Protein AF-A0AAV1IKF3-F1 (afdb_monomer)

Secondary structure (DSSP, 8-state):
------------------------HHHHHHHHHHHHHHHHHHHHTS---------------S-SHHHHHSHHHHHHHHHHHHHHHHHTT------SS-TT----HHHHHHHHHHHHHHHHHHHHHHHHHHHHHHHHHHHHHHHHHHHHHHHHHHHHHHHHHHHHHHHHHHHHHHHHHHHHHHHHHHHHHHHHHHHHHHHHHHHHHHHHHHHHHHHHHHHHHHHHHHHHHHHHHHHHHHHHHHTTS------------HHHHHHHHHHHHHHHHHHHHHHHHHHHHHHHHHHHHHHHHHHHHHHHHHHHHHHHHHHHHHHTT-TT--HHHHHHHHHHHHHHHHHHHHHHHHS---TTT--SHHHHHHHHHHHHHHHHHHHHHHHHHHHHHHHHHHHHHHHHHHHHHHHHHHHHHHHHHHHHHHHHHHHHHHHHHHHHHHHHHHHHHHHHHHHHHHHHHHHHHHHHHHHHHHHHHHHHHHHHHHHHHHHHHHHHHHHHHHHHHHHHHHHTTS-HHHHHHHHHHHHHHHHHHHHHHHHHHHHHHHHHHHHHHHHHHHHHHHHHHHHHHHHHHHHHHHHHHHHHHHHHT--STTHHHHHHHHHHHHHHHHHHHHHHHHHHHHHHHHHHHHHTT-----SSSSSSS-------------------------------------------------------------------------

Structure (mmCIF, N/CA/C/O backbone):
data_AF-A0AAV1IKF3-F1
#
_entry.id   AF-A0AAV1IKF3-F1
#
loop_
_atom_site.group_PDB
_atom_site.id
_atom_site.type_symbol
_atom_site.label_atom_id
_atom_site.label_alt_id
_atom_site.label_comp_id
_atom_site.label_asym_id
_atom_site.label_entity_id
_atom_site.label_seq_id
_atom_site.pdbx_PDB_ins_code
_atom_site.Cartn_x
_atom_site.Cartn_y
_atom_site.Cartn_z
_atom_site.occupancy
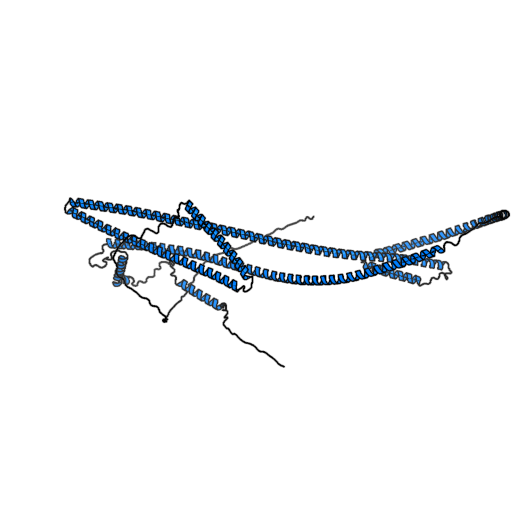_atom_site.B_iso_or_equiv
_atom_site.auth_seq_id
_atom_site.auth_comp_id
_atom_site.auth_asym_id
_atom_site.auth_atom_id
_atom_site.pdbx_PDB_model_num
ATOM 1 N N . MET A 1 1 ? 61.784 -26.063 8.926 1.00 34.84 1 MET A N 1
ATOM 2 C CA . MET A 1 1 ? 62.156 -24.768 9.544 1.00 34.84 1 MET A CA 1
ATOM 3 C C . MET A 1 1 ? 60.904 -23.887 9.468 1.00 34.84 1 MET A C 1
ATOM 5 O O . MET A 1 1 ? 60.295 -23.922 8.410 1.00 34.84 1 MET A O 1
ATOM 9 N N . VAL A 1 2 ? 60.325 -23.302 10.534 1.00 35.56 2 VAL A N 1
ATOM 10 C CA . VAL A 1 2 ? 60.906 -22.590 11.712 1.00 35.56 2 VAL A CA 1
ATOM 11 C C . VAL A 1 2 ? 61.544 -21.279 11.224 1.00 35.56 2 VAL A C 1
ATOM 13 O O . VAL A 1 2 ? 62.372 -21.371 10.326 1.00 35.56 2 VAL A O 1
ATOM 16 N N . VAL A 1 3 ? 61.203 -20.054 11.657 1.00 37.62 3 VAL A N 1
ATOM 17 C CA . VAL A 1 3 ? 60.623 -19.447 12.900 1.00 37.62 3 VAL A CA 1
ATOM 18 C C . VAL A 1 3 ? 59.309 -18.678 12.497 1.00 37.62 3 VAL A C 1
ATOM 20 O O . VAL A 1 3 ? 59.128 -18.470 11.301 1.00 37.62 3 VAL A O 1
ATOM 23 N N . ARG A 1 4 ? 58.238 -18.412 13.285 1.00 35.25 4 ARG A N 1
ATOM 24 C CA . ARG A 1 4 ? 58.048 -17.566 14.508 1.00 35.25 4 ARG A CA 1
ATOM 25 C C . ARG A 1 4 ? 58.535 -16.101 14.312 1.00 35.25 4 ARG A C 1
ATOM 27 O O . ARG A 1 4 ? 59.376 -15.886 13.449 1.00 35.25 4 ARG A O 1
ATOM 34 N N . ASP A 1 5 ? 58.030 -15.047 14.966 1.00 42.31 5 ASP A N 1
ATOM 35 C CA . ASP A 1 5 ? 57.161 -14.874 16.159 1.00 42.31 5 ASP A CA 1
ATOM 36 C C . ASP A 1 5 ? 55.880 -14.043 15.840 1.00 42.31 5 ASP A C 1
ATOM 38 O O . ASP A 1 5 ? 55.771 -13.550 14.721 1.00 42.31 5 ASP A O 1
ATOM 42 N N . THR A 1 6 ? 54.796 -13.865 16.624 1.00 37.72 6 THR A N 1
ATOM 43 C CA . THR A 1 6 ? 54.393 -13.948 18.062 1.00 37.72 6 THR A CA 1
ATOM 44 C C . THR A 1 6 ? 54.643 -12.745 19.002 1.00 37.72 6 THR A C 1
ATOM 46 O O . THR A 1 6 ? 55.696 -12.125 18.953 1.00 37.72 6 THR A O 1
ATOM 49 N N . ILE A 1 7 ? 53.666 -12.530 19.919 1.00 34.88 7 ILE A N 1
ATOM 50 C CA . ILE A 1 7 ? 53.529 -11.529 21.024 1.00 34.88 7 ILE A CA 1
ATOM 51 C C . ILE A 1 7 ? 52.812 -10.219 20.612 1.00 34.88 7 ILE A C 1
ATOM 53 O O . ILE A 1 7 ? 53.247 -9.563 19.675 1.00 34.88 7 ILE A O 1
ATOM 57 N N . GLY A 1 8 ? 51.724 -9.759 21.257 1.00 29.66 8 GLY A N 1
ATOM 58 C CA . GLY A 1 8 ? 50.847 -10.297 22.332 1.00 29.66 8 GLY A CA 1
ATOM 59 C C . GLY A 1 8 ? 49.423 -9.689 22.191 1.00 29.66 8 GLY A C 1
ATOM 60 O O . GLY A 1 8 ? 49.248 -8.809 21.355 1.00 29.66 8 GLY A O 1
ATOM 61 N N . ASN A 1 9 ? 48.325 -10.119 22.837 1.00 31.36 9 ASN A N 1
ATOM 62 C CA . ASN A 1 9 ? 48.072 -10.572 24.223 1.00 31.36 9 ASN A CA 1
ATOM 63 C C . ASN A 1 9 ? 48.617 -9.604 25.292 1.00 31.36 9 ASN A C 1
ATOM 65 O O . ASN A 1 9 ? 49.790 -9.258 25.228 1.00 31.36 9 ASN A O 1
ATOM 69 N N . SER A 1 10 ? 47.869 -9.168 26.315 1.00 32.16 10 SER A N 1
ATOM 70 C CA . SER A 1 10 ? 46.494 -9.471 26.805 1.00 32.16 10 SER A CA 1
ATOM 71 C C . SER A 1 10 ? 45.676 -8.151 26.960 1.00 32.16 10 SER A C 1
ATOM 73 O O . SER A 1 10 ? 46.178 -7.111 26.553 1.00 32.16 10 SER A O 1
ATOM 75 N N . LEU A 1 11 ? 44.435 -8.038 27.462 1.00 33.12 11 LEU A N 1
ATOM 76 C CA . LEU A 1 11 ? 43.773 -8.642 28.631 1.00 33.12 11 LEU A CA 1
ATOM 77 C C . LEU A 1 11 ? 42.277 -8.241 28.656 1.00 33.12 11 LEU A C 1
ATOM 79 O O . LEU A 1 11 ? 41.975 -7.120 28.261 1.00 33.12 11 LEU A O 1
ATOM 83 N N . ILE A 1 12 ? 41.406 -9.126 29.161 1.00 32.28 12 ILE A N 1
ATOM 84 C CA . ILE A 1 12 ? 40.137 -8.919 29.912 1.00 32.28 12 ILE A CA 1
ATOM 85 C C . ILE A 1 12 ? 39.294 -10.193 29.748 1.00 32.28 12 ILE A C 1
ATOM 87 O O . ILE A 1 12 ? 39.131 -10.701 28.640 1.00 32.28 12 ILE A O 1
ATOM 91 N N . THR A 1 13 ? 38.802 -10.708 30.870 1.00 41.25 13 THR A N 1
ATOM 92 C CA . THR A 1 13 ? 37.912 -11.866 30.983 1.00 41.25 13 THR A CA 1
ATOM 93 C C . THR A 1 13 ? 36.701 -11.458 31.806 1.00 41.25 13 THR A C 1
ATOM 95 O O . THR A 1 13 ? 36.884 -11.090 32.959 1.00 41.25 13 THR A O 1
ATOM 98 N N . ASP A 1 14 ? 35.520 -11.591 31.217 1.00 35.25 14 ASP A N 1
ATOM 99 C CA . ASP A 1 14 ? 34.205 -11.727 31.853 1.00 35.25 14 ASP A CA 1
ATOM 100 C C . ASP A 1 14 ? 33.481 -12.697 30.885 1.00 35.25 14 ASP A C 1
ATOM 102 O O . ASP A 1 14 ? 33.480 -12.451 29.675 1.00 35.25 14 ASP A O 1
ATOM 106 N N . GLU A 1 15 ? 33.130 -13.942 31.211 1.00 45.06 15 GLU A N 1
ATOM 107 C CA . GLU A 1 15 ? 32.264 -14.460 32.287 1.00 45.06 15 GLU A CA 1
ATOM 108 C C . GLU A 1 15 ? 30.795 -13.998 32.178 1.00 45.06 15 GLU A C 1
ATOM 110 O O . GLU A 1 15 ? 30.489 -12.851 31.866 1.00 45.06 15 GLU A O 1
ATOM 115 N N . ASP A 1 16 ? 29.901 -14.973 32.362 1.00 46.34 16 ASP A N 1
ATOM 116 C CA . ASP A 1 16 ? 28.447 -14.888 32.534 1.00 46.34 16 ASP A CA 1
ATOM 117 C C . ASP A 1 16 ? 27.614 -14.116 31.492 1.00 46.34 16 ASP A C 1
ATOM 119 O O . ASP A 1 16 ? 26.986 -13.089 31.751 1.00 46.34 16 ASP A O 1
ATOM 123 N N . ALA A 1 17 ? 27.472 -14.746 30.322 1.00 44.00 17 ALA A N 1
ATOM 124 C CA . ALA A 1 17 ? 26.334 -14.552 29.423 1.00 44.00 17 ALA A CA 1
ATOM 125 C C . ALA A 1 17 ? 25.527 -15.859 29.290 1.00 44.00 17 ALA A C 1
ATOM 127 O O . ALA A 1 17 ? 25.443 -16.439 28.206 1.00 44.00 17 ALA A O 1
ATOM 128 N N . ASP A 1 18 ? 24.958 -16.335 30.404 1.00 39.97 18 ASP A N 1
ATOM 129 C CA . ASP A 1 18 ? 24.047 -17.486 30.418 1.00 39.97 18 ASP A CA 1
ATOM 130 C C . ASP A 1 18 ? 22.750 -17.141 29.667 1.00 39.97 18 ASP A C 1
ATOM 132 O O . ASP A 1 18 ? 21.819 -16.521 30.191 1.00 39.97 18 ASP A O 1
ATOM 136 N N . THR A 1 19 ? 22.717 -17.472 28.375 1.00 43.31 19 THR A N 1
ATOM 137 C CA . THR A 1 19 ? 21.544 -17.281 27.523 1.00 43.31 19 THR A CA 1
ATOM 138 C C . THR A 1 19 ? 20.503 -18.334 27.872 1.00 43.31 19 THR A C 1
ATOM 140 O O . THR A 1 19 ? 20.435 -19.370 27.206 1.00 43.31 19 THR A O 1
ATOM 143 N N . GLY A 1 20 ? 19.715 -18.043 28.912 1.00 42.91 20 GLY A N 1
ATOM 144 C CA . GLY A 1 20 ? 18.693 -18.926 29.470 1.00 42.91 20 GLY A CA 1
ATOM 145 C C . GLY A 1 20 ? 17.934 -19.684 28.387 1.00 42.91 20 GLY A C 1
ATOM 146 O O . GLY A 1 20 ? 17.225 -19.088 27.568 1.00 42.91 20 GLY A O 1
ATOM 147 N N . ALA A 1 21 ? 18.139 -21.000 28.362 1.00 50.94 21 ALA A N 1
ATOM 148 C CA . ALA A 1 21 ? 17.538 -21.866 27.366 1.00 50.94 21 ALA A CA 1
ATOM 149 C C . ALA A 1 21 ? 16.004 -21.777 27.458 1.00 50.94 21 ALA A C 1
ATOM 151 O O . ALA A 1 21 ? 15.462 -21.693 28.564 1.00 50.94 21 ALA A O 1
ATOM 152 N N . PRO A 1 22 ? 15.272 -21.811 26.329 1.00 57.19 22 PRO A N 1
ATOM 153 C CA . PRO A 1 22 ? 13.842 -22.065 26.403 1.00 57.19 22 PRO A CA 1
ATOM 154 C C . PRO A 1 22 ? 13.645 -23.428 27.075 1.00 57.19 22 PRO A C 1
ATOM 156 O O . PRO A 1 22 ? 14.289 -24.391 26.655 1.00 57.19 22 PRO A O 1
ATOM 159 N N . PHE A 1 23 ? 12.779 -23.487 28.096 1.00 56.38 23 PHE A N 1
ATOM 160 C CA . PHE A 1 23 ? 12.440 -24.721 28.816 1.00 56.38 23 PHE A CA 1
ATOM 161 C C . PHE A 1 23 ? 12.300 -25.892 27.843 1.00 56.38 23 PHE A C 1
ATOM 163 O O . PHE A 1 23 ? 11.607 -25.770 26.824 1.00 56.38 23 PHE A O 1
ATOM 170 N N . SER A 1 24 ? 12.960 -27.004 28.158 1.00 74.19 24 SER A N 1
ATOM 171 C CA . SER A 1 24 ? 12.858 -28.226 27.371 1.00 74.19 24 SER A CA 1
ATOM 172 C C . SER A 1 24 ? 11.399 -28.683 27.285 1.00 74.19 24 SER A C 1
ATOM 174 O O . SER A 1 24 ? 10.569 -28.352 28.133 1.00 74.19 24 SER A O 1
ATOM 176 N N . ALA A 1 25 ? 11.068 -29.452 26.246 1.00 70.44 25 ALA A N 1
ATOM 177 C CA . ALA A 1 25 ? 9.705 -29.954 26.074 1.00 70.44 25 ALA A CA 1
ATOM 178 C C . ALA A 1 25 ? 9.242 -30.799 27.279 1.00 70.44 25 ALA A C 1
ATOM 180 O O . ALA A 1 25 ? 8.060 -30.789 27.602 1.00 70.44 25 ALA A O 1
ATOM 181 N N . GLU A 1 26 ? 10.178 -31.465 27.962 1.00 73.75 26 GLU A N 1
ATOM 182 C CA . GLU A 1 26 ? 9.936 -32.245 29.178 1.00 73.75 26 GLU A CA 1
ATOM 183 C C . GLU A 1 26 ? 9.619 -31.322 30.372 1.00 73.75 26 GLU A C 1
ATOM 185 O O . GLU A 1 26 ? 8.581 -31.490 31.002 1.00 73.75 26 GLU A O 1
ATOM 190 N N . GLU A 1 27 ? 10.407 -30.265 30.614 1.00 77.25 27 GLU A N 1
ATOM 191 C CA . GLU A 1 27 ? 10.116 -29.274 31.671 1.00 77.25 27 GLU A CA 1
ATOM 192 C C . GLU A 1 27 ? 8.795 -28.520 31.436 1.00 77.25 27 GLU A C 1
ATOM 194 O O . GLU A 1 27 ? 8.067 -28.231 32.385 1.00 77.25 27 GLU A O 1
ATOM 199 N N . GLN A 1 28 ? 8.455 -28.204 30.180 1.00 73.44 28 GLN A N 1
ATOM 200 C CA . GLN A 1 28 ? 7.155 -27.604 29.855 1.00 73.44 28 GLN A CA 1
ATOM 201 C C . GLN A 1 28 ? 6.000 -28.564 30.166 1.00 73.44 28 GLN A C 1
ATOM 203 O O . GLN A 1 28 ? 4.970 -28.128 30.678 1.00 73.44 28 GLN A O 1
ATOM 208 N N . GLN A 1 29 ? 6.185 -29.858 29.901 1.00 80.19 29 GLN A N 1
ATOM 209 C CA . GLN A 1 29 ? 5.186 -30.892 30.147 1.00 80.19 29 GLN A CA 1
ATOM 210 C C . GLN A 1 29 ? 5.017 -31.192 31.650 1.00 80.19 29 GLN A C 1
ATOM 212 O O . GLN A 1 29 ? 3.884 -31.337 32.106 1.00 80.19 29 GLN A O 1
ATOM 217 N N . ASP A 1 30 ? 6.099 -31.175 32.437 1.00 84.44 30 ASP A N 1
ATOM 218 C CA . ASP A 1 30 ? 6.053 -31.270 33.906 1.00 84.44 30 ASP A CA 1
ATOM 219 C C . ASP A 1 30 ? 5.321 -30.070 34.541 1.00 84.44 30 ASP A C 1
ATOM 221 O O . ASP A 1 30 ? 4.498 -30.241 35.446 1.00 84.44 30 ASP A O 1
ATOM 225 N N . ILE A 1 31 ? 5.567 -28.850 34.043 1.00 77.69 31 ILE A N 1
ATOM 226 C CA . ILE A 1 31 ? 4.848 -27.638 34.476 1.00 77.69 31 ILE A CA 1
ATOM 227 C C . ILE A 1 31 ? 3.354 -27.737 34.128 1.00 77.69 31 ILE A C 1
ATOM 229 O O . ILE A 1 31 ? 2.508 -27.326 34.928 1.00 77.69 31 ILE A O 1
ATOM 233 N N . GLU A 1 32 ? 3.010 -28.294 32.965 1.00 80.31 32 GLU A N 1
ATOM 234 C CA . GLU A 1 32 ? 1.619 -28.475 32.540 1.00 80.31 32 GLU A CA 1
ATOM 235 C C . GLU A 1 32 ? 0.908 -29.572 33.367 1.00 80.31 32 GLU A C 1
ATOM 237 O O . GLU A 1 32 ? -0.224 -29.354 33.806 1.00 80.31 32 GLU A O 1
ATOM 242 N N . GLU A 1 33 ? 1.578 -30.683 33.714 1.00 87.62 33 GLU A N 1
ATOM 243 C CA . GLU A 1 33 ? 1.055 -31.683 34.666 1.00 87.62 33 GLU A CA 1
ATOM 244 C C . GLU A 1 33 ? 0.867 -31.121 36.087 1.00 87.62 33 GLU A C 1
ATOM 246 O O . GLU A 1 33 ? -0.134 -31.427 36.747 1.00 87.62 33 GLU A O 1
ATOM 251 N N . GLU A 1 34 ? 1.793 -30.301 36.596 1.00 82.81 34 GLU A N 1
ATOM 252 C CA . GLU A 1 34 ? 1.646 -29.721 37.935 1.00 82.81 34 GLU A CA 1
ATOM 253 C C . GLU A 1 34 ? 0.543 -28.650 37.985 1.00 82.81 34 GLU A C 1
ATOM 255 O O . GLU A 1 34 ? -0.252 -28.642 38.931 1.00 82.81 34 GLU A O 1
ATOM 260 N N . LEU A 1 35 ? 0.401 -27.824 36.941 1.00 79.25 35 LEU A N 1
ATOM 261 C CA . LEU A 1 35 ? -0.750 -26.926 36.786 1.00 79.25 35 LEU A CA 1
ATOM 262 C C . LEU A 1 35 ? -2.071 -27.704 36.730 1.00 79.25 35 LEU A C 1
ATOM 264 O O . LEU A 1 35 ? -3.034 -27.313 37.395 1.00 79.25 35 LEU A O 1
ATOM 268 N N . GLN A 1 36 ? -2.114 -28.825 36.004 1.00 79.50 36 GLN A N 1
ATOM 269 C CA . GLN A 1 36 ? -3.296 -29.682 35.931 1.00 79.50 36 GLN A CA 1
ATOM 270 C C . GLN A 1 36 ? -3.653 -30.266 37.310 1.00 79.50 36 GLN A C 1
ATOM 272 O O . GLN A 1 36 ? -4.813 -30.202 37.721 1.00 79.50 36 GLN A O 1
ATOM 277 N N . ARG A 1 37 ? -2.661 -30.735 38.086 1.00 84.12 37 ARG A N 1
ATOM 278 C CA . ARG A 1 37 ? -2.868 -31.189 39.477 1.00 84.12 37 ARG A CA 1
ATOM 279 C C . ARG A 1 37 ? -3.436 -30.092 40.377 1.00 84.12 37 ARG A C 1
ATOM 281 O O . ARG A 1 37 ? -4.361 -30.367 41.136 1.00 84.12 37 ARG A O 1
ATOM 288 N N . VAL A 1 38 ? -2.913 -28.866 40.296 1.00 75.88 38 VAL A N 1
ATOM 289 C CA . VAL A 1 38 ? -3.404 -27.729 41.099 1.00 75.88 38 VAL A CA 1
ATOM 290 C C . VAL A 1 38 ? -4.832 -27.336 40.694 1.00 75.88 38 VAL A C 1
ATOM 292 O O . VAL A 1 38 ? -5.644 -26.998 41.556 1.00 75.88 38 VAL A O 1
ATOM 295 N N . MET A 1 39 ? -5.175 -27.428 39.406 1.00 73.06 39 MET A N 1
ATOM 296 C CA . MET A 1 39 ? -6.534 -27.191 38.901 1.00 73.06 39 MET A CA 1
ATOM 297 C C . MET A 1 39 ? -7.541 -28.253 39.372 1.00 73.06 39 MET A C 1
ATOM 299 O O . MET A 1 39 ? -8.665 -27.901 39.744 1.00 73.06 39 MET A O 1
ATOM 303 N N . ASP A 1 40 ? -7.151 -29.530 39.407 1.00 71.56 40 ASP A N 1
ATOM 304 C CA . ASP A 1 40 ? -7.982 -30.617 39.944 1.00 71.56 40 ASP A CA 1
ATOM 305 C C . ASP A 1 40 ? -8.161 -30.494 41.470 1.00 71.56 40 ASP A C 1
ATOM 307 O O . ASP A 1 40 ? -9.270 -30.660 41.985 1.00 71.56 40 ASP A O 1
ATOM 311 N N . GLU A 1 41 ? -7.102 -30.120 42.195 1.00 74.00 41 GLU A N 1
ATOM 312 C CA . GLU A 1 41 ? -7.121 -29.848 43.639 1.00 74.00 41 GLU A CA 1
ATOM 313 C C . GLU A 1 41 ? -8.115 -28.718 43.972 1.00 74.00 41 GLU A C 1
ATOM 315 O O . GLU A 1 41 ? -9.076 -28.945 44.714 1.00 74.00 41 GLU A O 1
ATOM 320 N N . TYR A 1 42 ? -8.006 -27.559 43.308 1.00 62.84 42 TYR A N 1
ATOM 321 C CA . TYR A 1 42 ? -8.963 -26.446 43.436 1.00 62.84 42 TYR A CA 1
ATOM 322 C C . TYR A 1 42 ? -10.395 -26.785 42.986 1.00 62.84 42 TYR A C 1
ATOM 324 O O . TYR A 1 42 ? -11.358 -26.157 43.440 1.00 62.84 42 TYR A O 1
ATOM 332 N N . SER A 1 43 ? -10.558 -27.761 42.090 1.00 63.34 43 SER A N 1
ATOM 333 C CA . SER A 1 43 ? -11.876 -28.239 41.660 1.00 63.34 43 SER A CA 1
ATOM 334 C C . SER A 1 43 ? -12.525 -29.160 42.699 1.00 63.34 43 SER A C 1
ATOM 336 O O . SER A 1 43 ? -13.753 -29.173 42.810 1.00 63.34 43 SER A O 1
ATOM 338 N N . SER A 1 44 ? -11.719 -29.882 43.486 1.00 52.47 44 SER A N 1
ATOM 339 C CA . SER A 1 44 ? -12.181 -30.807 44.530 1.00 52.47 44 SER A CA 1
ATOM 340 C C . SER A 1 44 ? -12.695 -30.106 45.796 1.00 52.47 44 SER A C 1
ATOM 342 O O . SER A 1 44 ? -13.667 -30.565 46.394 1.00 52.47 44 SER A O 1
ATOM 344 N N . GLU A 1 45 ? -12.131 -28.950 46.167 1.00 43.06 45 GLU A N 1
ATOM 345 C CA . GLU A 1 45 ? -12.498 -28.236 47.404 1.00 43.06 45 GLU A CA 1
ATOM 346 C C . GLU A 1 45 ? -13.791 -27.403 47.314 1.00 43.06 45 GLU A C 1
ATOM 348 O O . GLU A 1 45 ? -14.239 -26.823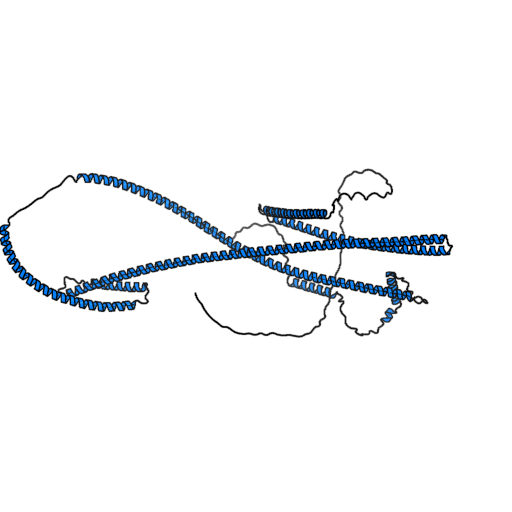 48.307 1.00 43.06 45 GLU A O 1
ATOM 353 N N . ARG A 1 46 ? -14.451 -27.331 46.148 1.00 45.09 46 ARG A N 1
ATOM 354 C CA . ARG A 1 46 ? -15.750 -26.647 46.037 1.00 45.09 46 ARG A CA 1
ATOM 355 C C . ARG A 1 46 ? -16.895 -27.544 46.524 1.00 45.09 46 ARG A C 1
ATOM 357 O O . ARG A 1 46 ? -17.227 -28.505 45.829 1.00 45.09 46 ARG A O 1
ATOM 364 N N . PRO A 1 47 ? -17.621 -27.194 47.609 1.00 41.19 47 PRO A N 1
ATOM 365 C CA . PRO A 1 47 ? -18.825 -27.922 47.997 1.00 41.19 47 PRO A CA 1
ATOM 366 C C . PRO A 1 47 ? -19.912 -27.740 46.927 1.00 41.19 47 PRO A C 1
ATOM 368 O O . PRO A 1 47 ? -20.550 -26.687 46.815 1.00 41.19 47 PRO A O 1
ATOM 371 N N . THR A 1 48 ? -20.121 -28.773 46.110 1.00 40.59 48 THR A N 1
ATOM 372 C CA . THR A 1 48 ? -21.046 -28.760 44.970 1.00 40.59 48 THR A CA 1
ATOM 373 C C . THR A 1 48 ? -22.503 -28.829 45.431 1.00 40.59 48 THR A C 1
ATOM 375 O O . THR A 1 48 ? -23.167 -29.862 45.395 1.00 40.59 48 THR A O 1
ATOM 378 N N . SER A 1 49 ? -23.036 -27.674 45.841 1.00 44.94 49 SER A N 1
ATOM 379 C CA . SER A 1 49 ? -24.436 -27.477 46.239 1.00 44.94 49 SER A CA 1
ATOM 380 C C . SER A 1 49 ? -25.409 -27.594 45.048 1.00 44.94 49 SER A C 1
ATOM 382 O O . SER A 1 49 ? -25.986 -26.607 44.585 1.00 44.94 49 SER A O 1
ATOM 384 N N . LYS A 1 50 ? -25.543 -28.817 44.509 1.00 49.66 50 LYS A N 1
ATOM 385 C CA . LYS A 1 50 ? -26.588 -29.304 43.587 1.00 49.66 50 LYS A CA 1
ATOM 386 C C . LYS A 1 50 ? -26.443 -30.819 43.365 1.00 49.66 50 LYS A C 1
ATOM 388 O O . LYS A 1 50 ? -25.879 -31.269 42.375 1.00 49.66 50 LYS A O 1
ATOM 393 N N . GLY A 1 51 ? -26.993 -31.601 44.294 1.00 36.44 51 GLY A N 1
ATOM 394 C CA . GLY A 1 51 ? -26.906 -33.068 44.299 1.00 36.44 51 GLY A CA 1
ATOM 395 C C . GLY A 1 51 ? -28.157 -33.748 44.860 1.00 36.44 51 GLY A C 1
ATOM 396 O O . GLY A 1 51 ? -28.057 -34.605 45.730 1.00 36.44 51 GLY A O 1
ATOM 397 N N . GLY A 1 52 ? -29.349 -33.348 44.407 1.00 48.44 52 GLY A N 1
ATOM 398 C CA . GLY A 1 52 ? -30.601 -33.967 44.850 1.00 48.44 52 GLY A CA 1
ATOM 399 C C . GLY A 1 52 ? -30.726 -35.419 44.374 1.00 48.44 52 GLY A C 1
ATOM 400 O O . GLY A 1 52 ? -30.933 -35.662 43.186 1.00 48.44 52 GLY A O 1
ATOM 401 N N . ARG A 1 53 ? -30.645 -36.379 45.300 1.00 37.16 53 ARG A N 1
ATOM 402 C CA . ARG A 1 53 ? -31.034 -37.786 45.104 1.00 37.16 53 ARG A CA 1
ATOM 403 C C . ARG A 1 53 ? -32.025 -38.214 46.202 1.00 37.16 53 ARG A C 1
ATOM 405 O O . ARG A 1 53 ? -32.102 -37.542 47.229 1.00 37.16 53 ARG A O 1
ATOM 412 N N . PRO A 1 54 ? -32.869 -39.231 45.943 1.00 40.22 54 PRO A N 1
ATOM 413 C CA . PRO A 1 54 ? -34.128 -39.397 46.663 1.00 40.22 54 PRO A CA 1
ATOM 414 C C . PRO A 1 54 ? -33.980 -39.993 48.066 1.00 40.22 54 PRO A C 1
ATOM 416 O O . PRO A 1 54 ? -32.956 -40.565 48.430 1.00 40.22 54 PRO A O 1
ATOM 419 N N . PHE A 1 55 ? -35.077 -39.881 48.814 1.00 35.56 55 PHE A N 1
ATOM 420 C CA . PHE A 1 55 ? -35.291 -40.388 50.167 1.00 35.56 55 PHE A CA 1
ATOM 421 C C . PHE A 1 55 ? -35.078 -41.916 50.246 1.00 35.56 55 PHE A C 1
ATOM 423 O O . PHE A 1 55 ? -35.990 -42.703 49.998 1.00 35.56 55 PHE A O 1
ATOM 430 N N . GLY A 1 56 ? -33.857 -42.348 50.565 1.00 34.66 56 GLY A N 1
ATOM 431 C CA . GLY A 1 56 ? -33.534 -43.753 50.809 1.00 34.66 56 GLY A CA 1
ATOM 432 C C . GLY A 1 56 ? -33.801 -44.126 52.265 1.00 34.66 56 GLY A C 1
ATOM 433 O O . GLY A 1 56 ? -33.082 -43.666 53.149 1.00 34.66 56 GLY A O 1
ATOM 434 N N . LEU A 1 57 ? -34.804 -44.970 52.527 1.00 42.22 57 LEU A N 1
ATOM 435 C CA . LEU A 1 57 ? -35.030 -45.519 53.866 1.00 42.22 57 LEU A CA 1
ATOM 436 C C . LEU A 1 57 ? -33.951 -46.560 54.204 1.00 42.22 57 LEU A C 1
ATOM 438 O O . LEU A 1 57 ? -34.124 -47.752 53.960 1.00 42.22 57 LEU A O 1
ATOM 442 N N . ALA A 1 58 ? -32.857 -46.103 54.808 1.00 37.72 58 ALA A N 1
ATOM 443 C CA . ALA A 1 58 ? -31.916 -46.939 55.541 1.00 37.72 58 ALA A CA 1
ATOM 444 C C . ALA A 1 58 ? -32.004 -46.565 57.026 1.00 37.72 58 ALA A C 1
ATOM 446 O O . ALA A 1 58 ? -31.686 -45.440 57.406 1.00 37.72 58 ALA A O 1
ATOM 447 N N . SER A 1 59 ? -32.477 -47.490 57.863 1.00 43.62 59 SER A N 1
ATOM 448 C CA . SER A 1 59 ? -32.611 -47.270 59.305 1.00 43.62 59 SER A CA 1
ATOM 449 C C . SER A 1 59 ? -31.366 -47.749 60.052 1.00 43.62 59 SER A C 1
ATOM 451 O O . SER A 1 59 ? -31.079 -48.945 60.039 1.00 43.62 59 SER A O 1
ATOM 453 N N . PRO A 1 60 ? -30.677 -46.857 60.779 1.00 42.69 60 PRO A N 1
ATOM 454 C CA . PRO A 1 60 ? -29.965 -47.203 61.994 1.00 42.69 60 PRO A CA 1
ATOM 455 C C . PRO A 1 60 ? -30.865 -46.869 63.194 1.00 42.69 60 PRO A C 1
ATOM 457 O O . PRO A 1 60 ? -30.826 -45.766 63.740 1.00 42.69 60 PRO A O 1
ATOM 460 N N . ALA A 1 61 ? -31.701 -47.822 63.612 1.00 45.66 61 ALA A N 1
ATOM 461 C CA . ALA A 1 61 ? -32.419 -47.736 64.884 1.00 45.66 61 ALA A CA 1
ATOM 462 C C . ALA A 1 61 ? -31.407 -47.864 66.042 1.00 45.66 61 ALA A C 1
ATOM 464 O O . ALA A 1 61 ? -31.136 -48.958 66.528 1.00 45.66 61 ALA A O 1
ATOM 465 N N . GLY A 1 62 ? -30.789 -46.738 66.416 1.00 43.84 62 GLY A N 1
ATOM 466 C CA . GLY A 1 62 ? -29.583 -46.704 67.249 1.00 43.84 62 GLY A CA 1
ATOM 467 C C . GLY A 1 62 ? -29.354 -45.365 67.954 1.00 43.84 62 GLY A C 1
ATOM 468 O O . GLY A 1 62 ? -28.308 -44.752 67.793 1.00 43.84 62 GLY A O 1
ATOM 469 N N . SER A 1 63 ? -30.335 -44.930 68.749 1.00 49.47 63 SER A N 1
ATOM 470 C CA . SER A 1 63 ? -30.168 -43.934 69.823 1.00 49.47 63 SER A CA 1
ATOM 471 C C . SER A 1 63 ? -29.665 -42.523 69.456 1.00 49.47 63 SER A C 1
ATOM 473 O O . SER A 1 63 ? -28.816 -41.966 70.147 1.00 49.47 63 SER A O 1
ATOM 475 N N . SER A 1 64 ? -30.253 -41.872 68.443 1.00 49.06 64 SER A N 1
ATOM 476 C CA . SER A 1 64 ? -30.156 -40.401 68.344 1.00 49.06 64 SER A CA 1
ATOM 477 C C . SER A 1 64 ? -31.086 -39.677 69.331 1.00 49.06 64 SER A C 1
ATOM 479 O O . SER A 1 64 ? -30.753 -38.583 69.773 1.00 49.06 64 SER A O 1
ATOM 481 N N . ALA A 1 65 ? -32.219 -40.279 69.718 1.00 47.22 65 ALA A N 1
ATOM 482 C CA . ALA A 1 65 ? -33.184 -39.686 70.655 1.00 47.22 65 ALA A CA 1
ATOM 483 C C . ALA A 1 65 ? -32.548 -39.359 72.020 1.00 47.22 65 ALA A C 1
ATOM 485 O O . ALA A 1 65 ? -32.590 -38.210 72.456 1.00 47.22 65 ALA A O 1
ATOM 486 N N . SER A 1 66 ? -31.821 -40.320 72.604 1.00 53.28 66 SER A N 1
ATOM 487 C CA . SER A 1 66 ? -31.142 -40.158 73.897 1.00 53.28 66 SER A CA 1
ATOM 488 C C . SER A 1 66 ? -30.092 -39.040 73.923 1.00 53.28 66 SER A C 1
ATOM 490 O O . SER A 1 66 ? -29.703 -38.593 74.997 1.00 53.28 66 SER A O 1
ATOM 492 N N . GLN A 1 67 ? -29.610 -38.582 72.760 1.00 55.59 67 GLN A N 1
ATOM 493 C CA . GLN A 1 67 ? -28.705 -37.434 72.683 1.00 55.59 67 GLN A CA 1
ATOM 494 C C . GLN A 1 67 ? -29.447 -36.110 72.914 1.00 55.59 67 GLN A C 1
ATOM 496 O O . GLN A 1 67 ? -28.904 -35.222 73.558 1.00 55.59 67 GLN A O 1
ATOM 501 N N . TRP A 1 68 ? -30.685 -35.974 72.432 1.00 54.47 68 TRP A N 1
ATOM 502 C CA . TRP A 1 68 ? -31.512 -34.781 72.665 1.00 54.47 68 TRP A CA 1
ATOM 503 C C . TRP A 1 68 ? -32.216 -34.810 74.028 1.00 54.47 68 TRP A C 1
ATOM 505 O O . TRP A 1 68 ? -32.560 -33.756 74.552 1.00 54.47 68 TRP A O 1
ATOM 515 N N . GLU A 1 69 ? -32.397 -36.001 74.603 1.00 56.59 69 GLU A N 1
ATOM 516 C CA . GLU A 1 69 ? -32.990 -36.231 75.930 1.00 56.59 69 GLU A CA 1
ATOM 517 C C . GLU A 1 69 ? -31.970 -36.127 77.082 1.00 56.59 69 GLU A C 1
ATOM 519 O O . GLU A 1 69 ? -32.366 -36.048 78.245 1.00 56.59 69 GLU A O 1
ATOM 524 N N . SER A 1 70 ? -30.661 -36.109 76.793 1.00 71.25 70 SER A N 1
ATOM 525 C CA . SER A 1 70 ? -29.625 -35.900 77.815 1.00 71.25 70 SER A CA 1
ATOM 526 C C . SER A 1 70 ? -29.783 -34.526 78.471 1.00 71.25 70 SER A C 1
ATOM 528 O O . SER A 1 70 ? -29.809 -33.505 77.782 1.00 71.25 70 SER A O 1
ATOM 530 N N . ALA A 1 71 ? -29.828 -34.484 79.806 1.00 70.88 71 ALA A N 1
ATOM 531 C CA . ALA A 1 71 ? -29.996 -33.246 80.571 1.00 70.88 71 ALA A CA 1
ATOM 532 C C . ALA A 1 71 ? -28.934 -32.179 80.231 1.00 70.88 71 ALA A C 1
ATOM 534 O O . ALA A 1 71 ? -29.249 -30.992 80.182 1.00 70.88 71 ALA A O 1
ATOM 535 N N . GLU A 1 72 ? -27.701 -32.591 79.920 1.00 73.69 72 GLU A N 1
ATOM 536 C CA . GLU A 1 72 ? -26.623 -31.691 79.487 1.00 73.69 72 GLU A CA 1
ATOM 537 C C . GLU A 1 72 ? -26.906 -31.068 78.110 1.00 73.69 72 GLU A C 1
ATOM 539 O O . GLU A 1 72 ? -26.701 -29.867 77.916 1.00 73.69 72 GLU A O 1
ATOM 544 N N . HIS A 1 73 ? -27.440 -31.847 77.163 1.00 77.19 73 HIS A N 1
ATOM 545 C CA . HIS A 1 73 ? -27.856 -31.352 75.846 1.00 77.19 73 HIS A CA 1
ATOM 546 C C . HIS A 1 73 ? -29.091 -30.458 75.947 1.00 77.19 73 HIS A C 1
ATOM 548 O O . HIS A 1 73 ? -29.133 -29.419 75.290 1.00 77.19 73 HIS A O 1
ATOM 554 N N . VAL A 1 74 ? -30.067 -30.799 76.793 1.00 78.94 74 VAL A N 1
ATOM 555 C CA . VAL A 1 74 ? -31.237 -29.948 77.073 1.00 78.94 74 VAL A CA 1
ATOM 556 C C . VAL A 1 74 ? -30.794 -28.610 77.669 1.00 78.94 74 VAL A C 1
ATOM 558 O O . VAL A 1 74 ? -31.173 -27.561 77.149 1.00 78.94 74 VAL A O 1
ATOM 561 N N . GLN A 1 75 ? -29.919 -28.619 78.679 1.00 78.38 75 GLN A N 1
ATOM 562 C CA . GLN A 1 75 ? -29.396 -27.399 79.301 1.00 78.38 75 GLN A CA 1
ATOM 563 C C . GLN A 1 75 ? -28.560 -26.559 78.321 1.00 78.38 75 GLN A C 1
ATOM 565 O O . GLN A 1 75 ? -28.682 -25.330 78.287 1.00 78.38 75 GLN A O 1
ATOM 570 N N . THR A 1 76 ? -27.752 -27.207 77.475 1.00 82.12 76 THR A N 1
ATOM 571 C CA . THR A 1 76 ? -26.970 -26.539 76.421 1.00 82.12 76 THR A CA 1
ATOM 572 C C . THR A 1 76 ? -27.888 -25.901 75.378 1.00 82.12 76 THR A C 1
ATOM 574 O O . THR A 1 76 ? -27.681 -24.748 75.005 1.00 82.12 76 THR A O 1
ATOM 577 N N . ASN A 1 77 ? -28.947 -26.601 74.960 1.00 80.31 77 ASN A N 1
ATOM 578 C CA . ASN A 1 77 ? -29.955 -26.076 74.040 1.00 80.31 77 ASN A CA 1
ATOM 579 C C . ASN A 1 77 ? -30.725 -24.895 74.651 1.00 80.31 77 ASN A C 1
ATOM 581 O O . ASN A 1 77 ? -30.909 -23.894 73.965 1.00 80.31 77 ASN A O 1
ATOM 585 N N . ILE A 1 78 ? -31.113 -24.959 75.931 1.00 79.00 78 ILE A N 1
ATOM 586 C CA . ILE A 1 78 ? -31.753 -23.842 76.651 1.00 79.00 78 ILE A CA 1
ATOM 587 C C . ILE A 1 78 ? -30.816 -22.629 76.708 1.00 79.00 78 ILE A C 1
ATOM 589 O O . ILE A 1 78 ? -31.238 -21.520 76.390 1.00 79.00 78 ILE A O 1
ATOM 593 N N . SER A 1 79 ? -29.537 -22.841 77.028 1.00 80.88 79 SER A N 1
ATOM 594 C CA . SER A 1 79 ? -28.518 -21.781 77.104 1.00 80.88 79 SER A CA 1
ATOM 595 C C . SER A 1 79 ? -28.222 -21.156 75.735 1.00 80.88 79 SER A C 1
ATOM 597 O O . SER A 1 79 ? -28.069 -19.940 75.613 1.00 80.88 79 SER A O 1
ATOM 599 N N . HIS A 1 80 ? -28.196 -21.966 74.673 1.00 82.81 80 HIS A N 1
ATOM 600 C CA . HIS A 1 80 ? -28.081 -21.473 73.304 1.00 82.81 80 HIS A CA 1
ATOM 601 C C . HIS A 1 80 ? -29.339 -20.696 72.888 1.00 82.81 80 HIS A C 1
ATOM 603 O O . HIS A 1 80 ? -29.230 -19.652 72.243 1.00 82.81 80 HIS A O 1
ATOM 609 N N . LEU A 1 81 ? -30.536 -21.168 73.253 1.00 77.94 81 LEU A N 1
ATOM 610 C CA . LEU A 1 81 ? -31.793 -20.499 72.923 1.00 77.94 81 LEU A CA 1
ATOM 611 C C . LEU A 1 81 ? -31.908 -19.149 73.640 1.00 77.94 81 LEU A C 1
ATOM 613 O O . LEU A 1 81 ? -32.196 -18.153 72.983 1.00 77.94 81 LEU A O 1
ATOM 617 N N . SER A 1 82 ? -31.626 -19.084 74.944 1.00 79.25 82 SER A N 1
ATOM 618 C CA . SER A 1 82 ? -31.677 -17.840 75.722 1.00 79.25 82 SER A CA 1
ATOM 619 C C . SER A 1 82 ? -30.625 -16.829 75.252 1.00 79.25 82 SER A C 1
ATOM 621 O O . SER A 1 82 ? -30.955 -15.661 75.055 1.00 79.25 82 SER A O 1
ATOM 623 N N . SER A 1 83 ? -29.402 -17.278 74.940 1.00 82.75 83 SER A N 1
ATOM 624 C CA . SER A 1 83 ? -28.366 -16.446 74.307 1.00 82.75 83 SER A CA 1
ATOM 625 C C . SER A 1 83 ? -28.806 -15.911 72.935 1.00 82.75 83 SER A C 1
ATOM 627 O O . SER A 1 83 ? -28.668 -14.718 72.657 1.00 82.75 83 SER A O 1
ATOM 629 N N . THR A 1 84 ? -29.413 -16.761 72.100 1.00 78.38 84 THR A N 1
ATOM 630 C CA . THR A 1 84 ? -29.940 -16.371 70.780 1.00 78.38 84 THR A CA 1
ATOM 631 C C . THR A 1 84 ? -31.094 -15.367 70.902 1.00 78.38 84 THR A C 1
ATOM 633 O O . THR A 1 84 ? -31.182 -14.426 70.118 1.00 78.38 84 THR A O 1
ATOM 636 N N . LEU A 1 85 ? -31.972 -15.532 71.895 1.00 75.81 85 LEU A N 1
ATOM 637 C CA . LEU A 1 85 ? -33.104 -14.636 72.143 1.00 75.81 85 LEU A CA 1
ATOM 638 C C . LEU A 1 85 ? -32.655 -13.277 72.684 1.00 75.81 85 LEU A C 1
ATOM 640 O O . LEU A 1 85 ? -33.107 -12.253 72.169 1.00 75.81 85 LEU A O 1
ATOM 644 N N . ALA A 1 86 ? -31.699 -13.259 73.616 1.00 79.12 86 ALA A N 1
ATOM 645 C CA . ALA A 1 86 ? -31.058 -12.034 74.085 1.00 79.12 86 ALA A CA 1
ATOM 646 C C . ALA A 1 86 ? -30.376 -11.275 72.930 1.00 79.12 86 ALA A C 1
ATOM 648 O O . ALA A 1 86 ? -30.543 -10.062 72.803 1.00 79.12 86 ALA A O 1
ATOM 649 N N . ALA A 1 87 ? -29.693 -11.983 72.020 1.00 78.88 87 ALA A N 1
ATOM 650 C CA . ALA A 1 87 ? -29.099 -11.395 70.815 1.00 78.88 87 ALA A CA 1
ATOM 651 C C . ALA A 1 87 ? -30.134 -10.825 69.817 1.00 78.88 87 ALA A C 1
ATOM 653 O O . ALA A 1 87 ? -29.787 -9.983 68.988 1.00 78.88 87 ALA A O 1
ATOM 654 N N . TYR A 1 88 ? -31.403 -11.238 69.907 1.00 70.81 88 TYR A N 1
ATOM 655 C CA . TYR A 1 88 ? -32.527 -10.657 69.163 1.00 70.81 88 TYR A CA 1
ATOM 656 C C . TYR A 1 88 ? -33.328 -9.607 69.958 1.00 70.81 88 TYR A C 1
ATOM 658 O O . TYR A 1 88 ? -34.352 -9.136 69.463 1.00 70.81 88 TYR A O 1
ATOM 666 N N . GLY A 1 89 ? -32.885 -9.219 71.161 1.00 73.12 89 GLY A N 1
ATOM 667 C CA . GLY A 1 89 ? -33.582 -8.245 72.011 1.00 73.12 89 GLY A CA 1
ATOM 668 C C . GLY A 1 89 ? -34.891 -8.762 72.622 1.00 73.12 89 GLY A C 1
ATOM 669 O O . GLY A 1 89 ? -35.720 -7.970 73.063 1.00 73.12 89 GLY A O 1
ATOM 670 N N . MET A 1 90 ? -35.093 -10.080 72.631 1.00 75.00 90 MET A N 1
ATOM 671 C CA . MET A 1 90 ? -36.214 -10.736 73.303 1.00 75.00 90 MET A CA 1
ATOM 672 C C . MET A 1 90 ? -35.817 -11.037 74.759 1.00 75.00 90 MET A C 1
ATOM 674 O O . MET A 1 90 ? -34.651 -11.366 74.994 1.00 75.00 90 MET A O 1
ATOM 678 N N . PRO A 1 91 ? -36.742 -10.970 75.738 1.00 65.44 91 PRO A N 1
ATOM 679 C CA . PRO A 1 91 ? -36.438 -11.381 77.106 1.00 65.44 91 PRO A CA 1
ATOM 680 C C . PRO A 1 91 ? -35.981 -12.845 77.120 1.00 65.44 91 PRO A C 1
ATOM 682 O O . PRO A 1 91 ? -36.617 -13.712 76.514 1.00 65.44 91 PRO A O 1
ATOM 685 N N . ALA A 1 92 ? -34.856 -13.101 77.786 1.00 61.44 92 ALA A N 1
ATOM 686 C CA . ALA A 1 92 ? -34.232 -14.422 77.861 1.00 61.44 92 ALA A CA 1
ATOM 687 C C . ALA A 1 92 ? -34.973 -15.378 78.815 1.00 61.44 92 ALA A C 1
ATOM 689 O O . ALA A 1 92 ? -34.738 -16.587 78.776 1.00 61.44 92 ALA A O 1
ATOM 690 N N . ASP A 1 93 ? -35.877 -14.828 79.630 1.00 60.12 93 ASP A N 1
ATOM 691 C CA . ASP A 1 93 ? -36.560 -15.454 80.766 1.00 60.12 93 ASP A CA 1
ATOM 692 C C . ASP A 1 93 ? -37.719 -16.367 80.325 1.00 60.12 93 ASP A C 1
ATOM 694 O O . ASP A 1 93 ? -38.868 -16.245 80.751 1.00 60.12 93 ASP A O 1
ATOM 698 N N . LEU A 1 94 ? -37.419 -17.306 79.428 1.00 62.78 94 LEU A N 1
ATOM 699 C CA . LEU A 1 94 ? -38.260 -18.476 79.219 1.00 62.78 94 LEU A CA 1
ATOM 700 C C . LEU A 1 94 ? -37.958 -19.480 80.329 1.00 62.78 94 LEU A C 1
ATOM 702 O O . LEU A 1 94 ? -36.985 -20.232 80.264 1.00 62.78 94 LEU A O 1
ATOM 706 N N . GLU A 1 95 ? -38.819 -19.484 81.342 1.00 61.47 95 GLU A N 1
ATOM 707 C CA . GLU A 1 95 ? -38.808 -20.430 82.457 1.00 61.47 95 GLU A CA 1
ATOM 708 C C . GLU A 1 95 ? -39.134 -21.864 81.988 1.00 61.47 95 GLU A C 1
ATOM 710 O O . GLU A 1 95 ? -40.225 -22.393 82.178 1.00 61.47 95 GLU A O 1
ATOM 715 N N . PHE A 1 96 ? -38.164 -22.507 81.333 1.00 61.09 96 PHE A N 1
ATOM 716 C CA . PHE A 1 96 ? -38.266 -23.879 80.825 1.00 61.09 96 PHE A CA 1
ATOM 717 C C . PHE A 1 96 ? -38.177 -24.963 81.914 1.00 61.09 96 PHE A C 1
ATOM 719 O O . PHE A 1 96 ? -38.458 -26.124 81.626 1.00 61.09 96 PHE A O 1
ATOM 726 N N . LEU A 1 97 ? -37.738 -24.609 83.128 1.00 56.50 97 LEU A N 1
ATOM 727 C CA . LEU A 1 97 ? -37.329 -25.552 84.182 1.00 56.50 97 LEU A CA 1
ATOM 728 C C . LEU A 1 97 ? -37.956 -25.262 85.562 1.00 56.50 97 LEU A C 1
ATOM 730 O O . LEU A 1 97 ? -37.569 -25.888 86.546 1.00 56.50 97 LEU A O 1
ATOM 734 N N . THR A 1 98 ? -38.900 -24.322 85.667 1.00 53.75 98 THR A N 1
ATOM 735 C CA . THR A 1 98 ? -39.477 -23.928 86.963 1.00 53.75 98 THR A CA 1
ATOM 736 C C . THR A 1 98 ? -40.491 -24.960 87.459 1.00 53.75 98 THR A C 1
ATOM 738 O O . THR A 1 98 ? -41.606 -25.066 86.944 1.00 53.75 98 THR A O 1
ATOM 741 N N . GLU A 1 99 ? -40.130 -25.710 88.502 1.00 49.91 99 GLU A N 1
ATOM 742 C CA . GLU A 1 99 ? -41.014 -26.691 89.137 1.00 49.91 99 GLU A CA 1
ATOM 743 C C . GLU A 1 99 ? -42.264 -26.016 89.739 1.00 49.91 99 GLU A C 1
ATOM 745 O O . GLU A 1 99 ? -42.222 -25.408 90.806 1.00 49.91 99 GLU A O 1
ATOM 750 N N . GLY A 1 100 ? -43.397 -26.137 89.039 1.00 52.88 100 GLY A N 1
ATOM 751 C CA . GLY A 1 100 ? -44.712 -25.642 89.471 1.00 52.88 100 GLY A CA 1
ATOM 752 C C . GLY A 1 100 ? -45.278 -24.475 88.653 1.00 52.88 100 GLY A C 1
ATOM 753 O O . GLY A 1 100 ? -46.474 -24.204 88.756 1.00 52.88 100 GLY A O 1
ATOM 754 N N . GLY A 1 101 ? -44.470 -23.827 87.806 1.00 54.75 101 GLY A N 1
ATOM 755 C CA . GLY A 1 101 ? -44.904 -22.762 86.895 1.00 54.75 101 GLY A CA 1
ATOM 756 C C . GLY A 1 101 ? -44.855 -23.220 85.438 1.00 54.75 101 GLY A C 1
ATOM 757 O O . GLY A 1 101 ? -43.780 -23.337 84.862 1.00 54.75 101 GLY A O 1
ATOM 758 N N . GLY A 1 102 ? -46.008 -23.483 84.818 1.00 57.81 102 GLY A N 1
ATOM 759 C CA . GLY A 1 102 ? -46.058 -23.769 83.378 1.00 57.81 102 GLY A CA 1
ATOM 760 C C . GLY A 1 102 ? -45.759 -22.516 82.548 1.00 57.81 102 GLY A C 1
ATOM 761 O O . GLY A 1 102 ? -46.239 -21.438 82.897 1.00 57.81 102 GLY A O 1
ATOM 762 N N . LEU A 1 103 ? -45.010 -22.654 81.443 1.00 64.69 103 LEU A N 1
ATOM 763 C CA . LEU A 1 103 ? -44.689 -21.530 80.553 1.00 64.69 103 LEU A CA 1
ATOM 764 C C . LEU A 1 103 ? -45.955 -20.772 80.130 1.00 64.69 103 LEU A C 1
ATOM 766 O O . LEU A 1 103 ? -46.917 -21.388 79.668 1.00 64.69 103 LEU A O 1
ATOM 770 N N . ASP A 1 104 ? -45.915 -19.436 80.188 1.00 72.75 104 ASP A N 1
ATOM 771 C CA . ASP A 1 104 ? -46.958 -18.601 79.589 1.00 72.75 104 ASP A CA 1
ATOM 772 C C . ASP A 1 104 ? -47.025 -18.855 78.068 1.00 72.75 104 ASP A C 1
ATOM 774 O O . ASP A 1 104 ? -46.103 -18.461 77.334 1.00 72.75 104 ASP A O 1
ATOM 778 N N . PRO A 1 105 ? -48.123 -19.445 77.553 1.00 74.75 105 PRO A N 1
ATOM 779 C CA . PRO A 1 105 ? -48.234 -19.767 76.140 1.00 74.75 105 PRO A CA 1
ATOM 780 C C . PRO A 1 105 ? -48.217 -18.513 75.259 1.00 74.75 105 PRO A C 1
ATOM 782 O O . PRO A 1 105 ? -47.785 -18.598 74.107 1.00 74.75 105 PRO A O 1
ATOM 785 N N . ALA A 1 106 ? -48.622 -17.340 75.765 1.00 76.94 106 ALA A N 1
ATOM 786 C CA . ALA A 1 106 ? -48.562 -16.096 75.003 1.00 76.94 106 ALA A CA 1
ATOM 787 C C . ALA A 1 106 ? -47.112 -15.620 74.798 1.00 76.94 106 ALA A C 1
ATOM 789 O O . ALA A 1 106 ? -46.768 -15.117 73.726 1.00 76.94 106 ALA A O 1
ATOM 790 N N . THR A 1 107 ? -46.230 -15.795 75.782 1.00 75.81 107 THR A N 1
ATOM 791 C CA . THR A 1 107 ? -44.794 -15.493 75.664 1.00 75.81 107 THR A CA 1
ATOM 792 C C . THR A 1 107 ? -44.081 -16.515 74.783 1.00 75.81 107 THR A C 1
ATOM 794 O O . THR A 1 107 ? -43.386 -16.111 73.848 1.00 75.81 107 THR A O 1
ATOM 797 N N . THR A 1 108 ? -44.337 -17.817 74.954 1.00 78.62 108 THR A N 1
ATOM 798 C CA . THR A 1 108 ? -43.776 -18.854 74.067 1.00 78.62 108 THR A CA 1
ATOM 799 C C . THR A 1 108 ? -44.213 -18.657 72.609 1.00 78.62 108 THR A C 1
ATOM 801 O O . THR A 1 108 ? -43.379 -18.712 71.704 1.00 78.62 108 THR A O 1
ATOM 804 N N . CYS A 1 109 ? -45.489 -18.340 72.351 1.00 80.50 109 CYS A N 1
ATOM 805 C CA . CYS A 1 109 ? -45.972 -18.060 70.994 1.00 80.50 109 CYS A CA 1
ATOM 806 C C . CYS A 1 109 ? -45.370 -16.777 70.400 1.00 80.50 109 CYS A C 1
ATOM 808 O O . CYS A 1 109 ? -45.027 -16.764 69.216 1.00 80.50 109 CYS A O 1
ATOM 810 N N . ARG A 1 110 ? -45.188 -15.711 71.199 1.00 80.19 110 ARG A N 1
ATOM 811 C CA . ARG A 1 110 ? -44.487 -14.488 70.758 1.00 80.19 110 ARG A CA 1
ATOM 812 C C . ARG A 1 110 ? -43.040 -14.784 70.362 1.00 80.19 110 ARG A C 1
ATOM 814 O O . ARG A 1 110 ? -42.605 -14.321 69.309 1.00 80.19 110 ARG A O 1
ATOM 821 N N . VAL A 1 111 ? -42.332 -15.602 71.143 1.00 79.69 111 VAL A N 1
ATOM 822 C CA . VAL A 1 111 ? -40.964 -16.042 70.833 1.00 79.69 111 VAL A CA 1
ATOM 823 C C . VAL A 1 111 ? -40.903 -16.872 69.552 1.00 79.69 111 VAL A C 1
ATOM 825 O O . VAL A 1 111 ? -40.133 -16.542 68.650 1.00 79.69 111 VAL A O 1
ATOM 828 N N . LEU A 1 112 ? -41.742 -17.903 69.422 1.00 82.25 112 LEU A N 1
ATOM 829 C CA . LEU A 1 112 ? -41.787 -18.743 68.221 1.00 82.25 112 LEU A CA 1
ATOM 830 C C . LEU A 1 112 ? -42.098 -17.915 66.965 1.00 82.25 112 LEU A C 1
ATOM 832 O O . LEU A 1 112 ? -41.415 -18.050 65.952 1.00 82.25 112 LEU A O 1
ATOM 836 N N . HIS A 1 113 ? -43.068 -17.001 67.036 1.00 84.44 113 HIS A N 1
ATOM 837 C CA . HIS A 1 113 ? -43.414 -16.098 65.936 1.00 84.44 113 HIS A CA 1
ATOM 838 C C . HIS A 1 113 ? -42.262 -15.147 65.562 1.00 84.44 113 HIS A C 1
ATOM 840 O O . HIS A 1 113 ? -42.017 -14.936 64.371 1.00 84.44 113 HIS A O 1
ATOM 846 N N . ALA A 1 114 ? -41.523 -14.614 66.543 1.00 82.50 114 ALA A N 1
ATOM 847 C CA . ALA A 1 114 ? -40.346 -13.779 66.301 1.00 82.50 114 ALA A CA 1
ATOM 848 C C . ALA A 1 114 ? -39.212 -14.566 65.618 1.00 82.50 114 ALA A C 1
ATOM 850 O O . ALA A 1 114 ? -38.680 -14.112 64.604 1.00 82.50 114 ALA A O 1
ATOM 851 N N . LEU A 1 115 ? -38.899 -15.774 66.106 1.00 83.06 115 LEU A N 1
ATOM 852 C CA . LEU A 1 115 ? -37.892 -16.661 65.510 1.00 83.06 115 LEU A CA 1
ATOM 853 C C . LEU A 1 115 ? -38.276 -17.101 64.086 1.00 83.06 115 LEU A C 1
ATOM 855 O O . LEU A 1 115 ? -37.430 -17.094 63.193 1.00 83.06 115 LEU A O 1
ATOM 859 N N . ILE A 1 116 ? -39.551 -17.419 63.837 1.00 87.81 116 ILE A N 1
ATOM 860 C CA . ILE A 1 116 ? -40.059 -17.774 62.501 1.00 87.81 116 ILE A CA 1
ATOM 861 C C . ILE A 1 116 ? -39.930 -16.585 61.539 1.00 87.81 116 ILE A C 1
ATOM 863 O O . ILE A 1 116 ? -39.389 -16.750 60.444 1.00 87.81 116 ILE A O 1
ATOM 867 N N . LYS A 1 117 ? -40.345 -15.376 61.945 1.00 88.88 117 LYS A N 1
ATOM 868 C CA . LYS A 1 117 ? -40.170 -14.157 61.133 1.00 88.88 117 LYS A CA 1
ATOM 869 C C . LYS A 1 117 ? -38.702 -13.815 60.895 1.00 88.88 117 LYS A C 1
ATOM 871 O O . LYS A 1 117 ? -38.346 -13.377 59.803 1.00 88.88 117 LYS A O 1
ATOM 876 N N . GLN A 1 118 ? -37.832 -14.040 61.876 1.00 84.69 118 GLN A N 1
ATOM 877 C CA . GLN A 1 118 ? -36.396 -13.858 61.695 1.00 84.69 118 GLN A CA 1
ATOM 878 C C . GLN A 1 118 ? -35.831 -14.858 60.678 1.00 84.69 118 GLN A C 1
ATOM 880 O O . GLN A 1 118 ? -35.149 -14.452 59.738 1.00 84.69 118 GLN A O 1
ATOM 885 N N . ARG A 1 119 ? -36.198 -16.140 60.788 1.00 87.88 119 ARG A N 1
ATOM 886 C CA . ARG A 1 119 ? -35.783 -17.182 59.843 1.00 87.88 119 ARG A CA 1
ATOM 887 C C . ARG A 1 119 ? -36.293 -16.928 58.422 1.00 87.88 119 ARG A C 1
ATOM 889 O O . ARG A 1 119 ? -35.559 -17.201 57.477 1.00 87.88 119 ARG A O 1
ATOM 896 N N . GLN A 1 120 ? -37.502 -16.386 58.262 1.00 93.19 120 GLN A N 1
ATOM 897 C CA . GLN A 1 120 ? -38.031 -15.945 56.964 1.00 93.19 120 GLN A CA 1
ATOM 898 C C . GLN A 1 120 ? -37.159 -14.835 56.357 1.00 93.19 120 GLN A C 1
ATOM 900 O O . GLN A 1 120 ? -36.637 -15.024 55.257 1.00 93.19 120 GLN A O 1
ATOM 905 N N . ARG A 1 121 ? -36.885 -13.759 57.112 1.00 93.31 121 ARG A N 1
ATOM 906 C CA . ARG A 1 121 ? -36.004 -12.660 56.670 1.00 93.31 121 ARG A CA 1
ATOM 907 C C . ARG A 1 121 ? -34.598 -13.136 56.302 1.00 93.31 121 ARG A C 1
ATOM 909 O O . ARG A 1 121 ? -34.028 -12.659 55.327 1.00 93.31 121 ARG A O 1
ATOM 916 N N . ASP A 1 122 ? -34.028 -14.085 57.041 1.00 91.12 122 ASP A N 1
ATOM 917 C CA . ASP A 1 122 ? -32.690 -14.616 56.738 1.00 91.12 122 ASP A CA 1
ATOM 918 C C . ASP A 1 122 ? -32.674 -15.545 55.515 1.00 91.12 122 ASP A C 1
ATOM 920 O O . ASP A 1 122 ? -31.699 -15.553 54.762 1.00 91.12 122 ASP A O 1
ATOM 924 N N . ILE A 1 123 ? -33.767 -16.266 55.246 1.00 93.06 123 ILE A N 1
ATOM 925 C CA . ILE A 1 123 ? -33.953 -17.006 53.988 1.00 93.06 123 ILE A CA 1
ATOM 926 C C . ILE A 1 123 ? -34.095 -16.037 52.802 1.00 93.06 123 ILE A C 1
ATOM 928 O O . ILE A 1 123 ? -33.550 -16.303 51.732 1.00 93.06 123 ILE A O 1
ATOM 932 N N . GLU A 1 124 ? -34.787 -14.910 52.971 1.00 95.12 124 GLU A N 1
ATOM 933 C CA . GLU A 1 124 ? -34.927 -13.860 51.949 1.00 95.12 124 GLU A CA 1
ATOM 934 C C . GLU A 1 124 ? -33.582 -13.184 51.651 1.00 95.12 124 GLU A C 1
ATOM 936 O O . GLU A 1 124 ? -33.134 -13.199 50.505 1.00 95.12 124 GLU A O 1
ATOM 941 N N . ARG A 1 125 ? -32.859 -12.740 52.688 1.00 94.56 125 ARG A N 1
ATOM 942 C CA . ARG A 1 125 ? -31.475 -12.237 52.586 1.00 94.56 125 ARG A CA 1
ATOM 943 C C . ARG A 1 125 ? -30.543 -13.244 51.902 1.00 94.56 125 ARG A C 1
ATOM 945 O O . ARG A 1 125 ? -29.718 -12.858 51.076 1.00 94.56 125 ARG A O 1
ATOM 952 N N . GLY A 1 126 ? -30.685 -14.534 52.217 1.00 95.69 126 GLY A N 1
ATOM 953 C CA . GLY A 1 126 ? -29.930 -15.621 51.590 1.00 95.69 126 GLY A CA 1
ATOM 954 C C . GLY A 1 126 ? -30.228 -15.782 50.096 1.00 95.69 126 GLY A C 1
ATOM 955 O O . GLY A 1 126 ? -29.297 -15.928 49.303 1.00 95.69 126 GLY A O 1
ATOM 956 N N . LYS A 1 127 ? -31.504 -15.693 49.691 1.00 96.50 127 LYS A N 1
ATOM 957 C CA . LYS A 1 127 ? -31.912 -15.680 48.273 1.00 96.50 127 LYS A CA 1
ATOM 958 C C . LYS A 1 127 ? -31.342 -14.464 47.547 1.00 96.50 127 LYS A C 1
ATOM 960 O O . LYS A 1 127 ? -30.712 -14.630 46.508 1.00 96.50 127 LYS A O 1
ATOM 965 N N . GLU A 1 128 ? -31.484 -13.266 48.115 1.00 95.06 128 GLU A N 1
ATOM 966 C CA . GLU A 1 128 ? -30.924 -12.039 47.538 1.00 95.06 128 GLU A CA 1
ATOM 967 C C . GLU A 1 128 ? -29.403 -12.122 47.363 1.00 95.06 128 GLU A C 1
ATOM 969 O O . GLU A 1 128 ? -28.880 -11.755 46.311 1.00 95.06 128 GLU A O 1
ATOM 974 N N . ALA A 1 129 ? -28.677 -12.622 48.366 1.00 94.94 129 ALA A N 1
ATOM 975 C CA . ALA A 1 129 ? -27.232 -12.808 48.281 1.00 94.94 129 ALA A CA 1
ATOM 976 C C . ALA A 1 129 ? -26.855 -13.818 47.182 1.00 94.94 129 ALA A C 1
ATOM 978 O O . ALA A 1 129 ? -25.970 -13.537 46.370 1.00 94.94 129 ALA A O 1
ATOM 979 N N . ALA A 1 130 ? -27.560 -14.952 47.103 1.00 96.69 130 ALA A N 1
ATOM 980 C CA . ALA A 1 130 ? -27.359 -15.954 46.059 1.00 96.69 130 ALA A CA 1
ATOM 981 C C . ALA A 1 130 ? -27.666 -15.408 44.652 1.00 96.69 130 ALA A C 1
ATOM 983 O O . ALA A 1 130 ? -26.915 -15.676 43.715 1.00 96.69 130 ALA A O 1
ATOM 984 N N . GLU A 1 131 ? -28.712 -14.593 44.493 1.00 97.69 131 GLU A N 1
ATOM 985 C CA . GLU A 1 131 ? -29.022 -13.919 43.229 1.00 97.69 131 GLU A CA 1
ATOM 986 C C . GLU A 1 131 ? -27.962 -12.887 42.840 1.00 97.69 131 GLU A C 1
ATOM 988 O O . GLU A 1 131 ? -27.551 -12.846 41.681 1.00 97.69 131 GLU A O 1
ATOM 993 N N . ARG A 1 132 ? -27.486 -12.063 43.782 1.00 96.12 132 ARG A N 1
ATOM 994 C CA . ARG A 1 132 ? -26.407 -11.092 43.529 1.00 96.12 132 ARG A CA 1
ATOM 995 C C . ARG A 1 132 ? -25.122 -11.809 43.101 1.00 96.12 132 ARG A C 1
ATOM 997 O O . ARG A 1 132 ? -24.497 -11.401 42.125 1.00 96.12 132 ARG A O 1
ATOM 1004 N N . LEU A 1 133 ? -24.769 -12.915 43.764 1.00 97.56 133 LEU A N 1
ATOM 1005 C CA . LEU A 1 133 ? -23.646 -13.780 43.381 1.00 97.56 133 LEU A CA 1
ATOM 1006 C C . LEU A 1 133 ? -23.851 -14.424 41.999 1.00 97.56 133 LEU A C 1
ATOM 1008 O O . LEU A 1 133 ? -22.914 -14.465 41.206 1.00 97.56 133 LEU A O 1
ATOM 1012 N N . ALA A 1 134 ? -25.064 -14.879 41.670 1.00 96.38 134 ALA A N 1
ATOM 1013 C CA . ALA A 1 134 ? -25.378 -15.449 40.359 1.00 96.38 134 ALA A CA 1
ATOM 1014 C C . ALA A 1 134 ? -25.293 -14.411 39.224 1.00 96.38 134 ALA A C 1
ATOM 1016 O O . ALA A 1 134 ? -24.791 -14.737 38.147 1.00 96.38 134 ALA A O 1
ATOM 1017 N N . ARG A 1 135 ? -25.729 -13.167 39.476 1.00 97.81 135 ARG A N 1
ATOM 1018 C CA . ARG A 1 135 ? -25.616 -12.028 38.546 1.00 97.81 135 ARG A CA 1
ATOM 1019 C C . ARG A 1 135 ? -24.145 -11.666 38.313 1.00 97.81 135 ARG A C 1
ATOM 1021 O O . ARG A 1 135 ? -23.682 -11.780 37.184 1.00 97.81 135 ARG A O 1
ATOM 1028 N N . MET A 1 136 ? -23.369 -11.415 39.373 1.00 97.00 136 MET A N 1
ATOM 1029 C CA . MET A 1 136 ? -21.921 -11.155 39.254 1.00 97.00 136 MET A CA 1
ATOM 1030 C C . MET A 1 136 ? -21.167 -12.321 38.590 1.00 97.00 136 MET A C 1
ATOM 1032 O O . MET A 1 136 ? -20.275 -12.110 37.773 1.00 97.00 136 MET A O 1
ATOM 1036 N N . GLY A 1 137 ? -21.554 -13.566 38.882 1.00 97.31 137 GLY A N 1
ATOM 1037 C CA . GLY A 1 137 ? -21.014 -14.763 38.237 1.00 97.31 137 GLY A CA 1
ATOM 1038 C C . GLY A 1 137 ? -21.450 -14.948 36.778 1.00 97.31 137 GLY A C 1
ATOM 1039 O O . GLY A 1 137 ? -20.855 -15.755 36.068 1.00 97.31 137 GLY A O 1
ATOM 1040 N N . HIS A 1 138 ? -22.479 -14.247 36.296 1.00 97.69 138 HIS A N 1
ATOM 1041 C CA . HIS A 1 138 ? -22.774 -14.105 34.867 1.00 97.69 138 HIS A CA 1
ATOM 1042 C C . HIS A 1 138 ? -21.933 -12.978 34.257 1.00 97.69 138 HIS A C 1
ATOM 1044 O O . HIS A 1 138 ? -21.259 -13.217 33.256 1.00 97.69 138 HIS A O 1
ATOM 1050 N N . ASP A 1 139 ? -21.888 -11.809 34.901 1.00 96.50 139 ASP A N 1
ATOM 1051 C CA . ASP A 1 139 ? -21.117 -10.650 34.439 1.00 96.50 139 ASP A CA 1
ATOM 1052 C C . ASP A 1 139 ? -19.635 -10.985 34.239 1.00 96.50 139 ASP A C 1
ATOM 1054 O O . ASP A 1 139 ? -19.073 -10.643 33.200 1.00 96.50 139 ASP A O 1
ATOM 1058 N N . LEU A 1 140 ? -19.019 -11.715 35.179 1.00 97.56 140 LEU A N 1
ATOM 1059 C CA . LEU A 1 140 ? -17.645 -12.215 35.057 1.00 97.56 140 LEU A CA 1
ATOM 1060 C C . LEU A 1 140 ? -17.461 -13.060 33.790 1.00 97.56 140 LEU A C 1
ATOM 1062 O O . LEU A 1 140 ? -16.626 -12.718 32.962 1.00 97.56 140 LEU A O 1
ATOM 1066 N N . ARG A 1 141 ? -18.312 -14.070 33.556 1.00 97.94 141 ARG A N 1
ATOM 1067 C CA . ARG A 1 141 ? -18.248 -14.904 32.337 1.00 97.94 141 ARG A CA 1
ATOM 1068 C C . ARG A 1 141 ? -18.424 -14.090 31.052 1.00 97.94 141 ARG A C 1
ATOM 1070 O O . ARG A 1 141 ? -17.779 -14.395 30.053 1.00 97.94 141 ARG A O 1
ATOM 1077 N N . VAL A 1 142 ? -19.253 -13.043 31.059 1.00 97.50 142 VAL A N 1
ATOM 1078 C CA . VAL A 1 142 ? -19.389 -12.130 29.909 1.00 97.50 142 VAL A CA 1
ATOM 1079 C C . VAL A 1 142 ? -18.122 -11.283 29.718 1.00 97.50 142 VAL A C 1
ATOM 1081 O O . VAL A 1 142 ? -17.696 -11.088 28.579 1.00 97.50 142 VAL A O 1
ATOM 1084 N N . ARG A 1 143 ? -17.479 -10.815 30.799 1.00 95.19 143 ARG A N 1
ATOM 1085 C CA . ARG A 1 143 ? -16.179 -10.120 30.735 1.00 95.19 143 ARG A CA 1
ATOM 1086 C C . ARG A 1 143 ? -15.057 -11.047 30.255 1.00 95.19 143 ARG A C 1
ATOM 1088 O O . ARG A 1 143 ? -14.279 -10.628 29.404 1.00 95.19 143 ARG A O 1
ATOM 1095 N N . ASP A 1 144 ? -14.995 -12.291 30.728 1.00 97.12 144 ASP A N 1
ATOM 1096 C CA . ASP A 1 144 ? -13.996 -13.284 30.308 1.00 97.12 144 ASP A CA 1
ATOM 1097 C C . ASP A 1 144 ? -14.140 -13.628 28.816 1.00 97.12 144 ASP A C 1
ATOM 1099 O O . ASP A 1 144 ? -13.170 -13.523 28.069 1.00 97.12 144 ASP A O 1
ATOM 1103 N N . GLN A 1 145 ? -15.362 -13.878 28.330 1.00 97.81 145 GLN A N 1
ATOM 1104 C CA . GLN A 1 145 ? -15.618 -14.069 26.894 1.00 97.81 145 GLN A CA 1
ATOM 1105 C C . GLN A 1 145 ? -15.271 -12.830 26.050 1.00 97.81 145 GLN A C 1
ATOM 1107 O O . GLN A 1 145 ? -14.911 -12.954 24.877 1.00 97.81 145 GLN A O 1
ATOM 1112 N N . GLN A 1 146 ? -15.397 -11.619 26.604 1.00 97.44 146 GLN A N 1
ATOM 1113 C CA . GLN A 1 146 ? -14.937 -10.394 25.942 1.00 97.44 146 GLN A CA 1
ATOM 1114 C C . GLN A 1 146 ? -13.401 -10.299 25.942 1.00 97.44 146 GLN A C 1
ATOM 1116 O O . GLN A 1 146 ? -12.831 -9.952 24.907 1.00 97.44 146 GLN A O 1
ATOM 1121 N N . ARG A 1 147 ? -12.727 -10.677 27.038 1.00 97.88 147 ARG A N 1
ATOM 1122 C CA . ARG A 1 147 ? -11.259 -10.772 27.134 1.00 97.88 147 ARG A CA 1
ATOM 1123 C C . ARG A 1 147 ? -10.699 -11.756 26.106 1.00 97.88 147 ARG A C 1
ATOM 1125 O O . ARG A 1 147 ? -9.803 -11.391 25.357 1.00 97.88 147 ARG A O 1
ATOM 1132 N N . GLU A 1 148 ? -11.259 -12.958 26.009 1.00 97.88 148 GLU A N 1
ATOM 1133 C CA . GLU A 1 148 ? -10.864 -13.985 25.031 1.00 97.88 148 GLU A CA 1
ATOM 1134 C C . GLU A 1 148 ? -11.019 -13.495 23.585 1.00 97.88 148 GLU A C 1
ATOM 1136 O O . GLU A 1 148 ? -10.097 -13.619 22.780 1.00 97.88 148 GLU A O 1
ATOM 1141 N N . LYS A 1 149 ? -12.148 -12.849 23.258 1.00 97.44 149 LYS A N 1
ATOM 1142 C CA . LYS A 1 149 ? -12.378 -12.246 21.932 1.00 97.44 149 LYS A CA 1
ATOM 1143 C C . LYS A 1 149 ? -11.397 -11.113 21.613 1.00 97.44 149 LYS A C 1
ATOM 1145 O O . LYS A 1 149 ? -11.079 -10.911 20.442 1.00 97.44 149 LYS A O 1
ATOM 1150 N N . LEU A 1 150 ? -10.919 -10.374 22.615 1.00 97.00 150 LEU A N 1
ATOM 1151 C CA . LEU A 1 150 ? -9.887 -9.348 22.441 1.00 97.00 150 LEU A CA 1
ATOM 1152 C C . LEU A 1 150 ? -8.490 -9.967 22.282 1.00 97.00 150 LEU A C 1
ATOM 1154 O O . LEU A 1 150 ? -7.773 -9.573 21.367 1.00 97.00 150 LEU A O 1
ATOM 1158 N N . LEU A 1 151 ? -8.135 -10.982 23.074 1.00 97.50 151 LEU A N 1
ATOM 1159 C CA . LEU A 1 151 ? -6.875 -11.727 22.935 1.00 97.50 151 LEU A CA 1
ATOM 1160 C C . LEU A 1 151 ? -6.763 -12.404 21.558 1.00 97.50 151 LEU A C 1
ATOM 1162 O O . LEU A 1 151 ? -5.733 -12.292 20.897 1.00 97.50 151 LEU A O 1
ATOM 1166 N N . ALA A 1 152 ? -7.844 -13.014 21.065 1.00 96.44 152 ALA A N 1
ATOM 1167 C CA . ALA A 1 152 ? -7.892 -13.585 19.719 1.00 96.44 152 ALA A CA 1
ATOM 1168 C C . ALA A 1 152 ? -7.684 -12.524 18.617 1.00 96.44 152 ALA A C 1
ATOM 1170 O O . ALA A 1 152 ? -7.003 -12.791 17.625 1.00 96.44 152 ALA A O 1
ATOM 1171 N N . LYS A 1 153 ? -8.221 -11.306 18.795 1.00 96.81 153 LYS A N 1
ATOM 1172 C CA . LYS A 1 153 ? -7.984 -10.171 17.883 1.00 96.81 153 LYS A CA 1
ATOM 1173 C C . LYS A 1 153 ? -6.542 -9.660 17.948 1.00 96.81 153 LYS A C 1
ATOM 1175 O O . LYS A 1 153 ? -5.976 -9.386 16.893 1.00 96.81 153 LYS A O 1
ATOM 1180 N N . MET A 1 154 ? -5.945 -9.565 19.139 1.00 96.06 154 MET A N 1
ATOM 1181 C CA . MET A 1 154 ? -4.532 -9.192 19.310 1.00 96.06 154 MET A CA 1
ATOM 1182 C C . MET A 1 154 ? -3.619 -10.181 18.584 1.00 96.06 154 MET A C 1
ATOM 1184 O O . MET A 1 154 ? -2.893 -9.785 17.676 1.00 96.06 154 MET A O 1
ATOM 1188 N N . ALA A 1 155 ? -3.777 -11.480 18.851 1.00 96.62 155 ALA A N 1
ATOM 1189 C CA . ALA A 1 155 ? -3.001 -12.527 18.195 1.00 96.62 155 ALA A CA 1
ATOM 1190 C C . ALA A 1 155 ? -3.230 -12.592 16.669 1.00 96.62 155 ALA A C 1
ATOM 1192 O O . ALA A 1 155 ? -2.366 -13.054 15.922 1.00 96.62 155 ALA A O 1
ATOM 1193 N N . ALA A 1 156 ? -4.388 -12.156 16.161 1.00 96.12 156 ALA A N 1
ATOM 1194 C CA . ALA A 1 156 ? -4.592 -11.986 14.721 1.00 96.12 156 ALA A CA 1
ATOM 1195 C C . ALA A 1 156 ? -3.784 -10.794 14.172 1.00 96.12 156 ALA A C 1
ATOM 1197 O O . ALA A 1 156 ? -3.091 -10.936 13.164 1.00 96.12 156 ALA A O 1
ATOM 1198 N N . LYS A 1 157 ? -3.802 -9.646 14.862 1.00 95.31 157 LYS A N 1
ATOM 1199 C CA . LYS A 1 157 ? -3.058 -8.443 14.458 1.00 95.31 157 LYS A CA 1
ATOM 1200 C C . LYS A 1 157 ? -1.543 -8.600 14.567 1.00 95.31 157 LYS A C 1
ATOM 1202 O O . LYS A 1 157 ? -0.837 -8.112 13.694 1.00 95.31 157 LYS A O 1
ATOM 1207 N N . GLU A 1 158 ? -1.041 -9.351 15.539 1.00 97.75 158 GLU A N 1
ATOM 1208 C CA . GLU A 1 158 ? 0.380 -9.719 15.640 1.00 97.75 158 GLU A CA 1
ATOM 1209 C C . GLU A 1 158 ? 0.847 -10.531 14.417 1.00 97.75 158 GLU A C 1
ATOM 1211 O O . GLU A 1 158 ? 1.904 -10.254 13.847 1.00 97.75 158 GLU A O 1
ATOM 1216 N N . ARG A 1 159 ? 0.022 -11.474 13.935 1.00 96.69 159 ARG A N 1
ATOM 1217 C CA . ARG A 1 159 ? 0.302 -12.234 12.701 1.00 96.69 159 ARG A CA 1
ATOM 1218 C C . ARG A 1 159 ? 0.247 -11.352 11.448 1.00 96.69 159 ARG A C 1
ATOM 1220 O O . ARG A 1 159 ? 1.085 -11.512 10.561 1.00 96.69 159 ARG A O 1
ATOM 1227 N N . GLU A 1 160 ? -0.701 -10.415 11.370 1.00 96.62 160 GLU A N 1
ATOM 1228 C CA . GLU A 1 160 ? -0.754 -9.420 10.285 1.00 96.62 160 GLU A CA 1
ATOM 1229 C C . GLU A 1 160 ? 0.491 -8.515 10.276 1.00 96.62 160 GLU A C 1
ATOM 1231 O O . GLU A 1 160 ? 1.083 -8.305 9.216 1.00 96.62 160 GLU A O 1
ATOM 1236 N N . LEU A 1 161 ? 0.932 -8.031 11.444 1.00 94.69 161 LEU A N 1
ATOM 1237 C CA . LEU A 1 161 ? 2.149 -7.226 11.593 1.00 94.69 161 LEU A CA 1
ATOM 1238 C C . LEU A 1 161 ? 3.387 -8.004 11.133 1.00 94.69 161 LEU A C 1
ATOM 1240 O O . LEU A 1 161 ? 4.093 -7.534 10.242 1.00 94.69 161 LEU A O 1
ATOM 1244 N N . GLY A 1 162 ? 3.596 -9.230 11.622 1.00 97.12 162 GLY A N 1
ATOM 1245 C CA . GLY A 1 162 ? 4.720 -10.073 11.193 1.00 97.12 162 GLY A CA 1
ATOM 1246 C C . GLY A 1 162 ? 4.718 -10.388 9.687 1.00 97.12 162 GLY A C 1
ATOM 1247 O O . GLY A 1 162 ? 5.781 -10.509 9.066 1.00 97.12 162 GLY A O 1
ATOM 1248 N N . ALA A 1 163 ? 3.543 -10.467 9.052 1.00 95.94 163 ALA A N 1
ATOM 1249 C CA . ALA A 1 163 ? 3.428 -10.598 7.599 1.00 95.94 163 ALA A CA 1
ATOM 1250 C C . ALA A 1 163 ? 3.805 -9.296 6.858 1.00 95.94 163 ALA A C 1
ATOM 1252 O O . ALA A 1 163 ? 4.508 -9.343 5.841 1.00 95.94 163 ALA A O 1
ATOM 1253 N N . LEU A 1 164 ? 3.391 -8.132 7.371 1.00 93.31 164 LEU A N 1
ATOM 1254 C CA . LEU A 1 164 ? 3.750 -6.818 6.825 1.00 93.31 164 LEU A CA 1
ATOM 1255 C C . LEU A 1 164 ? 5.247 -6.515 6.981 1.00 93.31 164 LEU A C 1
ATOM 1257 O O . LEU A 1 164 ? 5.871 -6.052 6.026 1.00 93.31 164 LEU A O 1
ATOM 1261 N N . GLU A 1 165 ? 5.851 -6.847 8.121 1.00 96.31 165 GLU A N 1
ATOM 1262 C CA . GLU A 1 165 ? 7.292 -6.715 8.364 1.00 96.31 165 GLU A CA 1
ATOM 1263 C C . GLU A 1 165 ? 8.114 -7.589 7.410 1.00 96.31 165 GLU A C 1
ATOM 1265 O O . GLU A 1 165 ? 9.070 -7.115 6.791 1.00 96.31 165 GLU A O 1
ATOM 1270 N N . ASN A 1 166 ? 7.712 -8.848 7.200 1.00 95.88 166 ASN A N 1
ATOM 1271 C CA . ASN A 1 166 ? 8.369 -9.718 6.223 1.00 95.88 166 ASN A CA 1
ATOM 1272 C C . ASN A 1 166 ? 8.232 -9.188 4.786 1.00 95.88 166 ASN A C 1
ATOM 1274 O O . ASN A 1 166 ? 9.206 -9.215 4.025 1.00 95.88 166 ASN A O 1
ATOM 1278 N N . LYS A 1 167 ? 7.066 -8.638 4.421 1.00 97.00 167 LYS A N 1
ATOM 1279 C CA . LYS A 1 167 ? 6.843 -7.971 3.128 1.00 97.00 167 LYS A CA 1
ATOM 1280 C C . LYS A 1 167 ? 7.734 -6.731 2.968 1.00 97.00 167 LYS A C 1
ATOM 1282 O O . LYS A 1 167 ? 8.340 -6.559 1.909 1.00 97.00 167 LYS A O 1
ATOM 1287 N N . ALA A 1 168 ? 7.872 -5.911 4.011 1.00 93.50 168 ALA A N 1
ATOM 1288 C CA . ALA A 1 168 ? 8.744 -4.737 4.029 1.00 93.50 168 ALA A CA 1
ATOM 1289 C C . ALA A 1 168 ? 10.232 -5.122 3.925 1.00 93.50 168 ALA A C 1
ATOM 1291 O O . ALA A 1 168 ? 10.959 -4.556 3.108 1.00 93.50 168 ALA A O 1
ATOM 1292 N N . ARG A 1 169 ? 10.676 -6.146 4.667 1.00 97.31 169 ARG A N 1
ATOM 1293 C CA . ARG A 1 169 ? 12.040 -6.699 4.599 1.00 97.31 169 ARG A CA 1
ATOM 1294 C C . ARG A 1 169 ? 12.378 -7.216 3.197 1.00 97.31 169 ARG A C 1
ATOM 1296 O O . ARG A 1 169 ? 13.456 -6.922 2.678 1.00 97.31 169 ARG A O 1
ATOM 1303 N N . LEU A 1 170 ? 11.449 -7.926 2.550 1.00 97.25 170 LEU A N 1
ATOM 1304 C CA . LEU A 1 170 ? 11.616 -8.401 1.173 1.00 97.25 170 LEU A CA 1
ATOM 1305 C C . LEU A 1 170 ? 11.651 -7.246 0.157 1.00 97.25 170 LEU A C 1
ATOM 1307 O O . LEU A 1 170 ? 12.463 -7.275 -0.769 1.00 97.25 170 LEU A O 1
ATOM 1311 N N . ALA A 1 171 ? 10.816 -6.217 0.328 1.00 94.12 171 ALA A N 1
ATOM 1312 C CA . ALA A 1 171 ? 10.842 -5.022 -0.516 1.00 94.12 171 ALA A CA 1
ATOM 1313 C C . ALA A 1 171 ? 12.172 -4.256 -0.381 1.00 94.12 171 ALA A C 1
ATOM 1315 O O . ALA A 1 171 ? 12.798 -3.942 -1.392 1.00 94.12 171 ALA A O 1
ATOM 1316 N N . GLN A 1 172 ? 12.656 -4.049 0.848 1.00 97.00 172 GLN A N 1
ATOM 1317 C CA . GLN A 1 172 ? 13.945 -3.404 1.112 1.00 97.00 172 GLN A CA 1
ATOM 1318 C C . GLN A 1 172 ? 15.120 -4.213 0.530 1.00 97.00 172 GLN A C 1
ATOM 1320 O O . GLN A 1 172 ? 16.062 -3.635 -0.011 1.00 97.00 172 GLN A O 1
ATOM 1325 N N . SER A 1 173 ? 15.068 -5.548 0.601 1.00 96.19 173 SER A N 1
ATOM 1326 C CA . SER A 1 173 ? 16.062 -6.427 -0.031 1.00 96.19 173 SER A CA 1
ATOM 1327 C C . SER A 1 173 ? 16.093 -6.241 -1.554 1.00 96.19 173 SER A C 1
ATOM 1329 O O . SER A 1 173 ? 17.161 -5.990 -2.116 1.00 96.19 173 SER A O 1
ATOM 1331 N N . LYS A 1 174 ? 14.928 -6.252 -2.219 1.00 97.38 174 LYS A N 1
ATOM 1332 C CA . LYS A 1 174 ? 14.821 -5.996 -3.666 1.00 97.38 174 LYS A CA 1
ATOM 1333 C C . LYS A 1 174 ? 15.377 -4.620 -4.039 1.00 97.38 174 LYS A C 1
ATOM 1335 O O . LYS A 1 174 ? 16.273 -4.552 -4.879 1.00 97.38 174 LYS A O 1
ATOM 1340 N N . GLN A 1 175 ? 14.955 -3.563 -3.342 1.00 94.00 175 GLN A N 1
ATOM 1341 C CA . GLN A 1 175 ? 15.458 -2.197 -3.541 1.00 94.00 175 GLN A CA 1
ATOM 1342 C C . GLN A 1 175 ? 16.984 -2.108 -3.390 1.00 94.00 175 GLN A C 1
ATOM 1344 O O . GLN A 1 175 ? 17.642 -1.503 -4.231 1.00 94.00 175 GLN A O 1
ATOM 1349 N N . LYS A 1 176 ? 17.579 -2.767 -2.383 1.00 97.38 176 LYS A N 1
ATOM 1350 C CA . LYS A 1 176 ? 19.045 -2.843 -2.228 1.00 97.38 176 LYS A CA 1
ATOM 1351 C C . LYS A 1 176 ? 19.724 -3.481 -3.450 1.00 97.38 176 LYS A C 1
ATOM 1353 O O . LYS A 1 176 ? 20.747 -2.972 -3.900 1.00 97.38 176 LYS A O 1
ATOM 1358 N N . THR A 1 177 ? 19.150 -4.541 -4.032 1.00 97.12 177 THR A N 1
ATOM 1359 C CA . THR A 1 177 ? 19.696 -5.149 -5.266 1.00 97.12 177 THR A CA 1
ATOM 1360 C C . THR A 1 177 ? 19.497 -4.290 -6.518 1.00 97.12 177 THR A C 1
ATOM 1362 O O . THR A 1 177 ? 20.333 -4.329 -7.417 1.00 97.12 177 THR A O 1
ATOM 1365 N N . GLU A 1 178 ? 18.425 -3.499 -6.592 1.00 95.94 178 GLU A N 1
ATOM 1366 C CA . GLU A 1 178 ? 18.172 -2.567 -7.700 1.00 95.94 178 GLU A CA 1
ATOM 1367 C C . GLU A 1 178 ? 19.121 -1.363 -7.640 1.00 95.94 178 GLU A C 1
ATOM 1369 O O . GLU A 1 178 ? 19.751 -1.037 -8.643 1.00 95.94 178 GLU A O 1
ATOM 1374 N N . VAL A 1 179 ? 19.327 -0.778 -6.455 1.00 95.94 179 VAL A N 1
ATOM 1375 C CA . VAL A 1 179 ? 20.322 0.286 -6.229 1.00 95.94 179 VAL A CA 1
ATOM 1376 C C . VAL A 1 179 ? 21.737 -0.195 -6.572 1.00 95.94 179 VAL A C 1
ATOM 1378 O O . VAL A 1 179 ? 22.478 0.531 -7.231 1.00 95.94 179 VAL A O 1
ATOM 1381 N N . ALA A 1 180 ? 22.104 -1.429 -6.205 1.00 97.38 180 ALA A N 1
ATOM 1382 C CA . ALA A 1 180 ? 23.402 -2.004 -6.566 1.00 97.38 180 ALA A CA 1
ATOM 1383 C C . ALA A 1 180 ? 23.586 -2.154 -8.092 1.00 97.38 180 ALA A C 1
ATOM 1385 O O . ALA A 1 180 ? 24.651 -1.827 -8.614 1.00 97.38 180 ALA A O 1
ATOM 1386 N N . LYS A 1 181 ? 22.548 -2.585 -8.825 1.00 97.50 181 LYS A N 1
ATOM 1387 C CA . LYS A 1 181 ? 22.577 -2.660 -10.299 1.00 97.50 181 LYS A CA 1
ATOM 1388 C C . LYS A 1 181 ? 22.727 -1.277 -10.930 1.00 97.50 181 LYS A C 1
ATOM 1390 O O . LYS A 1 181 ? 23.628 -1.081 -11.743 1.00 97.50 181 LYS A O 1
ATOM 1395 N N . LEU A 1 182 ? 21.918 -0.309 -10.496 1.00 95.00 182 LEU A N 1
ATOM 1396 C CA . LEU A 1 182 ? 21.977 1.071 -10.988 1.00 95.00 182 LEU A CA 1
ATOM 1397 C C . LEU A 1 182 ? 23.347 1.713 -10.720 1.00 95.00 182 LEU A C 1
ATOM 1399 O O . LEU A 1 182 ? 23.869 2.409 -11.586 1.00 95.00 182 LEU A O 1
ATOM 1403 N N . ALA A 1 183 ? 23.982 1.420 -9.580 1.00 96.31 183 ALA A N 1
ATOM 1404 C CA . ALA A 1 183 ? 25.355 1.848 -9.312 1.00 96.31 183 ALA A CA 1
ATOM 1405 C C . ALA A 1 183 ? 26.358 1.253 -10.321 1.00 96.31 183 ALA A C 1
ATOM 1407 O O . ALA A 1 183 ? 27.181 1.987 -10.867 1.00 96.31 183 ALA A O 1
ATOM 1408 N N . THR A 1 184 ? 26.260 -0.042 -10.651 1.00 96.31 184 THR A N 1
ATOM 1409 C CA . THR A 1 184 ? 27.139 -0.643 -11.675 1.00 96.31 184 THR A CA 1
ATOM 1410 C C . THR A 1 184 ? 26.867 -0.120 -13.090 1.00 96.31 184 THR A C 1
ATOM 1412 O O . THR A 1 184 ? 27.802 0.027 -13.876 1.00 96.31 184 THR A O 1
ATOM 1415 N N . GLU A 1 185 ? 25.620 0.225 -13.423 1.00 96.06 185 GLU A N 1
ATOM 1416 C CA . GLU A 1 185 ? 25.258 0.850 -14.703 1.00 96.06 185 GLU A CA 1
ATOM 1417 C C . GLU A 1 185 ? 25.789 2.292 -14.808 1.00 96.06 185 GLU A C 1
ATOM 1419 O O . GLU A 1 185 ? 26.302 2.691 -15.859 1.00 96.06 185 GLU A O 1
ATOM 1424 N N . LEU A 1 186 ? 25.764 3.054 -13.708 1.00 96.06 186 LEU A N 1
ATOM 1425 C CA . LEU A 1 186 ? 26.407 4.369 -13.613 1.00 96.06 186 LEU A CA 1
ATOM 1426 C C . LEU A 1 186 ? 27.932 4.264 -13.775 1.00 96.06 186 LEU A C 1
ATOM 1428 O O . LEU A 1 186 ? 28.513 5.020 -14.552 1.00 96.06 186 LEU A O 1
ATOM 1432 N N . ASP A 1 187 ? 28.582 3.284 -13.145 1.00 97.06 187 ASP A N 1
ATOM 1433 C CA . ASP A 1 187 ? 30.021 3.041 -13.320 1.00 97.06 187 ASP A CA 1
ATOM 1434 C C . ASP A 1 187 ? 30.388 2.656 -14.763 1.00 97.06 187 ASP A C 1
ATOM 1436 O O . ASP A 1 187 ? 31.400 3.120 -15.298 1.00 97.06 187 ASP A O 1
ATOM 1440 N N . MET A 1 188 ? 29.589 1.801 -15.413 1.00 96.75 188 MET A N 1
ATOM 1441 C CA . MET A 1 188 ? 29.809 1.410 -16.812 1.00 96.75 188 MET A CA 1
ATOM 1442 C C . MET A 1 188 ? 29.616 2.591 -17.771 1.00 96.75 188 MET A C 1
ATOM 1444 O O . MET A 1 188 ? 30.443 2.802 -18.661 1.00 96.75 188 MET A O 1
ATOM 1448 N N . THR A 1 189 ? 28.570 3.398 -17.577 1.00 94.19 189 THR A N 1
ATOM 1449 C CA . THR A 1 189 ? 28.306 4.581 -18.414 1.00 94.19 189 THR A CA 1
ATOM 1450 C C . THR A 1 189 ? 29.322 5.702 -18.175 1.00 94.19 189 THR A C 1
ATOM 1452 O O . THR A 1 189 ? 29.755 6.337 -19.137 1.00 94.19 189 THR A O 1
ATOM 1455 N N . ALA A 1 190 ? 29.807 5.891 -16.943 1.00 95.69 190 ALA A N 1
ATOM 1456 C CA . ALA A 1 190 ? 30.902 6.813 -16.632 1.00 95.69 190 ALA A CA 1
ATOM 1457 C C . ALA A 1 190 ? 32.227 6.407 -17.310 1.00 95.69 190 ALA A C 1
ATOM 1459 O O . ALA A 1 190 ? 32.925 7.265 -17.859 1.00 95.69 190 ALA A O 1
ATOM 1460 N N . LYS A 1 191 ? 32.553 5.104 -17.336 1.00 97.88 191 LYS A N 1
ATOM 1461 C CA . LYS A 1 191 ? 33.706 4.561 -18.084 1.00 97.88 191 LYS A CA 1
ATOM 1462 C C . LYS A 1 191 ? 33.543 4.793 -19.590 1.00 97.88 191 LYS A C 1
ATOM 1464 O O . LYS A 1 191 ? 34.404 5.420 -20.200 1.00 97.88 191 LYS A O 1
ATOM 1469 N N . ALA A 1 192 ? 32.402 4.414 -20.169 1.00 95.94 192 ALA A N 1
ATOM 1470 C CA . ALA A 1 192 ? 32.123 4.627 -21.592 1.00 95.94 192 ALA A CA 1
ATOM 1471 C C . ALA A 1 192 ? 32.187 6.115 -22.001 1.00 95.94 192 ALA A C 1
ATOM 1473 O O . ALA A 1 192 ? 32.722 6.446 -23.060 1.00 95.94 192 ALA A O 1
ATOM 1474 N N . LEU A 1 193 ? 31.709 7.031 -21.148 1.00 96.69 193 LEU A N 1
ATOM 1475 C CA . LEU A 1 193 ? 31.800 8.478 -21.368 1.00 96.69 193 LEU A CA 1
ATOM 1476 C C . LEU A 1 193 ? 33.249 8.992 -21.321 1.00 96.69 193 LEU A C 1
ATOM 1478 O O . LEU A 1 193 ? 33.608 9.884 -22.095 1.00 96.69 193 LEU A O 1
ATOM 1482 N N . LYS A 1 194 ? 34.091 8.449 -20.434 1.00 96.06 194 LYS A N 1
ATOM 1483 C CA . LYS A 1 194 ? 35.527 8.769 -20.375 1.00 96.06 194 LYS A CA 1
ATOM 1484 C C . LYS A 1 194 ? 36.233 8.329 -21.660 1.00 96.06 194 LYS A C 1
ATOM 1486 O O . LYS A 1 194 ? 36.939 9.136 -22.266 1.00 96.06 194 LYS A O 1
ATOM 1491 N N . ASP A 1 195 ? 35.978 7.107 -22.111 1.00 95.38 195 ASP A N 1
ATOM 1492 C CA . ASP A 1 195 ? 36.573 6.549 -23.328 1.00 95.38 195 ASP A CA 1
ATOM 1493 C C . ASP A 1 195 ? 36.101 7.305 -24.581 1.00 95.38 195 ASP A C 1
ATOM 1495 O O . ASP A 1 195 ? 36.903 7.624 -25.460 1.00 95.38 195 ASP A O 1
ATOM 1499 N N . ALA A 1 196 ? 34.818 7.677 -24.647 1.00 92.94 196 ALA A N 1
ATOM 1500 C CA . ALA A 1 196 ? 34.275 8.511 -25.718 1.00 92.94 196 ALA A CA 1
ATOM 1501 C C . ALA A 1 196 ? 34.943 9.898 -25.768 1.00 92.94 196 ALA A C 1
ATOM 1503 O O . ALA A 1 196 ? 35.325 10.355 -26.846 1.00 92.94 196 ALA A O 1
ATOM 1504 N N . LYS A 1 197 ? 35.165 10.543 -24.612 1.00 95.62 197 LYS A N 1
ATOM 1505 C CA . LYS A 1 197 ? 35.904 11.817 -24.522 1.00 95.62 197 LYS A CA 1
ATOM 1506 C C . LYS A 1 197 ? 37.362 11.677 -24.977 1.00 95.62 197 LYS A C 1
ATOM 1508 O O . LYS A 1 197 ? 37.855 12.550 -25.688 1.00 95.62 197 LYS A O 1
ATOM 1513 N N . GLN A 1 198 ? 38.038 10.578 -24.631 1.00 95.62 198 GLN A N 1
ATOM 1514 C CA . GLN A 1 198 ? 39.399 10.298 -25.109 1.00 95.62 198 GLN A CA 1
ATOM 1515 C C . GLN A 1 198 ? 39.445 10.093 -26.632 1.00 95.62 198 GLN A C 1
ATOM 1517 O O . GLN A 1 198 ? 40.280 10.699 -27.305 1.00 95.62 198 GLN A O 1
ATOM 1522 N N . ARG A 1 199 ? 38.513 9.308 -27.194 1.00 96.31 199 ARG A N 1
ATOM 1523 C CA . ARG A 1 199 ? 38.383 9.107 -28.650 1.00 96.31 199 ARG A CA 1
ATOM 1524 C C . ARG A 1 199 ? 38.101 10.421 -29.381 1.00 96.31 199 ARG A C 1
ATOM 1526 O O . ARG A 1 199 ? 38.739 10.690 -30.393 1.00 96.31 199 ARG A O 1
ATOM 1533 N N . PHE A 1 200 ? 37.211 11.262 -28.849 1.00 95.88 200 PHE A N 1
ATOM 1534 C CA . PHE A 1 200 ? 36.927 12.586 -29.409 1.00 95.88 200 PHE A CA 1
ATOM 1535 C C . PHE A 1 200 ? 38.173 13.485 -29.426 1.00 95.88 200 PHE A C 1
ATOM 1537 O O . PHE A 1 200 ? 38.487 14.067 -30.461 1.00 95.88 200 PHE A O 1
ATOM 1544 N N . GLY A 1 201 ? 38.934 13.543 -28.326 1.00 96.44 201 GLY A N 1
ATOM 1545 C CA . GLY A 1 201 ? 40.194 14.295 -28.273 1.00 96.44 201 GLY A CA 1
ATOM 1546 C C . GLY A 1 201 ? 41.231 13.799 -29.290 1.00 96.44 201 GLY A C 1
ATOM 1547 O O . GLY A 1 201 ? 41.850 14.604 -29.986 1.00 96.44 201 GLY A O 1
ATOM 1548 N N . ALA A 1 202 ? 41.376 12.479 -29.443 1.00 95.12 202 ALA A N 1
ATOM 1549 C CA . ALA A 1 202 ? 42.268 11.888 -30.441 1.00 95.12 202 ALA A CA 1
ATOM 1550 C C . ALA A 1 202 ? 41.842 12.224 -31.884 1.00 95.12 202 ALA A C 1
ATOM 1552 O O . ALA A 1 202 ? 42.680 12.623 -32.697 1.00 95.12 202 ALA A O 1
ATOM 1553 N N . LEU A 1 203 ? 40.543 12.131 -32.193 1.00 95.69 203 LEU A N 1
ATOM 1554 C CA . LEU A 1 203 ? 39.987 12.517 -33.494 1.00 95.69 203 LEU A CA 1
ATOM 1555 C C . LEU A 1 203 ? 40.165 14.016 -33.771 1.00 95.69 203 LEU A C 1
ATOM 1557 O O . LEU A 1 203 ? 40.543 14.380 -34.880 1.00 95.69 203 LEU A O 1
ATOM 1561 N N . GLN A 1 204 ? 39.983 14.885 -32.772 1.00 96.00 204 GLN A N 1
ATOM 1562 C CA . GLN A 1 204 ? 40.199 16.329 -32.918 1.00 96.00 204 GLN A CA 1
ATOM 1563 C C . GLN A 1 204 ? 41.670 16.667 -33.223 1.00 96.00 204 GLN A C 1
ATOM 1565 O O . GLN A 1 204 ? 41.946 17.563 -34.021 1.00 96.00 204 GLN A O 1
ATOM 1570 N N . VAL A 1 205 ? 42.629 15.936 -32.642 1.00 96.44 205 VAL A N 1
ATOM 1571 C CA . VAL A 1 205 ? 44.058 16.080 -32.974 1.00 96.44 205 VAL A CA 1
ATOM 1572 C C . VAL A 1 205 ? 44.362 15.578 -34.390 1.00 96.44 205 VAL A C 1
ATOM 1574 O O . VAL A 1 205 ? 45.143 16.212 -35.099 1.00 96.44 205 VAL A O 1
ATOM 1577 N N . GLN A 1 206 ? 43.741 14.482 -34.840 1.00 95.25 206 GLN A N 1
ATOM 1578 C CA . GLN A 1 206 ? 43.873 14.022 -36.231 1.00 95.25 206 GLN A CA 1
ATOM 1579 C C . GLN A 1 206 ? 43.250 15.007 -37.232 1.00 95.25 206 GLN A C 1
ATOM 1581 O O . GLN A 1 206 ? 43.842 15.252 -38.281 1.00 95.25 206 GLN A O 1
ATOM 1586 N N . HIS A 1 207 ? 42.104 15.605 -36.896 1.00 94.19 207 HIS A N 1
ATOM 1587 C CA . HIS A 1 207 ? 41.451 16.633 -37.707 1.00 94.19 207 HIS A CA 1
ATOM 1588 C C . HIS A 1 207 ? 42.376 17.841 -37.902 1.00 94.19 207 HIS A C 1
ATOM 1590 O O . HIS A 1 207 ? 42.707 18.170 -39.036 1.00 94.19 207 HIS A O 1
ATOM 1596 N N . LYS A 1 208 ? 42.935 18.384 -36.809 1.00 96.56 208 LYS A N 1
ATOM 1597 C CA . LYS A 1 208 ? 43.891 19.505 -36.853 1.00 96.56 208 LYS A CA 1
ATOM 1598 C C . LYS A 1 208 ? 45.156 19.217 -37.659 1.00 96.56 208 LYS A C 1
ATOM 1600 O O . LYS A 1 208 ? 45.692 20.122 -38.291 1.00 96.56 208 LYS A O 1
ATOM 1605 N N . LYS A 1 209 ? 45.638 17.969 -37.677 1.00 96.75 209 LYS A N 1
ATOM 1606 C CA . LYS A 1 209 ? 46.745 17.570 -38.565 1.00 96.75 209 LYS A CA 1
ATOM 1607 C C . LYS A 1 209 ? 46.335 17.623 -40.038 1.00 96.75 209 LYS A C 1
ATOM 1609 O O . LYS A 1 209 ? 47.050 18.228 -40.828 1.00 96.75 209 LYS A O 1
ATOM 1614 N N . LYS A 1 210 ? 45.164 17.078 -40.383 1.00 95.56 210 LYS A N 1
ATOM 1615 C CA . LYS A 1 210 ? 44.629 17.120 -41.754 1.00 95.56 210 LYS A CA 1
ATOM 1616 C C . LYS A 1 210 ? 44.297 18.535 -42.227 1.00 95.56 210 LYS A C 1
ATOM 1618 O O . LYS A 1 210 ? 44.514 18.832 -43.394 1.00 95.56 210 LYS A O 1
ATOM 1623 N N . GLU A 1 211 ? 43.830 19.413 -41.341 1.00 95.56 211 GLU A N 1
ATOM 1624 C CA . GLU A 1 211 ? 43.630 20.840 -41.636 1.00 95.56 211 GLU A CA 1
ATOM 1625 C C . GLU A 1 211 ? 44.958 21.507 -42.035 1.00 95.56 211 GLU A C 1
ATOM 1627 O O . GLU A 1 211 ? 45.034 22.116 -43.099 1.00 95.56 211 GLU A O 1
ATOM 1632 N N . LEU A 1 212 ? 46.032 21.293 -41.264 1.00 97.19 212 LEU A N 1
ATOM 1633 C CA . LEU A 1 212 ? 47.378 21.808 -41.568 1.00 97.19 212 LEU A CA 1
ATOM 1634 C C . LEU A 1 212 ? 48.029 21.158 -42.807 1.00 97.19 212 LEU A C 1
ATOM 1636 O O . LEU A 1 212 ? 48.855 21.778 -43.474 1.00 97.19 212 LEU A O 1
ATOM 1640 N N . GLU A 1 213 ? 47.712 19.899 -43.114 1.00 95.94 213 GLU A N 1
ATOM 1641 C CA . GLU A 1 213 ? 48.150 19.219 -44.345 1.00 95.94 213 GLU A CA 1
ATOM 1642 C C . GLU A 1 213 ? 47.417 19.773 -45.578 1.00 95.94 213 GLU A C 1
ATOM 1644 O O . GLU A 1 213 ? 48.035 20.001 -46.618 1.00 95.94 213 GLU A O 1
ATOM 1649 N N . TYR A 1 214 ? 46.117 20.049 -45.448 1.00 95.94 214 TYR A N 1
ATOM 1650 C CA . TYR A 1 214 ? 45.289 20.646 -46.492 1.00 95.94 214 TYR A CA 1
ATOM 1651 C C . TYR A 1 214 ? 45.655 22.114 -46.761 1.00 95.94 214 TYR A C 1
ATOM 1653 O O . TYR A 1 214 ? 45.736 22.513 -47.920 1.00 95.94 214 TYR A O 1
ATOM 1661 N N . GLU A 1 215 ? 45.953 22.895 -45.720 1.00 96.44 215 GLU A N 1
ATOM 1662 C CA . GLU A 1 215 ? 46.443 24.277 -45.831 1.00 96.44 215 GLU A CA 1
ATOM 1663 C C . GLU A 1 215 ? 47.749 24.345 -46.644 1.00 96.44 215 GLU A C 1
ATOM 1665 O O . GLU A 1 215 ? 47.807 25.042 -47.659 1.00 96.44 215 GLU A O 1
ATOM 1670 N N . LYS A 1 216 ? 48.738 23.502 -46.312 1.00 97.06 216 LYS A N 1
ATOM 1671 C CA . LYS A 1 216 ? 49.991 23.365 -47.083 1.00 97.06 216 LYS A CA 1
ATOM 1672 C C . LYS A 1 216 ? 49.763 22.941 -48.535 1.00 97.06 216 LYS A C 1
ATOM 1674 O O . LYS A 1 216 ? 50.466 23.405 -49.430 1.00 97.06 216 LYS A O 1
ATOM 1679 N N . LEU A 1 217 ? 48.798 22.053 -48.784 1.00 96.50 217 LEU A N 1
ATOM 1680 C CA . LEU A 1 217 ? 48.453 21.629 -50.142 1.00 96.50 217 LEU A CA 1
ATOM 1681 C C . LEU A 1 217 ? 47.797 22.769 -50.939 1.00 96.50 217 LEU A C 1
ATOM 1683 O O . LEU A 1 217 ? 48.066 22.909 -52.132 1.00 96.50 217 LEU A O 1
ATOM 1687 N N . GLN A 1 218 ? 46.986 23.613 -50.292 1.00 95.81 218 GLN A N 1
ATOM 1688 C CA . GLN A 1 218 ? 46.458 24.828 -50.913 1.00 95.81 218 GLN A CA 1
ATOM 1689 C C . GLN A 1 218 ? 47.548 25.864 -51.202 1.00 95.81 218 GLN A C 1
ATOM 1691 O O . GLN A 1 218 ? 47.476 26.507 -52.248 1.00 95.81 218 GLN A O 1
ATOM 1696 N N . ASP A 1 219 ? 48.529 26.038 -50.312 1.00 96.25 219 ASP A N 1
ATOM 1697 C CA . ASP A 1 219 ? 49.679 26.922 -50.544 1.00 96.25 219 ASP A CA 1
ATOM 1698 C C . ASP A 1 219 ? 50.477 26.454 -51.769 1.00 96.25 219 ASP A C 1
ATOM 1700 O O . ASP A 1 219 ? 50.607 27.194 -52.742 1.00 96.25 219 ASP A O 1
ATOM 1704 N N . HIS A 1 220 ? 50.886 25.181 -51.796 1.00 96.12 220 HIS A N 1
ATOM 1705 C CA . HIS A 1 220 ? 51.627 24.607 -52.922 1.00 96.12 220 HIS A CA 1
ATOM 1706 C C . HIS A 1 220 ? 50.856 24.695 -54.255 1.00 96.12 220 HIS A C 1
ATOM 1708 O O . HIS A 1 220 ? 51.433 24.992 -55.302 1.00 96.12 220 HIS A O 1
ATOM 1714 N N . LEU A 1 221 ? 49.533 24.497 -54.233 1.00 95.19 221 LEU A N 1
ATOM 1715 C CA . LEU A 1 221 ? 48.691 24.653 -55.422 1.00 95.19 221 LEU A CA 1
ATOM 1716 C C . LEU A 1 221 ? 48.552 26.125 -55.856 1.00 95.19 221 LEU A C 1
ATOM 1718 O O . LEU A 1 221 ? 48.469 26.397 -57.057 1.00 95.19 221 LEU A O 1
ATOM 1722 N N . ARG A 1 222 ? 48.567 27.086 -54.922 1.00 95.06 222 ARG A N 1
ATOM 1723 C CA . ARG A 1 222 ? 48.639 28.524 -55.239 1.00 95.06 222 ARG A CA 1
ATOM 1724 C C . ARG A 1 222 ? 49.980 28.884 -55.888 1.00 95.06 222 ARG A C 1
ATOM 1726 O O . ARG A 1 222 ? 49.971 29.621 -56.878 1.00 95.06 222 ARG A O 1
ATOM 1733 N N . ASP A 1 223 ? 51.087 28.311 -55.418 1.00 94.56 223 ASP A N 1
ATOM 1734 C CA . ASP A 1 223 ? 52.419 28.509 -56.001 1.00 94.56 223 ASP A CA 1
ATOM 1735 C C . ASP A 1 223 ? 52.498 27.974 -57.437 1.00 94.56 223 ASP A C 1
ATOM 1737 O O . ASP A 1 223 ? 52.782 28.755 -58.351 1.00 94.56 223 ASP A O 1
ATOM 1741 N N . LEU A 1 224 ? 52.118 26.711 -57.673 1.00 95.12 224 LEU A N 1
ATOM 1742 C CA . LEU A 1 224 ? 52.077 26.095 -59.012 1.00 95.12 224 LEU A CA 1
ATOM 1743 C C . LEU A 1 224 ? 51.182 26.874 -59.995 1.00 95.12 224 LEU A C 1
ATOM 1745 O O . LEU A 1 224 ? 51.524 27.067 -61.165 1.00 95.12 224 LEU A O 1
ATOM 1749 N N . LEU A 1 225 ? 50.028 27.375 -59.533 1.00 92.50 225 LEU A N 1
ATOM 1750 C CA . LEU A 1 225 ? 49.163 28.240 -60.343 1.00 92.50 225 LEU A CA 1
ATOM 1751 C C . LEU A 1 225 ? 49.786 29.616 -60.619 1.00 92.50 225 LEU A C 1
ATOM 1753 O O . LEU A 1 225 ? 49.420 30.252 -61.610 1.00 92.50 225 LEU A O 1
ATOM 1757 N N . SER A 1 226 ? 50.702 30.095 -59.776 1.00 92.25 226 SER A N 1
ATOM 1758 C CA . SER A 1 226 ? 51.471 31.317 -60.028 1.00 92.25 226 SER A CA 1
ATOM 1759 C C . SER A 1 226 ? 52.582 31.081 -61.059 1.00 92.25 226 SER A C 1
ATOM 1761 O O . SER A 1 226 ? 52.801 31.928 -61.925 1.00 92.25 226 SER A O 1
ATOM 1763 N N . GLU A 1 227 ? 53.257 29.931 -61.015 1.00 89.88 227 GLU A N 1
ATOM 1764 C CA . GLU A 1 227 ? 54.316 29.537 -61.954 1.00 89.88 227 GLU A CA 1
ATOM 1765 C C . GLU A 1 227 ? 53.754 29.352 -63.363 1.00 89.88 227 GLU A C 1
ATOM 1767 O O . GLU A 1 227 ? 54.152 30.073 -64.279 1.00 89.88 227 GLU A O 1
ATOM 1772 N N . ARG A 1 228 ? 52.711 28.527 -63.512 1.00 89.19 228 ARG A N 1
ATOM 1773 C CA . ARG A 1 228 ? 52.046 28.281 -64.802 1.00 89.19 228 ARG A CA 1
ATOM 1774 C C . ARG A 1 228 ? 51.509 29.559 -65.466 1.00 89.19 228 ARG A C 1
ATOM 1776 O O . ARG A 1 228 ? 51.459 29.654 -66.692 1.00 89.19 228 ARG A O 1
ATOM 1783 N N . LYS A 1 229 ? 51.125 30.573 -64.676 1.00 88.62 229 LYS A N 1
ATOM 1784 C CA . LYS A 1 229 ? 50.732 31.905 -65.184 1.00 88.62 229 LYS A CA 1
ATOM 1785 C C . LYS A 1 229 ? 51.912 32.704 -65.750 1.00 88.62 229 LYS A C 1
ATOM 1787 O O . LYS A 1 229 ? 51.707 33.467 -66.693 1.00 88.62 229 LYS A O 1
ATOM 1792 N N . ARG A 1 230 ? 53.126 32.543 -65.208 1.00 88.06 230 ARG A N 1
ATOM 1793 C CA . ARG A 1 230 ? 54.354 33.154 -65.752 1.00 88.06 230 ARG A CA 1
ATOM 1794 C C . ARG A 1 230 ? 54.763 32.465 -67.058 1.00 88.06 230 ARG A C 1
ATOM 1796 O O . ARG A 1 230 ? 55.005 33.152 -68.046 1.00 88.06 230 ARG A O 1
ATOM 1803 N N . GLU A 1 231 ? 54.746 31.132 -67.088 1.00 84.69 231 GLU A N 1
ATOM 1804 C CA . GLU A 1 231 ? 55.062 30.329 -68.283 1.00 84.69 231 GLU A CA 1
ATOM 1805 C C . GLU A 1 231 ? 54.128 30.641 -69.461 1.00 84.69 231 GLU A C 1
ATOM 1807 O O . GLU A 1 231 ? 54.585 30.980 -70.553 1.00 84.69 231 GLU A O 1
ATOM 1812 N N . ALA A 1 232 ? 52.809 30.604 -69.233 1.00 79.50 232 ALA A N 1
ATOM 1813 C CA . ALA A 1 232 ? 51.815 30.848 -70.279 1.00 79.50 232 ALA A CA 1
ATOM 1814 C C . ALA A 1 232 ? 51.951 32.243 -70.918 1.00 79.50 232 ALA A C 1
ATOM 1816 O O . ALA A 1 232 ? 51.699 32.401 -72.115 1.00 79.50 232 ALA A O 1
ATOM 1817 N N . LYS A 1 233 ? 52.392 33.246 -70.143 1.00 86.06 233 LYS A N 1
ATOM 1818 C CA . LYS A 1 233 ? 52.687 34.587 -70.659 1.00 86.06 233 LYS A CA 1
ATOM 1819 C C . LYS A 1 233 ? 53.876 34.565 -71.629 1.00 86.06 233 LYS A C 1
ATOM 1821 O O . LYS A 1 233 ? 53.761 35.100 -72.729 1.00 86.06 233 LYS A O 1
ATOM 1826 N N . ALA A 1 234 ? 54.973 33.901 -71.262 1.00 79.00 234 ALA A N 1
ATOM 1827 C CA . ALA A 1 234 ? 56.162 33.792 -72.110 1.00 79.00 234 ALA A CA 1
ATOM 1828 C C . ALA A 1 234 ? 55.876 33.057 -73.438 1.00 79.00 234 ALA A C 1
ATOM 1830 O O . ALA A 1 234 ? 56.351 33.472 -74.497 1.00 79.00 234 ALA A O 1
ATOM 1831 N N . CYS A 1 235 ? 55.043 32.009 -73.418 1.00 76.56 235 CYS A N 1
ATOM 1832 C CA . CYS A 1 235 ? 54.647 31.294 -74.638 1.00 76.56 235 CYS A CA 1
ATOM 1833 C C . CYS A 1 235 ? 53.840 32.166 -75.619 1.00 76.56 235 CYS A C 1
ATOM 1835 O O . CYS A 1 235 ? 54.032 32.066 -76.833 1.00 76.56 235 CYS A O 1
ATOM 1837 N N . LEU A 1 236 ? 52.950 33.029 -75.112 1.00 81.94 236 LEU A N 1
ATOM 1838 C CA . LEU A 1 236 ? 52.156 33.948 -75.939 1.00 81.94 236 LEU A CA 1
ATOM 1839 C C . LEU A 1 236 ? 53.023 35.017 -76.618 1.00 81.94 236 LEU A C 1
ATOM 1841 O O . LEU A 1 236 ? 52.808 35.323 -77.792 1.00 81.94 236 LEU A O 1
ATOM 1845 N N . GLU A 1 237 ? 54.021 35.544 -75.905 1.00 76.31 237 GLU A N 1
ATOM 1846 C CA . GLU A 1 237 ? 54.973 36.523 -76.443 1.00 76.31 237 GLU A CA 1
ATOM 1847 C C . GLU A 1 237 ? 55.794 35.920 -77.606 1.00 76.31 237 GLU A C 1
ATOM 1849 O O . GLU A 1 237 ? 55.951 36.565 -78.644 1.00 76.31 237 GLU A O 1
ATOM 1854 N N . ALA A 1 238 ? 56.212 34.650 -77.512 1.00 72.31 238 ALA A N 1
ATOM 1855 C CA . ALA A 1 238 ? 56.934 33.956 -78.585 1.00 72.31 238 ALA A CA 1
ATOM 1856 C C . ALA A 1 238 ? 56.085 33.708 -79.852 1.00 72.31 238 ALA A C 1
ATOM 1858 O O . ALA A 1 238 ? 56.550 33.935 -80.974 1.00 72.31 238 ALA A O 1
ATOM 1859 N N . ALA A 1 239 ? 54.828 33.270 -79.702 1.00 72.94 239 ALA A N 1
ATOM 1860 C CA . ALA A 1 239 ? 53.963 32.927 -80.838 1.00 72.94 239 ALA A CA 1
ATOM 1861 C C . ALA A 1 239 ? 53.673 34.128 -81.764 1.00 72.94 239 ALA A C 1
ATOM 1863 O O . ALA A 1 239 ? 53.585 33.969 -82.986 1.00 72.94 239 ALA A O 1
ATOM 1864 N N . GLY A 1 240 ? 53.589 35.341 -81.203 1.00 70.81 240 GLY A N 1
ATOM 1865 C CA . GLY A 1 240 ? 53.321 36.579 -81.947 1.00 70.81 240 GLY A CA 1
ATOM 1866 C C . GLY A 1 240 ? 54.397 36.980 -82.970 1.00 70.81 240 GLY A C 1
ATOM 1867 O O . GLY A 1 240 ? 54.131 37.820 -83.836 1.00 70.81 240 GLY A O 1
ATOM 1868 N N . HIS A 1 241 ? 55.594 36.384 -82.912 1.00 61.84 241 HIS A N 1
ATOM 1869 C CA . HIS A 1 241 ? 56.681 36.679 -83.849 1.00 61.84 241 HIS A CA 1
ATOM 1870 C C . HIS A 1 241 ? 56.595 35.906 -85.178 1.00 61.84 241 HIS A C 1
ATOM 1872 O O . HIS A 1 241 ? 56.961 36.464 -86.211 1.00 61.84 241 HIS A O 1
ATOM 1878 N N . MET A 1 242 ? 56.097 34.661 -85.198 1.00 58.75 242 MET A N 1
ATOM 1879 C CA . MET A 1 242 ? 56.211 33.800 -86.394 1.00 58.75 242 MET A CA 1
ATOM 1880 C C . MET A 1 242 ? 55.203 34.100 -87.514 1.00 58.75 242 MET A C 1
ATOM 1882 O O . MET A 1 242 ? 55.490 33.848 -88.682 1.00 58.75 242 MET A O 1
ATOM 1886 N N . LEU A 1 243 ? 54.022 34.640 -87.194 1.00 57.88 243 LEU A N 1
ATOM 1887 C CA . LEU A 1 243 ? 52.907 34.756 -88.151 1.00 57.88 243 LEU A CA 1
ATOM 1888 C C . LEU A 1 243 ? 53.155 35.759 -89.304 1.00 57.88 243 LEU A C 1
ATOM 1890 O O . LEU A 1 243 ? 52.429 35.762 -90.293 1.00 57.88 243 LEU A O 1
ATOM 1894 N N . LYS A 1 244 ? 54.180 36.613 -89.207 1.00 56.88 244 LYS A N 1
ATOM 1895 C CA . LYS A 1 244 ? 54.366 37.799 -90.066 1.00 56.88 244 LYS A CA 1
ATOM 1896 C C . LYS A 1 244 ? 55.056 37.550 -91.427 1.00 56.88 244 LYS A C 1
ATOM 1898 O O . LYS A 1 244 ? 55.435 38.525 -92.067 1.00 56.88 244 LYS A O 1
ATOM 1903 N N . VAL A 1 245 ? 55.269 36.299 -91.861 1.00 50.03 245 VAL A N 1
ATOM 1904 C CA . VAL A 1 245 ? 56.362 35.982 -92.819 1.00 50.03 245 VAL A CA 1
ATOM 1905 C C . VAL A 1 245 ? 55.954 35.463 -94.228 1.00 50.03 245 VAL A C 1
ATOM 1907 O O . VAL A 1 245 ? 56.766 35.597 -95.138 1.00 50.03 245 VAL A O 1
ATOM 1910 N N . HIS A 1 246 ? 54.747 34.919 -94.496 1.00 45.09 246 HIS A N 1
ATOM 1911 C CA . HIS A 1 246 ? 54.474 34.189 -95.774 1.00 45.09 246 HIS A CA 1
ATOM 1912 C C . HIS A 1 246 ? 53.028 34.294 -96.358 1.00 45.09 246 HIS A C 1
ATOM 1914 O O . HIS A 1 246 ? 52.082 34.062 -95.610 1.00 45.09 246 HIS A O 1
ATOM 1920 N N . SER A 1 247 ? 52.827 34.533 -97.683 1.00 39.47 247 SER A N 1
ATOM 1921 C CA . SER A 1 247 ? 51.571 34.212 -98.455 1.00 39.47 247 SER A CA 1
ATOM 1922 C C . SER A 1 247 ? 51.633 34.369 -100.020 1.00 39.47 247 SER A C 1
ATOM 1924 O O . SER A 1 247 ? 52.361 35.224 -100.514 1.00 39.47 247 SER A O 1
ATOM 1926 N N . GLY A 1 248 ? 50.864 33.555 -100.799 1.00 38.75 248 GLY A N 1
ATOM 1927 C CA . GLY A 1 248 ? 50.695 33.523 -102.300 1.00 38.75 248 GLY A CA 1
ATOM 1928 C C . GLY A 1 248 ? 50.076 32.176 -102.813 1.00 38.75 248 GLY A C 1
ATOM 1929 O O . GLY A 1 248 ? 49.917 31.292 -101.978 1.00 38.75 248 GLY A O 1
ATOM 1930 N N . GLY A 1 249 ? 49.687 31.845 -104.076 1.00 44.81 249 GLY A N 1
ATOM 1931 C CA . GLY A 1 249 ? 49.507 32.488 -105.418 1.00 44.81 249 GLY A CA 1
ATOM 1932 C C . GLY A 1 249 ? 49.131 31.428 -106.532 1.00 44.81 249 GLY A C 1
ATOM 1933 O O . GLY A 1 249 ? 49.453 30.259 -106.326 1.00 44.81 249 GLY A O 1
ATOM 1934 N N . ARG A 1 250 ? 48.431 31.738 -107.667 1.00 52.00 250 ARG A N 1
ATOM 1935 C CA . ARG A 1 250 ? 47.969 30.751 -108.733 1.00 52.00 250 ARG A CA 1
ATOM 1936 C C . ARG A 1 250 ? 47.424 31.363 -110.075 1.00 52.00 250 ARG A C 1
ATOM 1938 O O . ARG A 1 250 ? 47.074 32.533 -110.013 1.00 52.00 250 ARG A O 1
ATOM 1945 N N . ILE A 1 251 ? 47.288 30.584 -111.202 1.00 46.22 251 ILE A N 1
ATOM 1946 C CA . ILE A 1 251 ? 46.294 30.637 -112.372 1.00 46.22 251 ILE A CA 1
ATOM 1947 C C . ILE A 1 251 ? 46.721 29.771 -113.652 1.00 46.22 251 ILE A C 1
ATOM 1949 O O . ILE A 1 251 ? 47.923 29.566 -113.805 1.00 46.22 251 ILE A O 1
ATOM 1953 N N . PRO A 1 252 ? 45.816 29.233 -114.549 1.00 54.53 252 PRO A N 1
ATOM 1954 C CA . PRO A 1 252 ? 46.084 28.431 -115.812 1.00 54.53 252 PRO A CA 1
ATOM 1955 C C . PRO A 1 252 ? 45.404 29.007 -117.134 1.00 54.53 252 PRO A C 1
ATOM 1957 O O . PRO A 1 252 ? 45.021 30.168 -117.062 1.00 54.53 252 PRO A O 1
ATOM 1960 N N . LEU A 1 253 ? 45.132 28.426 -118.355 1.00 52.94 253 LEU A N 1
ATOM 1961 C CA . LEU A 1 253 ? 45.248 27.141 -119.162 1.00 52.94 253 LEU A CA 1
ATOM 1962 C C . LEU A 1 253 ? 44.828 27.380 -120.687 1.00 52.94 253 LEU A C 1
ATOM 1964 O O . LEU A 1 253 ? 44.097 28.350 -120.864 1.00 52.94 253 LEU A O 1
ATOM 1968 N N . ASN A 1 254 ? 45.148 26.556 -121.751 1.00 43.28 254 ASN A N 1
ATOM 1969 C CA . ASN A 1 254 ? 44.305 26.331 -123.010 1.00 43.28 254 ASN A CA 1
ATOM 1970 C C . ASN A 1 254 ? 44.807 25.457 -124.243 1.00 43.28 254 ASN A C 1
ATOM 1972 O O . ASN A 1 254 ? 45.969 25.529 -124.628 1.00 43.28 254 ASN A O 1
ATOM 1976 N N . ARG A 1 255 ? 43.842 24.782 -124.932 1.00 44.16 255 ARG A N 1
ATOM 1977 C CA . ARG A 1 255 ? 43.557 24.512 -126.397 1.00 44.16 255 ARG A CA 1
ATOM 1978 C C . ARG A 1 255 ? 44.473 23.784 -127.427 1.00 44.16 255 ARG A C 1
ATOM 1980 O O . ARG A 1 255 ? 45.442 24.352 -127.921 1.00 44.16 255 ARG A O 1
ATOM 1987 N N . LYS A 1 256 ? 43.999 22.614 -127.930 1.00 58.38 256 LYS A N 1
ATOM 1988 C CA . LYS A 1 256 ? 44.362 21.915 -129.212 1.00 58.38 256 LYS A CA 1
ATOM 1989 C C . LYS A 1 256 ? 43.236 20.971 -129.743 1.00 58.38 256 LYS A C 1
ATOM 1991 O O . LYS A 1 256 ? 43.479 19.807 -130.052 1.00 58.38 256 LYS A O 1
ATOM 1996 N N . GLU A 1 257 ? 41.978 21.404 -129.754 1.00 57.22 257 GLU A N 1
ATOM 1997 C CA . GLU A 1 257 ? 40.844 20.463 -129.611 1.00 57.22 257 GLU A CA 1
ATOM 1998 C C . GLU A 1 257 ? 40.268 19.808 -130.895 1.00 57.22 257 GLU A C 1
ATOM 2000 O O . GLU A 1 257 ? 39.795 18.673 -130.820 1.00 57.22 257 GLU A O 1
ATOM 2005 N N . ASP A 1 258 ? 40.327 20.428 -132.079 1.00 53.56 258 ASP A N 1
ATOM 2006 C CA . ASP A 1 258 ? 39.427 20.025 -133.184 1.00 53.56 258 ASP A CA 1
ATOM 2007 C C . ASP A 1 258 ? 39.771 18.716 -133.924 1.00 53.56 258 ASP A C 1
ATOM 2009 O O . ASP A 1 258 ? 38.872 17.950 -134.283 1.00 53.56 258 ASP A O 1
ATOM 2013 N N . GLU A 1 259 ? 41.052 18.374 -134.099 1.00 62.31 259 GLU A N 1
ATOM 2014 C CA . GLU A 1 259 ? 41.432 17.067 -134.675 1.00 62.31 259 GLU A CA 1
ATOM 2015 C C . GLU A 1 259 ? 41.118 15.893 -133.731 1.00 62.31 259 GLU A C 1
ATOM 2017 O O . GLU A 1 259 ? 40.923 14.755 -134.176 1.00 62.31 259 GLU A O 1
ATOM 2022 N N . ILE A 1 260 ? 41.041 16.166 -132.423 1.00 64.88 260 ILE A N 1
ATOM 2023 C CA . ILE A 1 260 ? 40.741 15.163 -131.400 1.00 64.88 260 ILE A CA 1
ATOM 2024 C C . ILE A 1 260 ? 39.293 14.687 -131.567 1.00 64.88 260 ILE A C 1
ATOM 2026 O O . ILE A 1 260 ? 39.060 13.476 -131.575 1.00 64.88 260 ILE A O 1
ATOM 2030 N N . TYR A 1 261 ? 38.337 15.598 -131.798 1.00 72.38 261 TYR A N 1
ATOM 2031 C CA . TYR A 1 261 ? 36.917 15.253 -131.954 1.00 72.38 261 TYR A CA 1
ATOM 2032 C C . TYR A 1 261 ? 36.660 14.204 -133.048 1.00 72.38 261 TYR A C 1
ATOM 2034 O O . TYR A 1 261 ? 35.878 13.280 -132.824 1.00 72.38 261 TYR A O 1
ATOM 2042 N N . LYS A 1 262 ? 37.347 14.263 -134.200 1.00 74.06 262 LYS A N 1
ATOM 2043 C CA . LYS A 1 262 ? 37.156 13.265 -135.273 1.00 74.06 262 LYS A CA 1
ATOM 2044 C C . LYS A 1 262 ? 37.631 11.863 -134.883 1.00 74.06 262 LYS A C 1
ATOM 2046 O O . LYS A 1 262 ? 36.913 10.898 -135.130 1.00 74.06 262 LYS A O 1
ATOM 2051 N N . ARG A 1 263 ? 38.796 11.744 -134.231 1.00 73.56 263 ARG A N 1
ATOM 2052 C CA . ARG A 1 263 ? 39.284 10.450 -133.706 1.00 73.56 263 ARG A CA 1
ATOM 2053 C C . ARG A 1 263 ? 38.380 9.923 -132.591 1.00 73.56 263 ARG A C 1
ATOM 2055 O O . ARG A 1 263 ? 38.129 8.721 -132.523 1.00 73.56 263 ARG A O 1
ATOM 2062 N N . VAL A 1 264 ? 37.867 10.826 -131.755 1.00 71.50 264 VAL A N 1
ATOM 2063 C CA . VAL A 1 264 ? 36.927 10.524 -130.670 1.00 71.50 264 VAL A CA 1
ATOM 2064 C C . VAL A 1 264 ? 35.611 9.946 -131.205 1.00 71.50 264 VAL A C 1
ATOM 2066 O O . VAL A 1 264 ? 35.164 8.937 -130.669 1.00 71.50 264 VAL A O 1
ATOM 2069 N N . VAL A 1 265 ? 35.030 10.486 -132.285 1.00 81.62 265 VAL A N 1
ATOM 2070 C CA . VAL A 1 265 ? 33.804 9.925 -132.898 1.00 81.62 265 VAL A CA 1
ATOM 2071 C C . VAL A 1 265 ? 34.021 8.492 -133.396 1.00 81.62 265 VAL A C 1
ATOM 2073 O O . VAL A 1 265 ? 33.283 7.595 -132.994 1.00 81.62 265 VAL A O 1
ATOM 2076 N N . THR A 1 266 ? 35.072 8.229 -134.180 1.00 76.62 266 THR A N 1
ATOM 2077 C CA . THR A 1 266 ? 35.353 6.863 -134.669 1.00 76.62 266 THR A CA 1
ATOM 2078 C C . THR A 1 266 ? 35.677 5.880 -133.536 1.00 76.62 266 THR A C 1
ATOM 2080 O O . THR A 1 266 ? 35.292 4.713 -133.589 1.00 76.62 266 THR A O 1
ATOM 2083 N N . ALA A 1 267 ? 36.334 6.347 -132.466 1.00 75.44 267 ALA A N 1
ATOM 2084 C CA . ALA A 1 267 ? 36.572 5.538 -131.272 1.00 75.44 267 ALA A CA 1
ATOM 2085 C C . ALA A 1 267 ? 35.275 5.248 -130.490 1.00 75.44 267 ALA A C 1
ATOM 2087 O O . ALA A 1 267 ? 35.139 4.162 -129.923 1.00 75.44 267 ALA A O 1
ATOM 2088 N N . TYR A 1 268 ? 34.312 6.179 -130.477 1.00 81.31 268 TYR A N 1
ATOM 2089 C CA . TYR A 1 268 ? 32.989 5.961 -129.886 1.00 81.31 268 TYR A CA 1
ATOM 2090 C C . TYR A 1 268 ? 32.167 4.923 -130.652 1.00 81.31 268 TYR A C 1
ATOM 2092 O O . TYR A 1 268 ? 31.513 4.105 -130.011 1.00 81.31 268 TYR A O 1
ATOM 2100 N N . GLU A 1 269 ? 32.213 4.902 -131.986 1.00 84.81 269 GLU A N 1
ATOM 2101 C CA . GLU A 1 269 ? 31.479 3.907 -132.782 1.00 84.81 269 GLU A CA 1
ATOM 2102 C C . GLU A 1 269 ? 32.006 2.481 -132.553 1.00 84.81 269 GLU A C 1
ATOM 2104 O O . GLU A 1 269 ? 31.208 1.572 -132.312 1.00 84.81 269 GLU A O 1
ATOM 2109 N N . SER A 1 270 ? 33.334 2.292 -132.508 1.00 84.06 270 SER A N 1
ATOM 2110 C CA . SER A 1 270 ? 33.930 1.001 -132.117 1.00 84.06 270 SER A CA 1
ATOM 2111 C C . SER A 1 270 ? 33.533 0.621 -130.689 1.00 84.06 270 SER A C 1
ATOM 2113 O O . SER A 1 270 ? 32.985 -0.458 -130.471 1.00 84.06 270 SER A O 1
ATOM 2115 N N . ARG A 1 271 ? 33.696 1.538 -129.720 1.00 78.75 271 ARG A N 1
ATOM 2116 C CA . ARG A 1 271 ? 33.270 1.308 -128.327 1.00 78.75 271 ARG A CA 1
ATOM 2117 C C . ARG A 1 271 ? 31.789 0.966 -128.205 1.00 78.75 271 ARG A C 1
ATOM 2119 O O . ARG A 1 271 ? 31.438 0.182 -127.336 1.00 78.75 271 ARG A O 1
ATOM 2126 N N . LEU A 1 272 ? 30.917 1.517 -129.048 1.00 85.81 272 LEU A N 1
ATOM 2127 C CA . LEU A 1 272 ? 29.488 1.206 -129.037 1.00 85.81 272 LEU A CA 1
ATOM 2128 C C . LEU A 1 272 ? 29.196 -0.203 -129.578 1.00 85.81 272 LEU A C 1
ATOM 2130 O O . LEU A 1 272 ? 28.256 -0.846 -129.112 1.00 85.81 272 LEU A O 1
ATOM 2134 N N . ALA A 1 273 ? 29.982 -0.698 -130.537 1.00 81.06 273 ALA A N 1
ATOM 2135 C CA . ALA A 1 273 ? 29.898 -2.081 -131.004 1.00 81.06 273 ALA A CA 1
ATOM 2136 C C . ALA A 1 273 ? 30.424 -3.066 -129.945 1.00 81.06 273 ALA A C 1
ATOM 2138 O O . ALA A 1 273 ? 29.764 -4.065 -129.646 1.00 81.06 273 ALA A O 1
ATOM 2139 N N . ASP A 1 274 ? 31.560 -2.753 -129.323 1.00 82.88 274 ASP A N 1
ATOM 2140 C CA . ASP A 1 274 ? 32.161 -3.598 -128.291 1.00 82.88 274 ASP A CA 1
ATOM 2141 C C . ASP A 1 274 ? 31.316 -3.606 -127.010 1.00 82.88 274 ASP A C 1
ATOM 2143 O O . ASP A 1 274 ? 30.973 -4.684 -126.532 1.00 82.88 274 ASP A O 1
ATOM 2147 N N . ALA A 1 275 ? 30.804 -2.457 -126.557 1.00 77.25 275 ALA A N 1
ATOM 2148 C CA . ALA A 1 275 ? 29.856 -2.375 -125.442 1.00 77.25 275 ALA A CA 1
ATOM 2149 C C . ALA A 1 275 ? 28.545 -3.146 -125.707 1.00 77.25 275 ALA A C 1
ATOM 2151 O O . ALA A 1 275 ? 27.934 -3.669 -124.774 1.00 77.25 275 ALA A O 1
ATOM 2152 N N . LYS A 1 276 ? 28.096 -3.277 -126.965 1.00 84.06 276 LYS A N 1
ATOM 2153 C CA . LYS A 1 276 ? 26.954 -4.147 -127.322 1.00 84.06 276 LYS A CA 1
ATOM 2154 C C . LYS A 1 276 ? 27.303 -5.636 -127.205 1.00 84.06 276 LYS A C 1
ATOM 2156 O O . LYS A 1 276 ? 26.456 -6.416 -126.772 1.00 84.06 276 LYS A O 1
ATOM 2161 N N . ARG A 1 277 ? 28.537 -6.035 -127.533 1.00 86.25 277 ARG A N 1
ATOM 2162 C CA . ARG A 1 277 ? 29.029 -7.412 -127.337 1.00 86.25 277 ARG A CA 1
ATOM 2163 C C . ARG A 1 277 ? 29.231 -7.723 -125.849 1.00 86.25 277 ARG A C 1
ATOM 2165 O O . ARG A 1 277 ? 28.771 -8.758 -125.375 1.00 86.25 277 ARG A O 1
ATOM 2172 N N . GLU A 1 278 ? 29.842 -6.805 -125.106 1.00 86.25 278 GLU A N 1
ATOM 2173 C CA . GLU A 1 278 ? 30.040 -6.895 -123.657 1.00 86.25 278 GLU A CA 1
ATOM 2174 C C . GLU A 1 278 ? 28.705 -6.947 -122.914 1.00 86.25 278 GLU A C 1
ATOM 2176 O O . GLU A 1 278 ? 28.501 -7.849 -122.113 1.00 86.25 278 GLU A O 1
ATOM 2181 N N . THR A 1 279 ? 27.740 -6.068 -123.212 1.00 82.81 279 THR A N 1
ATOM 2182 C CA . THR A 1 279 ? 26.418 -6.117 -122.556 1.00 82.81 279 THR A CA 1
ATOM 2183 C C . THR A 1 279 ? 25.611 -7.372 -122.898 1.00 82.81 279 THR A C 1
ATOM 2185 O O . THR A 1 279 ? 24.791 -7.790 -122.081 1.00 82.81 279 THR A O 1
ATOM 2188 N N . ALA A 1 280 ? 25.849 -8.022 -124.043 1.00 84.19 280 ALA A N 1
ATOM 2189 C CA . ALA A 1 280 ? 25.299 -9.350 -124.321 1.00 84.19 280 ALA A CA 1
ATOM 2190 C C . ALA A 1 280 ? 25.968 -10.439 -123.456 1.00 84.19 280 ALA A C 1
ATOM 2192 O O . ALA A 1 280 ? 25.268 -11.226 -122.817 1.00 84.19 280 ALA A O 1
ATOM 2193 N N . GLY A 1 281 ? 27.304 -10.440 -123.364 1.00 85.75 281 GLY A N 1
ATOM 2194 C CA . GLY A 1 281 ? 28.059 -11.358 -122.501 1.00 85.75 281 GLY A CA 1
ATOM 2195 C C . GLY A 1 281 ? 27.737 -11.186 -121.012 1.00 85.75 281 GLY A C 1
ATOM 2196 O O . GLY A 1 281 ? 27.479 -12.166 -120.318 1.00 85.75 281 GLY A O 1
ATOM 2197 N N . LEU A 1 282 ? 27.645 -9.942 -120.536 1.00 82.62 282 LEU A N 1
ATOM 2198 C CA . LEU A 1 282 ? 27.260 -9.594 -119.167 1.00 82.62 282 LEU A CA 1
ATOM 2199 C C . LEU A 1 282 ? 25.828 -10.036 -118.846 1.00 82.62 282 LEU A C 1
ATOM 2201 O O . LEU A 1 282 ? 25.593 -10.524 -117.749 1.00 82.62 282 LEU A O 1
ATOM 2205 N N . LYS A 1 283 ? 24.877 -9.942 -119.787 1.00 87.12 283 LYS A N 1
ATOM 2206 C CA . LYS A 1 283 ? 23.515 -10.480 -119.594 1.00 87.12 283 LYS A CA 1
ATOM 2207 C C . LYS A 1 283 ? 23.498 -12.008 -119.493 1.00 87.12 283 LYS A C 1
ATOM 2209 O O . LYS A 1 283 ? 22.754 -12.547 -118.677 1.00 87.12 283 LYS A O 1
ATOM 2214 N N . ALA A 1 284 ? 24.324 -12.704 -120.277 1.00 85.25 284 ALA A N 1
ATOM 2215 C CA . ALA A 1 284 ? 24.470 -14.155 -120.168 1.00 85.25 284 ALA A CA 1
ATOM 2216 C C . ALA A 1 284 ? 25.101 -14.560 -118.821 1.00 85.25 284 ALA A C 1
ATOM 2218 O O . ALA A 1 284 ? 24.563 -15.424 -118.129 1.00 85.25 284 ALA A O 1
ATOM 2219 N N . ALA A 1 285 ? 26.178 -13.881 -118.412 1.00 84.50 285 ALA A N 1
ATOM 2220 C CA . ALA A 1 285 ? 26.833 -14.087 -117.122 1.00 84.50 285 ALA A CA 1
ATOM 2221 C C . ALA A 1 285 ? 25.903 -13.772 -115.937 1.00 84.50 285 ALA A C 1
ATOM 2223 O O . ALA A 1 285 ? 25.832 -14.559 -114.999 1.00 84.50 285 ALA A O 1
ATOM 2224 N N . LEU A 1 286 ? 25.128 -12.682 -116.005 1.00 85.44 286 LEU A N 1
ATOM 2225 C CA . LEU A 1 286 ? 24.121 -12.330 -115.000 1.00 85.44 286 LEU A CA 1
ATOM 2226 C C . LEU A 1 286 ? 23.052 -13.423 -114.882 1.00 85.44 286 LEU A C 1
ATOM 2228 O O . LEU A 1 286 ? 22.772 -13.880 -113.781 1.00 85.44 286 LEU A O 1
ATOM 2232 N N . SER A 1 287 ? 22.505 -13.907 -116.003 1.00 85.00 287 SER A N 1
ATOM 2233 C CA . SER A 1 287 ? 21.494 -14.975 -115.988 1.00 85.00 287 SER A CA 1
ATOM 2234 C C . SER A 1 287 ? 22.037 -16.303 -115.440 1.00 85.00 287 SER A C 1
ATOM 2236 O O . SER A 1 287 ? 21.290 -17.068 -114.827 1.00 85.00 287 SER A O 1
ATOM 2238 N N . GLN A 1 288 ? 23.331 -16.581 -115.622 1.00 84.62 288 GLN A N 1
ATOM 2239 C CA . GLN A 1 288 ? 23.999 -17.722 -114.994 1.00 84.62 288 GLN A CA 1
ATOM 2240 C C . GLN A 1 288 ? 24.174 -17.501 -113.482 1.00 84.62 288 GLN A C 1
ATOM 2242 O O . GLN A 1 288 ? 23.753 -18.346 -112.691 1.00 84.62 288 GLN A O 1
ATOM 2247 N N . LEU A 1 289 ? 24.682 -16.334 -113.073 1.00 80.19 289 LEU A N 1
ATOM 2248 C CA . LEU A 1 289 ? 24.853 -15.958 -111.668 1.00 80.19 289 LEU A CA 1
ATOM 2249 C C . LEU A 1 289 ? 23.516 -15.971 -110.907 1.00 80.19 289 LEU A C 1
ATOM 2251 O O . LEU A 1 289 ? 23.447 -16.445 -109.781 1.00 80.19 289 LEU A O 1
ATOM 2255 N N . GLU A 1 290 ? 22.422 -15.528 -111.530 1.00 79.94 290 GLU A N 1
ATOM 2256 C CA . GLU A 1 290 ? 21.073 -15.591 -110.960 1.00 79.94 290 GLU A CA 1
ATOM 2257 C C . GLU A 1 290 ? 20.556 -17.026 -110.760 1.00 79.94 290 GLU A C 1
ATOM 2259 O O . GLU A 1 290 ? 19.714 -17.249 -109.886 1.00 79.94 290 GLU A O 1
ATOM 2264 N N . LYS A 1 291 ? 20.987 -17.997 -111.577 1.00 81.00 291 LYS A N 1
ATOM 2265 C CA . LYS A 1 291 ? 20.640 -19.418 -111.390 1.00 81.00 291 LYS A CA 1
ATOM 2266 C C . LYS A 1 291 ? 21.445 -20.010 -110.241 1.00 81.00 291 LYS A C 1
ATOM 2268 O O . LYS A 1 291 ? 20.869 -20.662 -109.375 1.00 81.00 291 LYS A O 1
ATOM 2273 N N . GLU A 1 292 ? 22.746 -19.738 -110.206 1.00 79.50 292 GLU A N 1
ATOM 2274 C CA . GLU A 1 292 ? 23.651 -20.191 -109.146 1.00 79.50 292 GLU A CA 1
ATOM 2275 C C . GLU A 1 292 ? 23.275 -19.583 -107.790 1.00 79.50 292 GLU A C 1
ATOM 2277 O O . GLU A 1 292 ? 23.167 -20.303 -106.801 1.00 79.50 292 GLU A O 1
ATOM 2282 N N . HIS A 1 293 ? 22.946 -18.290 -107.747 1.00 74.88 293 HIS A N 1
ATOM 2283 C CA . HIS A 1 293 ? 22.454 -17.620 -106.546 1.00 74.88 293 HIS A CA 1
ATOM 2284 C C . HIS A 1 293 ? 21.100 -18.184 -106.090 1.00 74.88 293 HIS A C 1
ATOM 2286 O O . HIS A 1 293 ? 20.910 -18.416 -104.900 1.00 74.88 293 HIS A O 1
ATOM 2292 N N . ARG A 1 294 ? 20.167 -18.483 -107.008 1.00 79.94 294 ARG A N 1
ATOM 2293 C CA . ARG A 1 294 ? 18.908 -19.173 -106.657 1.00 79.94 294 ARG A CA 1
ATOM 2294 C C . ARG A 1 294 ? 19.149 -20.585 -106.115 1.00 79.94 294 ARG A C 1
ATOM 2296 O O . ARG A 1 294 ? 18.494 -20.970 -105.151 1.00 79.94 294 ARG A O 1
ATOM 2303 N N . ALA A 1 295 ? 20.097 -21.335 -106.675 1.00 77.38 295 ALA A N 1
ATOM 2304 C CA . ALA A 1 295 ? 20.474 -22.650 -106.157 1.00 77.38 295 ALA A CA 1
ATOM 2305 C C . ALA A 1 295 ? 21.088 -22.554 -104.747 1.00 77.38 295 ALA A C 1
ATOM 2307 O O . ALA A 1 295 ? 20.664 -23.280 -103.851 1.00 77.38 295 ALA A O 1
ATOM 2308 N N . LEU A 1 296 ? 22.019 -21.618 -104.527 1.00 76.38 296 LEU A N 1
ATOM 2309 C CA . LEU A 1 296 ? 22.655 -21.375 -103.227 1.00 76.38 296 LEU A CA 1
ATOM 2310 C C . LEU A 1 296 ? 21.661 -20.893 -102.162 1.00 76.38 296 LEU A C 1
ATOM 2312 O O . LEU A 1 296 ? 21.697 -21.392 -101.040 1.00 76.38 296 LEU A O 1
ATOM 2316 N N . VAL A 1 297 ? 20.745 -19.981 -102.506 1.00 73.12 297 VAL A N 1
ATOM 2317 C CA . VAL A 1 297 ? 19.678 -19.529 -101.597 1.00 73.12 297 VAL A CA 1
ATOM 2318 C C . VAL A 1 297 ? 18.750 -20.688 -101.233 1.00 73.12 297 VAL A C 1
ATOM 2320 O O . VAL A 1 297 ? 18.437 -20.858 -100.059 1.00 73.12 297 VAL A O 1
ATOM 2323 N N . ASN A 1 298 ? 18.366 -21.540 -102.188 1.00 76.75 298 ASN A N 1
ATOM 2324 C CA . ASN A 1 298 ? 17.551 -22.722 -101.892 1.00 76.75 298 ASN A CA 1
ATOM 2325 C C . ASN A 1 298 ? 18.303 -23.739 -101.003 1.00 76.75 298 ASN A C 1
ATOM 2327 O O . ASN A 1 298 ? 17.709 -24.290 -100.075 1.00 76.75 298 ASN A O 1
ATOM 2331 N N . GLU A 1 299 ? 19.609 -23.947 -101.225 1.00 75.19 299 GLU A N 1
ATOM 2332 C CA . GLU A 1 299 ? 20.467 -24.788 -100.369 1.00 75.19 299 GLU A CA 1
ATOM 2333 C C . GLU A 1 299 ? 20.568 -24.214 -98.939 1.00 75.19 299 GLU A C 1
ATOM 2335 O O . GLU A 1 299 ? 20.461 -24.952 -97.957 1.00 75.19 299 GLU A O 1
ATOM 2340 N N . GLN A 1 300 ? 20.711 -22.890 -98.804 1.00 67.25 300 GLN A N 1
ATOM 2341 C CA . GLN A 1 300 ? 20.721 -22.198 -97.512 1.00 67.25 300 GLN A CA 1
ATOM 2342 C C . GLN A 1 300 ? 19.365 -22.261 -96.802 1.00 67.25 300 GLN A C 1
ATOM 2344 O O . GLN A 1 300 ? 19.337 -22.547 -95.609 1.00 67.25 300 GLN A O 1
ATOM 2349 N N . VAL A 1 301 ? 18.245 -22.059 -97.503 1.00 71.06 301 VAL A N 1
ATOM 2350 C CA . VAL A 1 301 ? 16.895 -22.166 -96.920 1.00 71.06 301 VAL A CA 1
ATOM 2351 C C . VAL A 1 301 ? 16.647 -23.576 -96.381 1.00 71.06 301 VAL A C 1
ATOM 2353 O O . VAL A 1 301 ? 16.186 -23.712 -95.249 1.00 71.06 301 VAL A O 1
ATOM 2356 N N . ALA A 1 302 ? 17.030 -24.624 -97.119 1.00 70.38 302 ALA A N 1
ATOM 2357 C CA . ALA A 1 302 ? 16.931 -26.005 -96.643 1.00 70.38 302 ALA A CA 1
ATOM 2358 C C . ALA A 1 302 ? 17.786 -26.253 -95.381 1.00 70.38 302 ALA A C 1
ATOM 2360 O O . ALA A 1 302 ? 17.311 -26.851 -94.412 1.00 70.38 302 ALA A O 1
ATOM 2361 N N . LYS A 1 303 ? 19.024 -25.737 -95.349 1.00 71.12 303 LYS A N 1
ATOM 2362 C CA . LYS A 1 303 ? 19.919 -25.833 -94.180 1.00 71.12 303 LYS A CA 1
ATOM 2363 C C . LYS A 1 303 ? 19.394 -25.060 -92.967 1.00 71.12 303 LYS A C 1
ATOM 2365 O O . LYS A 1 303 ? 19.420 -25.586 -91.858 1.00 71.12 303 LYS A O 1
ATOM 2370 N N . VAL A 1 304 ? 18.859 -23.853 -93.159 1.00 66.19 304 VAL A N 1
ATOM 2371 C CA . VAL A 1 304 ? 18.228 -23.053 -92.094 1.00 66.19 304 VAL A CA 1
ATOM 2372 C C . VAL A 1 304 ? 16.980 -23.753 -91.550 1.00 66.19 304 VAL A C 1
ATOM 2374 O O . VAL A 1 304 ? 16.800 -23.808 -90.335 1.00 66.19 304 VAL A O 1
ATOM 2377 N N . GLN A 1 305 ? 16.161 -24.366 -92.410 1.00 70.44 305 GLN A N 1
ATOM 2378 C CA . GLN A 1 305 ? 15.014 -25.168 -91.977 1.00 70.44 305 GLN A CA 1
ATOM 2379 C C . GLN A 1 305 ? 15.454 -26.377 -91.134 1.00 70.44 305 GLN A C 1
ATOM 2381 O O . GLN A 1 305 ? 14.925 -26.562 -90.037 1.00 70.44 305 GLN A O 1
ATOM 2386 N N . GLN A 1 306 ? 16.479 -27.129 -91.555 1.00 67.88 306 GLN A N 1
ATOM 2387 C CA . GLN A 1 306 ? 17.044 -28.221 -90.747 1.00 67.88 306 GLN A CA 1
ATOM 2388 C C . GLN A 1 306 ? 17.606 -27.736 -89.400 1.00 67.88 306 GLN A C 1
ATOM 2390 O O . GLN A 1 306 ? 17.281 -28.316 -88.362 1.00 67.88 306 GLN A O 1
ATOM 2395 N N . MET A 1 307 ? 18.388 -26.649 -89.383 1.00 63.53 307 MET A N 1
ATOM 2396 C CA . MET A 1 307 ? 18.932 -26.089 -88.139 1.00 63.53 307 MET A CA 1
ATOM 2397 C C . MET A 1 307 ? 17.830 -25.587 -87.199 1.00 63.53 307 MET A C 1
ATOM 2399 O O . MET A 1 307 ? 17.914 -25.819 -85.996 1.00 63.53 307 MET A O 1
ATOM 2403 N N . SER A 1 308 ? 16.766 -24.968 -87.723 1.00 63.03 308 SER A N 1
ATOM 2404 C CA . SER A 1 308 ? 15.615 -24.547 -86.910 1.00 63.03 308 SER A CA 1
ATOM 2405 C C . SER A 1 308 ? 14.879 -25.742 -86.291 1.00 63.03 308 SER A C 1
ATOM 2407 O O . SER A 1 308 ? 14.614 -25.745 -85.091 1.00 63.03 308 SER A O 1
ATOM 2409 N N . ALA A 1 309 ? 14.653 -26.815 -87.058 1.00 66.06 309 ALA A N 1
ATOM 2410 C CA . ALA A 1 309 ? 14.011 -28.032 -86.569 1.00 66.06 309 ALA A CA 1
ATOM 2411 C C . ALA A 1 309 ? 14.850 -28.770 -85.507 1.00 66.06 309 ALA A C 1
ATOM 2413 O O . ALA A 1 309 ? 14.287 -29.385 -84.599 1.00 66.06 309 ALA A O 1
ATOM 2414 N N . MET A 1 310 ? 16.184 -28.699 -85.595 1.00 63.06 310 MET A N 1
ATOM 2415 C CA . MET A 1 310 ? 17.097 -29.236 -84.581 1.00 63.06 310 MET A CA 1
ATOM 2416 C C . MET A 1 310 ? 17.128 -28.355 -83.322 1.00 63.06 310 MET A C 1
ATOM 2418 O O . MET A 1 310 ? 17.015 -28.864 -82.206 1.00 63.06 310 MET A O 1
ATOM 2422 N N . ARG A 1 311 ? 17.193 -27.029 -83.495 1.00 59.00 311 ARG A N 1
ATOM 2423 C CA . ARG A 1 311 ? 17.143 -26.041 -82.410 1.00 59.00 311 ARG A CA 1
ATOM 2424 C C . ARG A 1 311 ? 15.856 -26.165 -81.588 1.00 59.00 311 ARG A C 1
ATOM 2426 O O . ARG A 1 311 ? 15.933 -26.282 -80.371 1.00 59.00 311 ARG A O 1
ATOM 2433 N N . SER A 1 312 ? 14.695 -26.285 -82.232 1.00 59.56 312 SER A N 1
ATOM 2434 C CA . SER A 1 312 ? 13.404 -26.480 -81.550 1.00 59.56 312 SER A CA 1
ATOM 2435 C C . SER A 1 312 ? 13.185 -27.893 -80.974 1.00 59.56 312 SER A C 1
ATOM 2437 O O . SER A 1 312 ? 12.085 -28.196 -80.499 1.00 59.56 312 SER A O 1
ATOM 2439 N N . ARG A 1 313 ? 14.192 -28.780 -81.004 1.00 66.88 313 ARG A N 1
ATOM 2440 C CA . ARG A 1 313 ? 14.273 -29.967 -80.128 1.00 66.88 313 ARG A CA 1
ATOM 2441 C C . ARG A 1 313 ? 15.102 -29.641 -78.884 1.00 66.88 313 ARG A C 1
ATOM 2443 O O . ARG A 1 313 ? 14.549 -29.659 -77.793 1.00 66.88 313 ARG A O 1
ATOM 2450 N N . LEU A 1 314 ? 16.339 -29.174 -79.075 1.00 61.06 314 LEU A N 1
ATOM 2451 C CA . LEU A 1 314 ? 17.246 -28.733 -78.002 1.00 61.06 314 LEU A CA 1
ATOM 2452 C C . LEU A 1 314 ? 16.631 -27.690 -77.051 1.00 61.06 314 LEU A C 1
ATOM 2454 O O . LEU A 1 314 ? 16.886 -27.731 -75.851 1.00 61.06 314 LEU A O 1
ATOM 2458 N N . GLU A 1 315 ? 15.806 -26.769 -77.556 1.00 54.19 315 GLU A N 1
ATOM 2459 C CA . GLU A 1 315 ? 15.099 -25.785 -76.725 1.00 54.19 315 GLU A CA 1
ATOM 2460 C C . GLU A 1 315 ? 14.013 -26.428 -75.840 1.00 54.19 315 GLU A C 1
ATOM 2462 O O . GLU A 1 315 ? 13.816 -25.967 -74.720 1.00 54.19 315 GLU A O 1
ATOM 2467 N N . ARG A 1 316 ? 13.367 -27.526 -76.267 1.00 54.47 316 ARG A N 1
ATOM 2468 C CA . ARG A 1 316 ? 12.453 -28.310 -75.409 1.00 54.47 316 ARG A CA 1
ATOM 2469 C C . ARG A 1 316 ? 13.221 -29.132 -74.382 1.00 54.47 316 ARG A C 1
ATOM 2471 O O . ARG A 1 316 ? 12.966 -28.976 -73.194 1.00 54.47 316 ARG A O 1
ATOM 2478 N N . ASP A 1 317 ? 14.228 -29.884 -74.826 1.00 62.03 317 ASP A N 1
ATOM 2479 C CA . ASP A 1 317 ? 15.089 -30.691 -73.948 1.00 62.03 317 ASP A CA 1
ATOM 2480 C C . ASP A 1 317 ? 15.756 -29.828 -72.849 1.00 62.03 317 ASP A C 1
ATOM 2482 O O . ASP A 1 317 ? 16.034 -30.294 -71.743 1.00 62.03 317 ASP A O 1
ATOM 2486 N N . PHE A 1 318 ? 15.999 -28.541 -73.135 1.00 63.09 318 PHE A N 1
ATOM 2487 C CA . PHE A 1 318 ? 16.448 -27.559 -72.151 1.00 63.09 318 PHE A CA 1
ATOM 2488 C C . PHE A 1 318 ? 15.328 -27.079 -71.214 1.00 63.09 318 PHE A C 1
ATOM 2490 O O . PHE A 1 318 ? 15.535 -27.095 -69.999 1.00 63.09 318 PHE A O 1
ATOM 2497 N N . LEU A 1 319 ? 14.169 -26.664 -71.741 1.00 58.84 319 LEU A N 1
ATOM 2498 C CA . LEU A 1 319 ? 13.042 -26.158 -70.942 1.00 58.84 319 LEU A CA 1
ATOM 2499 C C . LEU A 1 319 ? 12.500 -27.209 -69.961 1.00 58.84 319 LEU A C 1
ATOM 2501 O O . LEU A 1 319 ? 12.310 -26.898 -68.784 1.00 58.84 319 LEU A O 1
ATOM 2505 N N . ASP A 1 320 ? 12.368 -28.461 -70.402 1.00 61.22 320 ASP A N 1
ATOM 2506 C CA . ASP A 1 320 ? 11.926 -29.591 -69.571 1.00 61.22 320 ASP A CA 1
ATOM 2507 C C . ASP A 1 320 ? 12.922 -29.904 -68.430 1.00 61.22 320 ASP A C 1
ATOM 2509 O O . ASP A 1 320 ? 12.582 -30.569 -67.452 1.00 61.22 320 ASP A O 1
ATOM 2513 N N . SER A 1 321 ? 14.154 -29.379 -68.506 1.00 60.78 321 SER A N 1
ATOM 2514 C CA . SER A 1 321 ? 15.202 -29.559 -67.493 1.00 60.78 321 SER A CA 1
ATOM 2515 C C . SER A 1 321 ? 15.250 -28.468 -66.408 1.00 60.78 321 SER A C 1
ATOM 2517 O O . SER A 1 321 ? 16.104 -28.545 -65.519 1.00 60.78 321 SER A O 1
ATOM 2519 N N . LEU A 1 322 ? 14.392 -27.442 -66.469 1.00 57.66 322 LEU A N 1
ATOM 2520 C CA . LEU A 1 322 ? 14.419 -26.285 -65.560 1.00 57.66 322 LEU A CA 1
ATOM 2521 C C . LEU A 1 322 ? 13.647 -26.407 -64.224 1.00 57.66 322 LEU A C 1
ATOM 2523 O O . LEU A 1 322 ? 14.140 -25.836 -63.245 1.00 57.66 322 LEU A O 1
ATOM 2527 N N . PRO A 1 323 ? 12.474 -27.069 -64.109 1.00 49.56 323 PRO A N 1
ATOM 2528 C CA . PRO A 1 323 ? 11.677 -26.980 -62.884 1.00 49.56 323 PRO A CA 1
ATOM 2529 C C . PRO A 1 323 ? 12.367 -27.661 -61.689 1.00 49.56 323 PRO A C 1
ATOM 2531 O O . PRO A 1 323 ? 12.829 -28.795 -61.777 1.00 49.56 323 PRO A O 1
ATOM 2534 N N . GLY A 1 324 ? 12.410 -26.960 -60.550 1.00 58.44 324 GLY A N 1
ATOM 2535 C CA . GLY A 1 324 ? 12.894 -27.488 -59.265 1.00 58.44 324 GLY A CA 1
ATOM 2536 C C . GLY A 1 324 ? 14.375 -27.253 -58.931 1.00 58.44 324 GLY A C 1
ATOM 2537 O O . GLY A 1 324 ? 14.798 -27.624 -57.839 1.00 58.44 324 GLY A O 1
ATOM 2538 N N . LYS A 1 325 ? 15.167 -26.627 -59.812 1.00 62.72 325 LYS A N 1
ATOM 2539 C CA . LYS A 1 325 ? 16.577 -26.278 -59.532 1.00 62.72 325 LYS A CA 1
ATOM 2540 C C . LYS A 1 325 ? 16.697 -24.908 -58.862 1.00 62.72 325 LYS A C 1
ATOM 2542 O O . LYS A 1 325 ? 16.020 -23.962 -59.260 1.00 62.72 325 LYS A O 1
ATOM 2547 N N . SER A 1 326 ? 17.588 -24.779 -57.878 1.00 64.94 326 SER A N 1
ATOM 2548 C CA . SER A 1 326 ? 17.883 -23.485 -57.246 1.00 64.94 326 SER A CA 1
ATOM 2549 C C . SER A 1 326 ? 18.687 -22.564 -58.175 1.00 64.94 326 SER A C 1
ATOM 2551 O O . SER A 1 326 ? 19.349 -23.024 -59.108 1.00 64.94 326 SER A O 1
ATOM 2553 N N . VAL A 1 327 ? 18.683 -21.252 -57.904 1.00 65.12 327 VAL A N 1
ATOM 2554 C CA . VAL A 1 327 ? 19.445 -20.257 -58.692 1.00 65.12 327 VAL A CA 1
ATOM 2555 C C . VAL A 1 327 ? 20.944 -20.594 -58.735 1.00 65.12 327 VAL A C 1
ATOM 2557 O O . VAL A 1 327 ? 21.584 -20.429 -59.773 1.00 65.12 327 VAL A O 1
ATOM 2560 N N . LEU A 1 328 ? 21.493 -21.146 -57.645 1.00 66.00 328 LEU A N 1
ATOM 2561 C CA . LEU A 1 328 ? 22.882 -21.612 -57.577 1.00 66.00 328 LEU A CA 1
ATOM 2562 C C . LEU A 1 328 ? 23.123 -22.829 -58.485 1.00 66.00 328 LEU A C 1
ATOM 2564 O O . LEU A 1 328 ? 24.032 -22.797 -59.308 1.00 66.00 328 LEU A O 1
ATOM 2568 N N . GLN A 1 329 ? 22.256 -23.845 -58.432 1.00 72.19 329 GLN A N 1
ATOM 2569 C CA . GLN A 1 329 ? 22.348 -25.025 -59.306 1.00 72.19 329 GLN A CA 1
ATOM 2570 C C . GLN A 1 329 ? 22.184 -24.663 -60.792 1.00 72.19 329 GLN A C 1
ATOM 2572 O O . GLN A 1 329 ?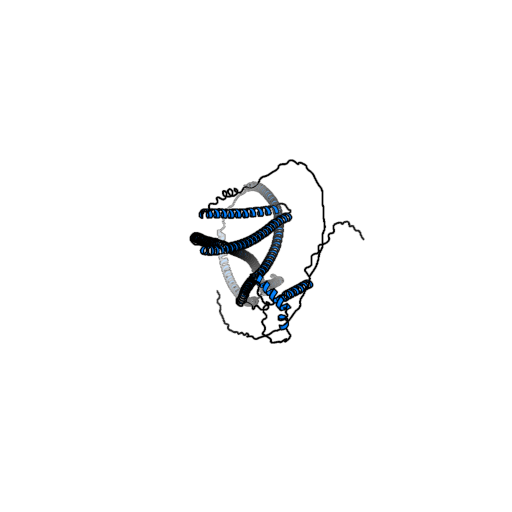 22.818 -25.262 -61.663 1.00 72.19 329 GLN A O 1
ATOM 2577 N N . LEU A 1 330 ? 21.350 -23.665 -61.106 1.00 70.19 330 LEU A N 1
ATOM 2578 C CA . LEU A 1 330 ? 21.196 -23.151 -62.467 1.00 70.19 330 LEU A CA 1
ATOM 2579 C C . LEU A 1 330 ? 22.454 -22.396 -62.930 1.00 70.19 330 LEU A C 1
ATOM 2581 O O . LEU A 1 330 ? 22.908 -22.601 -64.056 1.00 70.19 330 LEU A O 1
ATOM 2585 N N . ARG A 1 331 ? 23.056 -21.579 -62.053 1.00 72.19 331 ARG A N 1
ATOM 2586 C CA . ARG A 1 331 ? 24.339 -20.888 -62.280 1.00 72.19 331 ARG A CA 1
ATOM 2587 C C . ARG A 1 331 ? 25.484 -21.877 -62.520 1.00 72.19 331 ARG A C 1
ATOM 2589 O O . ARG A 1 331 ? 26.268 -21.661 -63.440 1.00 72.19 331 ARG A O 1
ATOM 2596 N N . GLU A 1 332 ? 25.552 -22.965 -61.756 1.00 77.38 332 GLU A N 1
ATOM 2597 C CA . GLU A 1 332 ? 26.527 -24.056 -61.924 1.00 77.38 332 GLU A CA 1
ATOM 2598 C C . GLU A 1 332 ? 26.315 -24.834 -63.231 1.00 77.38 332 GLU A C 1
ATOM 2600 O O . GLU A 1 332 ? 27.260 -25.073 -63.981 1.00 77.38 332 GLU A O 1
ATOM 2605 N N . HIS A 1 333 ? 25.069 -25.184 -63.568 1.00 77.25 333 HIS A N 1
ATOM 2606 C CA . HIS A 1 333 ? 24.768 -25.889 -64.817 1.00 77.25 333 HIS A CA 1
ATOM 2607 C C . HIS A 1 333 ? 25.081 -25.037 -66.061 1.00 77.25 333 HIS A C 1
ATOM 2609 O O . HIS A 1 333 ? 25.592 -25.550 -67.061 1.00 77.25 333 HIS A O 1
ATOM 2615 N N . LEU A 1 334 ? 24.806 -23.729 -66.002 1.00 75.69 334 LEU A N 1
ATOM 2616 C CA . LEU A 1 334 ? 25.124 -22.791 -67.078 1.00 75.69 334 LEU A CA 1
ATOM 2617 C C . LEU A 1 334 ? 26.627 -22.494 -67.171 1.00 75.69 334 LEU A C 1
ATOM 2619 O O . LEU A 1 334 ? 27.138 -22.409 -68.286 1.00 75.69 334 LEU A O 1
ATOM 2623 N N . SER A 1 335 ? 27.355 -22.389 -66.052 1.00 77.88 335 SER A N 1
ATOM 2624 C CA . SER A 1 335 ? 28.813 -22.204 -66.078 1.00 77.88 335 SER A CA 1
ATOM 2625 C C . SER A 1 335 ? 29.541 -23.447 -66.601 1.00 77.88 335 SER A C 1
ATOM 2627 O O . SER A 1 335 ? 30.451 -23.306 -67.418 1.00 77.88 335 SER A O 1
ATOM 2629 N N . ALA A 1 336 ? 29.087 -24.653 -66.241 1.00 78.88 336 ALA A N 1
ATOM 2630 C CA . ALA A 1 336 ? 29.600 -25.912 -66.781 1.00 78.88 336 ALA A CA 1
ATOM 2631 C C . ALA A 1 336 ? 29.349 -26.042 -68.295 1.00 78.88 336 ALA A C 1
ATOM 2633 O O . ALA A 1 336 ? 30.273 -26.351 -69.048 1.00 78.88 336 ALA A O 1
ATOM 2634 N N . LYS A 1 337 ? 28.137 -25.720 -68.777 1.00 78.44 337 LYS A N 1
ATOM 2635 C CA . LYS A 1 337 ? 27.850 -25.658 -70.226 1.00 78.44 337 LYS A CA 1
ATOM 2636 C C . LYS A 1 337 ? 28.723 -24.629 -70.948 1.00 78.44 337 LYS A C 1
ATOM 2638 O O . LYS A 1 337 ? 29.201 -24.898 -72.044 1.00 78.44 337 LYS A O 1
ATOM 2643 N N . LEU A 1 338 ? 28.979 -23.478 -70.329 1.00 75.12 338 LEU A N 1
ATOM 2644 C CA . LEU A 1 338 ? 29.881 -22.454 -70.861 1.00 75.12 338 LEU A CA 1
ATOM 2645 C C . LEU A 1 338 ? 31.359 -22.866 -70.862 1.00 75.12 338 LEU A C 1
ATOM 2647 O O . LEU A 1 338 ? 32.112 -22.373 -71.699 1.00 75.12 338 LEU A O 1
ATOM 2651 N N . ALA A 1 339 ? 31.794 -23.728 -69.942 1.00 76.88 339 ALA A N 1
ATOM 2652 C CA . ALA A 1 339 ? 33.126 -24.325 -69.983 1.00 76.88 339 ALA A CA 1
ATOM 2653 C C . ALA A 1 339 ? 33.235 -25.304 -71.163 1.00 76.88 339 ALA A C 1
ATOM 2655 O O . ALA A 1 339 ? 34.117 -25.134 -72.001 1.00 76.88 339 ALA A O 1
ATOM 2656 N N . ALA A 1 340 ? 32.273 -26.221 -71.308 1.00 77.50 340 ALA A N 1
ATOM 2657 C CA . ALA A 1 340 ? 32.227 -27.170 -72.422 1.00 77.50 340 ALA A CA 1
ATOM 2658 C C . ALA A 1 340 ? 32.129 -26.480 -73.800 1.00 77.50 340 ALA A C 1
ATOM 2660 O O . ALA A 1 340 ? 32.809 -26.881 -74.739 1.00 77.50 340 ALA A O 1
ATOM 2661 N N . LEU A 1 341 ? 31.346 -25.400 -73.931 1.00 73.38 341 LEU A N 1
ATOM 2662 C CA . LEU A 1 341 ? 31.284 -24.606 -75.168 1.00 73.38 341 LEU A CA 1
ATOM 2663 C C . LEU A 1 341 ? 32.613 -23.900 -75.479 1.00 73.38 341 LEU A C 1
ATOM 2665 O O . LEU A 1 341 ? 33.014 -23.841 -76.642 1.00 73.38 341 LEU A O 1
ATOM 2669 N N . ARG A 1 342 ? 33.326 -23.387 -74.464 1.00 77.25 342 ARG A N 1
ATOM 2670 C CA . ARG A 1 342 ? 34.676 -22.820 -74.645 1.00 77.25 342 ARG A CA 1
ATOM 2671 C C . ARG A 1 342 ? 35.679 -23.886 -75.075 1.00 77.25 342 ARG A C 1
ATOM 2673 O O . ARG A 1 342 ? 36.468 -23.620 -75.971 1.00 77.25 342 ARG A O 1
ATOM 2680 N N . GLU A 1 343 ? 35.620 -25.074 -74.484 1.00 78.75 343 GLU A N 1
ATOM 2681 C CA . GLU A 1 343 ? 36.472 -26.218 -74.825 1.00 78.75 343 GLU A CA 1
ATOM 2682 C C . GLU A 1 343 ? 36.218 -26.708 -76.260 1.00 78.75 343 GLU A C 1
ATOM 2684 O O . GLU A 1 343 ? 37.160 -26.842 -77.036 1.00 78.75 343 GLU A O 1
ATOM 2689 N N . GLN A 1 344 ? 34.953 -26.848 -76.671 1.00 73.19 344 GLN A N 1
ATOM 2690 C CA . GLN A 1 344 ? 34.578 -27.168 -78.056 1.00 73.19 344 GLN A CA 1
ATOM 2691 C C . GLN A 1 344 ? 35.021 -26.084 -79.050 1.00 73.19 344 GLN A C 1
ATOM 2693 O O . GLN A 1 344 ? 35.517 -26.402 -80.129 1.00 73.19 344 GLN A O 1
ATOM 2698 N N . THR A 1 345 ? 34.892 -24.804 -78.687 1.00 71.25 345 THR A N 1
ATOM 2699 C CA . THR A 1 345 ? 35.368 -23.693 -79.529 1.00 71.25 345 THR A CA 1
ATOM 2700 C C . THR A 1 345 ? 36.897 -23.695 -79.632 1.00 71.25 345 THR A C 1
ATOM 2702 O O . THR A 1 345 ? 37.434 -23.490 -80.715 1.00 71.25 345 THR A O 1
ATOM 2705 N N . ALA A 1 346 ? 37.609 -23.987 -78.539 1.00 74.25 346 ALA A N 1
ATOM 2706 C CA . ALA A 1 346 ? 39.066 -24.105 -78.524 1.00 74.25 346 ALA A CA 1
ATOM 2707 C C . ALA A 1 346 ? 39.567 -25.311 -79.338 1.00 74.25 346 ALA A C 1
ATOM 2709 O O . ALA A 1 346 ? 40.563 -25.180 -80.041 1.00 74.25 346 ALA A O 1
ATOM 2710 N N . ALA A 1 347 ? 38.856 -26.444 -79.312 1.00 71.94 347 ALA A N 1
ATOM 2711 C CA . ALA A 1 347 ? 39.159 -27.604 -80.151 1.00 71.94 347 ALA A CA 1
ATOM 2712 C C . ALA A 1 347 ? 38.991 -27.287 -81.651 1.00 71.94 347 ALA A C 1
ATOM 2714 O O . ALA A 1 347 ? 39.865 -27.598 -82.454 1.00 71.94 347 ALA A O 1
ATOM 2715 N N . LEU A 1 348 ? 37.916 -26.582 -82.029 1.00 64.06 348 LEU A N 1
ATOM 2716 C CA . LEU A 1 348 ? 37.712 -26.104 -83.406 1.00 64.06 348 LEU A CA 1
ATOM 2717 C C . LEU A 1 348 ? 38.734 -25.036 -83.841 1.00 64.06 348 LEU A C 1
ATOM 2719 O O . LEU A 1 348 ? 38.945 -24.850 -85.034 1.00 64.06 348 LEU A O 1
ATOM 2723 N N . LEU A 1 349 ? 39.373 -24.346 -82.891 1.00 62.84 349 LEU A N 1
ATOM 2724 C CA . LEU A 1 349 ? 40.489 -23.426 -83.137 1.00 62.84 349 LEU A CA 1
ATOM 2725 C C . LEU A 1 349 ? 41.862 -24.122 -83.129 1.00 62.84 349 LEU A C 1
ATOM 2727 O O . LEU A 1 349 ? 42.841 -23.505 -83.547 1.00 62.84 349 LEU A O 1
ATOM 2731 N N . SER A 1 350 ? 41.964 -25.373 -82.659 1.00 61.19 350 SER A N 1
ATOM 2732 C CA . SER A 1 350 ? 43.226 -26.123 -82.638 1.00 61.19 350 SER A CA 1
ATOM 2733 C C . SER A 1 350 ? 43.464 -26.966 -83.893 1.00 61.19 350 SER A C 1
ATOM 2735 O O . SER A 1 350 ? 44.579 -27.450 -84.078 1.00 61.19 350 SER A O 1
ATOM 2737 N N . GLU A 1 351 ? 42.467 -27.127 -84.769 1.00 56.56 351 GLU A N 1
ATOM 2738 C CA . GLU A 1 351 ? 42.697 -27.566 -86.150 1.00 56.56 351 GLU A CA 1
ATOM 2739 C C . GLU A 1 351 ? 43.101 -26.362 -87.023 1.00 56.56 351 GLU A C 1
ATOM 2741 O O . GLU A 1 351 ? 42.282 -25.466 -87.251 1.00 56.56 351 GLU A O 1
ATOM 2746 N N . PRO A 1 352 ? 44.338 -26.308 -87.557 1.00 48.78 352 PRO A N 1
ATOM 2747 C CA . PRO A 1 352 ? 44.742 -25.256 -88.480 1.00 48.78 352 PRO A CA 1
ATOM 2748 C C . PRO A 1 352 ? 44.128 -25.513 -89.862 1.00 48.78 352 PRO A C 1
ATOM 2750 O O . PRO A 1 352 ? 44.782 -26.034 -90.764 1.00 48.78 352 PRO A O 1
ATOM 2753 N N . ALA A 1 353 ? 42.864 -25.123 -90.041 1.00 51.78 353 ALA A N 1
ATOM 2754 C CA . ALA A 1 353 ? 42.183 -25.103 -91.334 1.00 51.78 353 ALA A CA 1
ATOM 2755 C C . ALA A 1 353 ? 42.795 -24.020 -92.247 1.00 51.78 353 ALA A C 1
ATOM 2757 O O . ALA A 1 353 ? 42.231 -22.941 -92.439 1.00 51.78 353 ALA A O 1
ATOM 2758 N N . ALA A 1 354 ? 43.989 -24.295 -92.772 1.00 48.53 354 ALA A N 1
ATOM 2759 C CA . ALA A 1 354 ? 44.757 -23.376 -93.594 1.00 48.53 354 ALA A CA 1
ATOM 2760 C C . ALA A 1 354 ? 44.019 -23.079 -94.908 1.00 48.53 354 ALA A C 1
ATOM 2762 O O . ALA A 1 354 ? 43.974 -23.903 -95.820 1.00 48.53 354 ALA A O 1
ATOM 2763 N N . GLU A 1 355 ? 43.504 -21.853 -95.048 1.00 51.31 355 GLU A N 1
ATOM 2764 C CA . GLU A 1 355 ? 42.819 -21.385 -96.268 1.00 51.31 355 GLU A CA 1
ATOM 2765 C C . GLU A 1 355 ? 43.713 -21.412 -97.529 1.00 51.31 355 GLU A C 1
ATOM 2767 O O . GLU A 1 355 ? 43.226 -21.191 -98.635 1.00 51.31 355 GLU A O 1
ATOM 2772 N N . GLN A 1 356 ? 45.011 -21.694 -97.364 1.00 51.97 356 GLN A N 1
ATOM 2773 C CA . GLN A 1 356 ? 46.031 -21.777 -98.410 1.00 51.97 356 GLN A CA 1
ATOM 2774 C C . GLN A 1 356 ? 46.207 -23.185 -99.017 1.00 51.97 356 GLN A C 1
ATOM 2776 O O . GLN A 1 356 ? 46.821 -23.286 -100.076 1.00 51.97 356 GLN A O 1
ATOM 2781 N N . GLU A 1 357 ? 45.671 -24.251 -98.402 1.00 50.38 357 GLU A N 1
ATOM 2782 C CA . GLU A 1 357 ? 45.822 -25.642 -98.892 1.00 50.38 357 GLU A CA 1
ATOM 2783 C C . GLU A 1 357 ? 44.509 -26.302 -99.358 1.00 50.38 357 GLU A C 1
ATOM 2785 O O . GLU A 1 357 ? 44.524 -27.419 -99.873 1.00 50.38 357 GLU A O 1
ATOM 2790 N N . ALA A 1 358 ? 43.367 -25.614 -99.257 1.00 57.09 358 ALA A N 1
ATOM 2791 C CA . ALA A 1 358 ? 42.117 -26.078 -99.860 1.00 57.09 358 ALA A CA 1
ATOM 2792 C C . ALA A 1 358 ? 42.216 -26.022 -101.399 1.00 57.09 358 ALA A C 1
ATOM 2794 O O . ALA A 1 358 ? 42.206 -24.944 -101.991 1.00 57.09 358 ALA A O 1
ATOM 2795 N N . THR A 1 359 ? 42.305 -27.184 -102.054 1.00 56.03 359 THR A N 1
ATOM 2796 C CA . THR A 1 359 ? 42.456 -27.288 -103.521 1.00 56.03 359 THR A CA 1
ATOM 2797 C C . THR A 1 359 ? 41.140 -27.592 -104.237 1.00 56.03 359 THR A C 1
ATOM 2799 O O . THR A 1 359 ? 41.033 -27.430 -105.454 1.00 56.03 359 THR A O 1
ATOM 2802 N N . THR A 1 360 ? 40.112 -28.007 -103.495 1.00 65.00 360 THR A N 1
ATOM 2803 C CA . THR A 1 360 ? 38.809 -28.411 -104.020 1.00 65.00 360 THR A CA 1
ATOM 2804 C C . THR A 1 360 ? 37.671 -27.512 -103.535 1.00 65.00 360 THR A C 1
ATOM 2806 O O . THR A 1 360 ? 37.666 -26.945 -102.440 1.00 65.00 360 THR A O 1
ATOM 2809 N N . VAL A 1 361 ? 36.608 -27.448 -104.342 1.00 66.62 361 VAL A N 1
ATOM 2810 C CA . VAL A 1 361 ? 35.373 -26.717 -104.005 1.00 66.62 361 VAL A CA 1
ATOM 2811 C C . VAL A 1 361 ? 34.679 -27.289 -102.756 1.00 66.62 361 VAL A C 1
ATOM 2813 O O . VAL A 1 361 ? 33.936 -26.568 -102.090 1.00 66.62 361 VAL A O 1
ATOM 2816 N N . MET A 1 362 ? 34.918 -28.560 -102.410 1.00 66.88 362 MET A N 1
ATOM 2817 C CA . MET A 1 362 ? 34.349 -29.181 -101.209 1.00 66.88 362 MET A CA 1
ATOM 2818 C C . MET A 1 362 ? 35.081 -28.755 -99.932 1.00 66.88 362 MET A C 1
ATOM 2820 O O . MET A 1 362 ? 34.416 -28.452 -98.945 1.00 66.88 362 MET A O 1
ATOM 2824 N N . GLU A 1 363 ? 36.410 -28.632 -99.959 1.00 69.62 363 GLU A N 1
ATOM 2825 C CA . GLU A 1 363 ? 37.195 -28.132 -98.819 1.00 69.62 363 GLU A CA 1
ATOM 2826 C C . GLU A 1 363 ? 36.820 -26.681 -98.492 1.00 69.62 363 GLU A C 1
ATOM 2828 O O . GLU A 1 363 ? 36.455 -26.383 -97.358 1.00 69.62 363 GLU A O 1
ATOM 2833 N N . HIS A 1 364 ? 36.744 -25.790 -99.489 1.00 68.75 364 HIS A N 1
ATOM 2834 C CA . HIS A 1 364 ? 36.267 -24.418 -99.262 1.00 68.75 364 HIS A CA 1
ATOM 2835 C C . HIS A 1 364 ? 34.817 -24.348 -98.737 1.00 68.75 364 HIS A C 1
ATOM 2837 O O . HIS A 1 364 ? 34.484 -23.441 -97.968 1.00 68.75 364 HIS A O 1
ATOM 2843 N N . ARG A 1 365 ? 33.936 -25.286 -99.124 1.00 74.19 365 ARG A N 1
ATOM 2844 C CA . ARG A 1 365 ? 32.581 -25.400 -98.545 1.00 74.19 365 ARG A CA 1
ATOM 2845 C C . ARG A 1 365 ? 32.636 -25.856 -97.083 1.00 74.19 365 ARG A C 1
ATOM 2847 O O . ARG A 1 365 ? 31.876 -25.327 -96.273 1.00 74.19 365 ARG A O 1
ATOM 2854 N N . LEU A 1 366 ? 33.531 -26.784 -96.740 1.00 74.56 366 LEU A N 1
ATOM 2855 C CA . LEU A 1 366 ? 33.733 -27.270 -95.375 1.00 74.56 366 LEU A CA 1
ATOM 2856 C C . LEU A 1 366 ? 34.304 -26.172 -94.466 1.00 74.56 366 LEU A C 1
ATOM 2858 O O . LEU A 1 366 ? 33.704 -25.893 -93.431 1.00 74.56 366 LEU A O 1
ATOM 2862 N N . CYS A 1 367 ? 35.364 -25.471 -94.883 1.00 75.88 367 CYS A N 1
ATOM 2863 C CA . CYS A 1 367 ? 35.949 -24.353 -94.131 1.00 75.88 367 CYS A CA 1
ATOM 2864 C C . CYS A 1 367 ? 34.912 -23.259 -93.830 1.00 75.88 367 CYS A C 1
ATOM 2866 O O . CYS A 1 367 ? 34.775 -22.846 -92.681 1.00 75.88 367 CYS A O 1
ATOM 2868 N N . ARG A 1 368 ? 34.095 -22.859 -94.819 1.00 76.81 368 ARG A N 1
ATOM 2869 C CA . ARG A 1 368 ? 32.988 -21.906 -94.596 1.00 76.81 368 ARG A CA 1
ATOM 2870 C C . ARG A 1 368 ? 31.922 -22.448 -93.641 1.00 76.81 368 ARG A C 1
ATOM 2872 O O . ARG A 1 368 ? 31.354 -21.682 -92.866 1.00 76.81 368 ARG A O 1
ATOM 2879 N N . SER A 1 369 ? 31.655 -23.755 -93.667 1.00 76.00 369 SER A N 1
ATOM 2880 C CA . SER A 1 369 ? 30.742 -24.398 -92.716 1.00 76.00 369 SER A CA 1
ATOM 2881 C C . SER A 1 369 ? 31.293 -24.334 -91.287 1.00 76.00 369 SER A C 1
ATOM 2883 O O . SER A 1 369 ? 30.562 -23.930 -90.384 1.00 76.00 369 SER A O 1
ATOM 2885 N N . VAL A 1 370 ? 32.579 -24.646 -91.086 1.00 76.56 370 VAL A N 1
ATOM 2886 C CA . VAL A 1 370 ? 33.265 -24.558 -89.783 1.00 76.56 370 VAL A CA 1
ATOM 2887 C C . VAL A 1 370 ? 33.314 -23.112 -89.280 1.00 76.56 370 VAL A C 1
ATOM 2889 O O . VAL A 1 370 ? 32.931 -22.855 -88.142 1.00 76.56 370 VAL A O 1
ATOM 2892 N N . GLN A 1 371 ? 33.661 -22.146 -90.137 1.00 76.69 371 GLN A N 1
ATOM 2893 C CA . GLN A 1 371 ? 33.613 -20.713 -89.814 1.00 76.69 371 GLN A CA 1
ATOM 2894 C C . GLN A 1 371 ? 32.202 -20.272 -89.382 1.00 76.69 371 GLN A C 1
ATOM 2896 O O . GLN A 1 371 ? 32.054 -19.572 -88.381 1.00 76.69 371 GLN A O 1
ATOM 2901 N N . SER A 1 372 ? 31.148 -20.725 -90.075 1.00 77.00 372 SER A N 1
ATOM 2902 C CA . SER A 1 372 ? 29.764 -20.410 -89.687 1.00 77.00 372 SER A CA 1
ATOM 2903 C C . SER A 1 372 ? 29.352 -21.048 -88.352 1.00 77.00 372 SER A C 1
ATOM 2905 O O . SER A 1 372 ? 28.666 -20.408 -87.555 1.00 77.00 372 SER A O 1
ATOM 2907 N N . ALA A 1 373 ? 29.822 -22.266 -88.061 1.00 74.38 373 ALA A N 1
ATOM 2908 C CA . ALA A 1 373 ? 29.600 -22.925 -86.777 1.00 74.38 373 ALA A CA 1
ATOM 2909 C C . ALA A 1 373 ? 30.341 -22.209 -85.635 1.00 74.38 373 ALA A C 1
ATOM 2911 O O . ALA A 1 373 ? 29.765 -22.015 -84.567 1.00 74.38 373 ALA A O 1
ATOM 2912 N N . HIS A 1 374 ? 31.573 -21.744 -85.872 1.00 74.62 374 HIS A N 1
ATOM 2913 C CA . HIS A 1 374 ? 32.344 -20.958 -84.908 1.00 74.62 374 HIS A CA 1
ATOM 2914 C C . HIS A 1 374 ? 31.634 -19.646 -84.532 1.00 74.62 374 HIS A C 1
ATOM 2916 O O . HIS A 1 374 ? 31.551 -19.327 -83.349 1.00 74.62 374 HIS A O 1
ATOM 2922 N N . VAL A 1 375 ? 31.066 -18.910 -85.499 1.00 77.94 375 VAL A N 1
ATOM 2923 C CA . VAL A 1 375 ? 30.265 -17.701 -85.206 1.00 77.94 375 VAL A CA 1
ATOM 2924 C C . VAL A 1 375 ? 29.058 -18.041 -84.324 1.00 77.94 375 VAL A C 1
ATOM 2926 O O . VAL A 1 375 ? 28.858 -17.408 -83.292 1.00 77.94 375 VAL A O 1
ATOM 2929 N N . VAL A 1 376 ? 28.306 -19.097 -84.656 1.00 79.00 376 VAL A N 1
ATOM 2930 C CA . VAL A 1 376 ? 27.139 -19.522 -83.860 1.00 79.00 376 VAL A CA 1
ATOM 2931 C C . VAL A 1 376 ? 27.528 -19.960 -82.438 1.00 79.00 376 VAL A C 1
ATOM 2933 O O . VAL A 1 376 ? 26.813 -19.636 -81.489 1.00 79.00 376 VAL A O 1
ATOM 2936 N N . LEU A 1 377 ? 28.654 -20.659 -82.261 1.00 76.75 377 LEU A N 1
ATOM 2937 C CA . LEU A 1 377 ? 29.173 -21.038 -80.939 1.00 76.75 377 LEU A CA 1
ATOM 2938 C C . LEU A 1 377 ? 29.651 -19.818 -80.137 1.00 76.75 377 LEU A C 1
ATOM 2940 O O . LEU A 1 377 ? 29.392 -19.735 -78.934 1.00 76.75 377 LEU A O 1
ATOM 2944 N N . HIS A 1 378 ? 30.286 -18.845 -80.796 1.00 77.81 378 HIS A N 1
ATOM 2945 C CA . HIS A 1 378 ? 30.700 -17.589 -80.175 1.00 77.81 378 HIS A CA 1
ATOM 2946 C C . HIS A 1 378 ? 29.490 -16.786 -79.673 1.00 77.81 378 HIS A C 1
ATOM 2948 O O . HIS A 1 378 ? 29.454 -16.410 -78.500 1.00 77.81 378 HIS A O 1
ATOM 2954 N N . ASP A 1 379 ? 28.465 -16.607 -80.510 1.00 77.56 379 ASP A N 1
ATOM 2955 C CA . ASP A 1 379 ? 27.231 -15.894 -80.156 1.00 77.56 379 ASP A CA 1
ATOM 2956 C C . ASP A 1 379 ? 26.477 -16.581 -79.003 1.00 77.56 379 ASP A C 1
ATOM 2958 O O . ASP A 1 379 ? 26.012 -15.916 -78.073 1.00 77.56 379 ASP A O 1
ATOM 2962 N N . GLN A 1 380 ? 26.409 -17.920 -79.001 1.00 80.00 380 GLN A N 1
ATOM 2963 C CA . GLN A 1 380 ? 25.865 -18.693 -77.875 1.00 80.00 380 GLN A CA 1
ATOM 2964 C C . GLN A 1 380 ? 26.682 -18.488 -76.591 1.00 80.00 380 GLN A C 1
ATOM 2966 O O . GLN A 1 380 ? 26.107 -18.337 -75.509 1.00 80.00 380 GLN A O 1
ATOM 2971 N N . GLY A 1 381 ? 28.012 -18.429 -76.702 1.00 77.50 381 GLY A N 1
ATOM 2972 C CA . GLY A 1 381 ? 28.906 -18.095 -75.599 1.00 77.50 381 GLY A CA 1
ATOM 2973 C C . GLY A 1 381 ? 28.639 -16.696 -75.036 1.00 77.50 381 GLY A C 1
ATOM 2974 O O . GLY A 1 381 ? 28.501 -16.539 -73.822 1.00 77.50 381 GLY A O 1
ATOM 2975 N N . VAL A 1 382 ? 28.515 -15.676 -75.888 1.00 77.31 382 VAL A N 1
ATOM 2976 C CA . VAL A 1 382 ? 28.186 -14.300 -75.469 1.00 77.31 382 VAL A CA 1
ATOM 2977 C C . VAL A 1 382 ? 26.824 -14.256 -74.767 1.00 77.31 382 VAL A C 1
ATOM 2979 O O . VAL A 1 382 ? 26.729 -13.732 -73.654 1.00 77.31 382 VAL A O 1
ATOM 2982 N N . LEU A 1 383 ? 25.795 -14.878 -75.353 1.00 79.19 383 LEU A N 1
ATOM 2983 C CA . LEU A 1 383 ? 24.445 -14.937 -74.787 1.00 79.19 383 LEU A CA 1
ATOM 2984 C C . LEU A 1 383 ? 24.425 -15.602 -73.401 1.00 79.19 383 LEU A C 1
ATOM 2986 O O . LEU A 1 383 ? 23.855 -15.054 -72.457 1.00 79.19 383 LEU A O 1
ATOM 2990 N N . ALA A 1 384 ? 25.080 -16.754 -73.244 1.00 76.50 384 ALA A N 1
ATOM 2991 C CA . ALA A 1 384 ? 25.113 -17.463 -71.968 1.00 76.50 384 ALA A CA 1
ATOM 2992 C C . ALA A 1 384 ? 25.899 -16.696 -70.885 1.00 76.50 384 ALA A C 1
ATOM 2994 O O . ALA A 1 384 ? 25.504 -16.716 -69.718 1.00 76.50 384 ALA A O 1
ATOM 2995 N N . ASN A 1 385 ? 26.968 -15.970 -71.245 1.00 77.12 385 ASN A N 1
ATOM 2996 C CA . ASN A 1 385 ? 27.671 -15.095 -70.297 1.00 77.12 385 ASN A CA 1
ATOM 2997 C C . ASN A 1 385 ? 26.790 -13.903 -69.870 1.00 77.12 385 ASN A C 1
ATOM 2999 O O . ASN A 1 385 ? 26.796 -13.535 -68.695 1.00 77.12 385 ASN A O 1
ATOM 3003 N N . ALA A 1 386 ? 25.987 -13.336 -70.779 1.00 78.94 386 ALA A N 1
ATOM 3004 C CA . ALA A 1 386 ? 25.026 -12.283 -70.447 1.00 78.94 386 ALA A CA 1
ATOM 3005 C C . ALA A 1 386 ? 23.916 -12.783 -69.498 1.00 78.94 386 ALA A C 1
ATOM 3007 O O . ALA A 1 386 ? 23.582 -12.094 -68.532 1.00 78.94 386 ALA A O 1
ATOM 3008 N N . ILE A 1 387 ? 23.405 -14.002 -69.720 1.00 78.50 387 ILE A N 1
ATOM 3009 C CA . ILE A 1 387 ? 22.428 -14.664 -68.838 1.00 78.50 387 ILE A CA 1
ATOM 3010 C C . ILE A 1 387 ? 23.029 -14.923 -67.449 1.00 78.50 387 ILE A C 1
ATOM 3012 O O . ILE A 1 387 ? 22.396 -14.589 -66.449 1.00 78.50 387 ILE A O 1
ATOM 3016 N N . LEU A 1 388 ? 24.263 -15.439 -67.357 1.00 77.56 388 LEU A N 1
ATOM 3017 C CA . LEU A 1 388 ? 24.953 -15.575 -66.067 1.00 77.56 388 LEU A CA 1
ATOM 3018 C C . LEU A 1 388 ? 25.123 -14.222 -65.365 1.00 77.56 388 LEU A C 1
ATOM 3020 O O . LEU A 1 388 ? 24.854 -14.125 -64.173 1.00 77.56 388 LEU A O 1
ATOM 3024 N N . GLY A 1 389 ? 25.513 -13.168 -66.087 1.00 76.75 389 GLY A N 1
ATOM 3025 C CA . GLY A 1 389 ? 25.638 -11.822 -65.521 1.00 76.75 389 GLY A CA 1
ATOM 3026 C C . GLY A 1 389 ? 24.314 -11.256 -64.991 1.00 76.75 389 GLY A C 1
ATOM 3027 O O . GLY A 1 389 ? 24.317 -10.544 -63.990 1.00 76.75 389 GLY A O 1
ATOM 3028 N N . ALA A 1 390 ? 23.185 -11.584 -65.626 1.00 78.75 390 ALA A N 1
ATOM 3029 C CA . ALA A 1 390 ? 21.855 -11.230 -65.132 1.00 78.75 390 ALA A C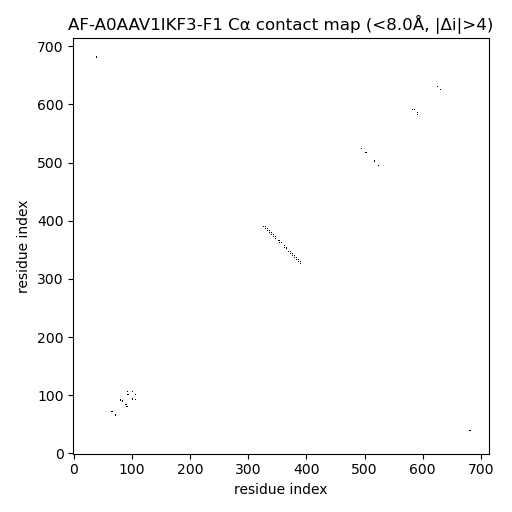A 1
ATOM 3030 C C . ALA A 1 390 ? 21.455 -12.046 -63.890 1.00 78.75 390 ALA A C 1
ATOM 3032 O O . ALA A 1 390 ? 20.971 -11.466 -62.923 1.00 78.75 390 ALA A O 1
ATOM 3033 N N . LEU A 1 391 ? 21.717 -13.359 -63.880 1.00 77.38 391 LEU A N 1
ATOM 3034 C CA . LEU A 1 391 ? 21.461 -14.232 -62.725 1.00 77.38 391 LEU A CA 1
ATOM 3035 C C . LEU A 1 391 ? 22.310 -13.863 -61.500 1.00 77.38 391 LEU A C 1
ATOM 3037 O O . LEU A 1 391 ? 21.836 -14.003 -60.378 1.00 77.38 391 LEU A O 1
ATOM 3041 N N . VAL A 1 392 ? 23.543 -13.381 -61.699 1.00 80.00 392 VAL A N 1
ATOM 3042 C CA . VAL A 1 392 ? 24.380 -12.847 -60.612 1.00 80.00 392 VAL A CA 1
ATOM 3043 C C . VAL A 1 392 ? 23.736 -11.598 -60.016 1.00 80.00 392 VAL A C 1
ATOM 3045 O O . VAL A 1 392 ? 23.420 -11.617 -58.835 1.00 80.00 392 VAL A O 1
ATOM 3048 N N . ARG A 1 393 ? 23.423 -10.574 -60.826 1.00 80.19 393 ARG A N 1
ATOM 3049 C CA . ARG A 1 393 ? 22.782 -9.346 -60.319 1.00 80.19 393 ARG A CA 1
ATOM 3050 C C . ARG A 1 393 ? 21.461 -9.622 -59.602 1.00 80.19 393 ARG A C 1
ATOM 3052 O O . ARG A 1 393 ? 21.282 -9.142 -58.494 1.00 80.19 393 ARG A O 1
ATOM 3059 N N . ALA A 1 394 ? 20.597 -10.470 -60.162 1.00 77.25 394 ALA A N 1
ATOM 3060 C CA . ALA A 1 394 ? 19.344 -10.858 -59.511 1.00 77.25 394 ALA A CA 1
ATOM 3061 C C . ALA A 1 394 ? 19.561 -11.623 -58.185 1.00 77.25 394 ALA A C 1
ATOM 3063 O O . ALA A 1 394 ? 18.744 -11.521 -57.274 1.00 77.25 394 ALA A O 1
ATOM 3064 N N . SER A 1 395 ? 20.659 -12.379 -58.056 1.00 80.25 395 SER A N 1
ATOM 3065 C CA . SER A 1 395 ? 21.048 -13.034 -56.800 1.00 80.25 395 SER A CA 1
ATOM 3066 C C . SER A 1 395 ? 21.585 -12.037 -55.770 1.00 80.25 395 SER A C 1
ATOM 3068 O O . SER A 1 395 ? 21.309 -12.195 -54.584 1.00 80.25 395 SER A O 1
ATOM 3070 N N . ASP A 1 396 ? 22.343 -11.032 -56.206 1.00 80.38 396 ASP A N 1
ATOM 3071 C CA . ASP A 1 396 ? 22.906 -9.997 -55.336 1.00 80.38 396 ASP A CA 1
ATOM 3072 C C . ASP A 1 396 ? 21.791 -9.043 -54.849 1.00 80.38 396 ASP A C 1
ATOM 3074 O O . ASP A 1 396 ? 21.685 -8.757 -53.658 1.00 80.38 396 ASP A O 1
ATOM 3078 N N . GLU A 1 397 ? 20.885 -8.637 -55.748 1.00 82.75 397 GLU A N 1
ATOM 3079 C CA . GLU A 1 397 ? 19.662 -7.871 -55.457 1.00 82.75 397 GLU A CA 1
ATOM 3080 C C . GLU A 1 397 ? 18.748 -8.615 -54.465 1.00 82.75 397 GLU A C 1
ATOM 3082 O O . GLU A 1 397 ? 18.245 -8.011 -53.516 1.00 82.75 397 GLU A O 1
ATOM 3087 N N . ALA A 1 398 ? 18.582 -9.935 -54.622 1.00 78.38 398 ALA A N 1
ATOM 3088 C CA . ALA A 1 398 ? 17.827 -10.755 -53.674 1.00 78.38 398 ALA A CA 1
ATOM 3089 C C . ALA A 1 398 ? 18.488 -10.817 -52.284 1.00 78.38 398 ALA A C 1
ATOM 3091 O O . ALA A 1 398 ? 17.786 -10.739 -51.278 1.00 78.38 398 ALA A O 1
ATOM 3092 N N . GLN A 1 399 ? 19.822 -10.902 -52.204 1.00 81.00 399 GLN A N 1
ATOM 3093 C CA . GLN A 1 399 ? 20.536 -10.878 -50.919 1.00 81.00 399 GLN A CA 1
ATOM 3094 C C . GLN A 1 399 ? 20.431 -9.522 -50.212 1.00 81.00 399 GLN A C 1
ATOM 3096 O O . GLN A 1 399 ? 20.297 -9.493 -48.989 1.00 81.00 399 GLN A O 1
ATOM 3101 N N . VAL A 1 400 ? 20.446 -8.408 -50.952 1.00 85.44 400 VAL A N 1
ATOM 3102 C CA . VAL A 1 400 ? 20.186 -7.073 -50.383 1.00 85.44 400 VAL A CA 1
ATOM 3103 C C . VAL A 1 400 ? 18.751 -6.988 -49.855 1.00 85.44 400 VAL A C 1
ATOM 3105 O O . VAL A 1 400 ? 18.554 -6.586 -48.711 1.00 85.44 400 VAL A O 1
ATOM 3108 N N . ALA A 1 401 ? 17.759 -7.452 -50.621 1.00 82.00 401 ALA A N 1
ATOM 3109 C CA . ALA A 1 401 ? 16.361 -7.463 -50.185 1.00 82.00 401 ALA A CA 1
ATOM 3110 C C . ALA A 1 401 ? 16.119 -8.355 -48.948 1.00 82.00 401 ALA A C 1
ATOM 3112 O O . ALA A 1 401 ? 15.342 -7.986 -48.066 1.00 82.00 401 ALA A O 1
ATOM 3113 N N . GLU A 1 402 ? 16.797 -9.505 -48.831 1.00 83.81 402 GLU A N 1
ATOM 3114 C CA . GLU A 1 402 ? 16.760 -10.319 -47.608 1.00 83.81 402 GLU A CA 1
ATOM 3115 C C . GLU A 1 402 ? 17.405 -9.597 -46.416 1.00 83.81 402 GLU A C 1
ATOM 3117 O O . GLU A 1 402 ? 16.841 -9.620 -45.320 1.00 83.81 402 GLU A O 1
ATOM 3122 N N . GLN A 1 403 ? 18.537 -8.910 -46.613 1.00 85.50 403 GLN A N 1
ATOM 3123 C CA . GLN A 1 403 ? 19.194 -8.128 -45.559 1.00 85.50 403 GLN A CA 1
ATOM 3124 C C . GLN A 1 403 ? 18.291 -6.991 -45.062 1.00 85.50 403 GLN A C 1
ATOM 3126 O O . GLN A 1 403 ? 17.982 -6.956 -43.869 1.00 85.50 403 GLN A O 1
ATOM 3131 N N . GLU A 1 404 ? 17.766 -6.148 -45.958 1.00 88.06 404 GLU A N 1
ATOM 3132 C CA . GLU A 1 404 ? 16.806 -5.082 -45.625 1.00 88.06 404 GLU A CA 1
ATOM 3133 C C . GLU A 1 404 ? 15.579 -5.626 -44.873 1.00 88.06 404 GLU A C 1
ATOM 3135 O O . GLU A 1 404 ? 15.126 -5.039 -43.887 1.00 88.06 404 GLU A O 1
ATOM 3140 N N . LEU A 1 405 ? 15.066 -6.794 -45.275 1.00 84.94 405 LEU A N 1
ATOM 3141 C CA . LEU A 1 405 ? 13.932 -7.447 -44.621 1.00 84.94 405 LEU A CA 1
ATOM 3142 C C . LEU A 1 405 ? 14.286 -8.005 -43.228 1.00 84.94 405 LEU A C 1
ATOM 3144 O O . LEU A 1 405 ? 13.439 -7.983 -42.329 1.00 84.94 405 LEU A O 1
ATOM 3148 N N . THR A 1 406 ? 15.523 -8.463 -42.998 1.00 88.75 406 THR A N 1
ATOM 3149 C CA . THR A 1 406 ? 15.993 -8.822 -41.645 1.00 88.75 406 THR A CA 1
ATOM 3150 C C . THR A 1 406 ? 16.207 -7.602 -40.750 1.00 88.75 406 THR A C 1
ATOM 3152 O O . THR A 1 406 ? 15.810 -7.643 -39.583 1.00 88.75 406 THR A O 1
ATOM 3155 N N . GLU A 1 407 ? 16.733 -6.493 -41.277 1.00 88.75 407 GLU A N 1
ATOM 3156 C CA . GLU A 1 407 ? 16.873 -5.240 -40.526 1.00 88.75 407 GLU A CA 1
ATOM 3157 C C . GLU A 1 407 ? 15.504 -4.643 -40.170 1.00 88.75 407 GLU A C 1
ATOM 3159 O O . GLU A 1 407 ? 15.271 -4.273 -39.017 1.00 88.75 407 GLU A O 1
ATOM 3164 N N . ALA A 1 408 ? 14.551 -4.646 -41.107 1.00 85.31 408 ALA A N 1
ATOM 3165 C CA . ALA A 1 408 ? 13.174 -4.224 -40.861 1.00 85.31 408 ALA A CA 1
ATOM 3166 C C . ALA A 1 408 ? 12.492 -5.067 -39.765 1.00 85.31 408 ALA A C 1
ATOM 3168 O O . ALA A 1 408 ? 11.816 -4.515 -38.892 1.00 85.31 408 ALA A O 1
ATOM 3169 N N . ARG A 1 409 ? 12.711 -6.392 -39.748 1.00 89.56 409 ARG A N 1
ATOM 3170 C CA . ARG A 1 409 ? 12.239 -7.278 -38.665 1.00 89.56 409 ARG A CA 1
ATOM 3171 C C . ARG A 1 409 ? 12.896 -6.947 -37.322 1.00 89.56 409 ARG A C 1
ATOM 3173 O O . ARG A 1 409 ? 12.189 -6.821 -36.325 1.00 89.56 409 ARG A O 1
ATOM 3180 N N . ALA A 1 410 ? 14.212 -6.736 -37.290 1.00 87.62 410 ALA A N 1
ATOM 3181 C CA . ALA A 1 410 ? 14.928 -6.363 -36.068 1.00 87.62 410 ALA A CA 1
ATOM 3182 C C . ALA A 1 410 ? 14.466 -5.001 -35.509 1.00 87.62 410 ALA A C 1
ATOM 3184 O O . ALA A 1 410 ? 14.316 -4.842 -34.293 1.00 87.62 410 ALA A O 1
ATOM 3185 N N . LEU A 1 411 ? 14.173 -4.031 -36.382 1.00 89.25 411 LEU A N 1
ATOM 3186 C CA . LEU A 1 411 ? 13.590 -2.739 -36.012 1.00 89.25 411 LEU A CA 1
ATOM 3187 C C . LEU A 1 411 ? 12.153 -2.880 -35.486 1.00 89.25 411 LEU A C 1
ATOM 3189 O O . LEU A 1 411 ? 11.815 -2.243 -34.485 1.00 89.25 411 LEU A O 1
ATOM 3193 N N . ALA A 1 412 ? 11.328 -3.735 -36.099 1.00 85.00 412 ALA A N 1
ATOM 3194 C CA . ALA A 1 412 ? 9.976 -4.030 -35.625 1.00 85.00 412 ALA A CA 1
ATOM 3195 C C . ALA A 1 412 ? 9.988 -4.691 -34.233 1.00 85.00 412 ALA A C 1
ATOM 3197 O O . ALA A 1 412 ? 9.291 -4.227 -33.329 1.00 85.00 412 ALA A O 1
ATOM 3198 N N . GLU A 1 413 ? 10.848 -5.688 -34.005 1.00 89.06 413 GLU A N 1
ATOM 3199 C CA . GLU A 1 413 ? 11.052 -6.274 -32.674 1.00 89.06 413 GLU A CA 1
ATOM 3200 C C . GLU A 1 413 ? 11.541 -5.236 -31.654 1.00 89.06 413 GLU A C 1
ATOM 3202 O O . GLU A 1 413 ? 11.058 -5.192 -30.521 1.00 89.06 413 GLU A O 1
ATOM 3207 N N . ALA A 1 414 ? 12.481 -4.366 -32.034 1.00 86.69 414 ALA A N 1
ATOM 3208 C CA . ALA A 1 414 ? 12.973 -3.305 -31.159 1.00 86.69 414 ALA A CA 1
ATOM 3209 C C . ALA A 1 414 ? 11.891 -2.259 -30.828 1.00 86.69 414 ALA A C 1
ATOM 3211 O O . ALA A 1 414 ? 11.912 -1.686 -29.735 1.00 86.69 414 ALA A O 1
ATOM 3212 N N . ALA A 1 415 ? 10.940 -2.013 -31.734 1.00 84.69 415 ALA A N 1
ATOM 3213 C CA . ALA A 1 415 ? 9.767 -1.180 -31.485 1.00 84.69 415 ALA A CA 1
ATOM 3214 C C . ALA A 1 415 ? 8.761 -1.879 -30.554 1.00 84.69 415 ALA A C 1
ATOM 3216 O O . ALA A 1 415 ? 8.320 -1.275 -29.574 1.00 84.69 415 ALA A O 1
ATOM 3217 N N . GLN A 1 416 ? 8.467 -3.163 -30.776 1.00 85.94 416 GLN A N 1
ATOM 3218 C CA . GLN A 1 416 ? 7.556 -3.932 -29.924 1.00 85.94 416 GLN A CA 1
ATOM 3219 C C . GLN A 1 416 ? 8.094 -4.061 -28.489 1.00 85.94 416 GLN A C 1
ATOM 3221 O O . GLN A 1 416 ? 7.401 -3.700 -27.541 1.00 85.94 416 GLN A O 1
ATOM 3226 N N . ARG A 1 417 ? 9.387 -4.373 -28.316 1.00 88.12 417 ARG A N 1
ATOM 3227 C CA . ARG A 1 417 ? 10.057 -4.384 -26.998 1.00 88.12 417 ARG A CA 1
ATOM 3228 C C . ARG A 1 417 ? 10.071 -3.012 -26.297 1.00 88.12 417 ARG A C 1
ATOM 3230 O O . ARG A 1 417 ? 10.285 -2.955 -25.085 1.00 88.12 417 ARG A O 1
ATOM 3237 N N . LYS A 1 418 ? 9.878 -1.894 -27.017 1.00 88.38 418 LYS A N 1
ATOM 3238 C CA . LYS A 1 418 ? 9.644 -0.562 -26.418 1.00 88.38 418 LYS A CA 1
ATOM 3239 C C . LYS A 1 418 ? 8.180 -0.392 -26.003 1.00 88.38 418 LYS A C 1
ATOM 3241 O O . LYS A 1 418 ? 7.938 0.096 -24.902 1.00 88.38 418 LYS A O 1
ATOM 3246 N N . ALA A 1 419 ? 7.228 -0.826 -26.830 1.00 82.44 419 ALA A N 1
ATOM 3247 C CA . ALA A 1 419 ? 5.805 -0.824 -26.492 1.00 82.44 419 ALA A CA 1
ATOM 3248 C C . ALA A 1 419 ? 5.519 -1.668 -25.235 1.00 82.44 419 ALA A C 1
ATOM 3250 O O . ALA A 1 419 ? 4.910 -1.162 -24.296 1.00 82.44 419 ALA A O 1
ATOM 3251 N N . ASP A 1 420 ? 6.059 -2.886 -25.146 1.00 87.56 420 ASP A N 1
ATOM 3252 C CA . ASP A 1 420 ? 5.907 -3.767 -23.977 1.00 87.56 420 ASP A CA 1
ATOM 3253 C C . ASP A 1 420 ? 6.432 -3.118 -22.685 1.00 87.56 420 ASP A C 1
ATOM 3255 O O . ASP A 1 420 ? 5.804 -3.208 -21.628 1.00 87.56 420 ASP A O 1
ATOM 3259 N N . LYS A 1 421 ? 7.559 -2.394 -22.765 1.00 88.44 421 LYS A N 1
ATOM 3260 C CA . LYS A 1 421 ? 8.105 -1.622 -21.636 1.00 88.44 421 LYS A CA 1
ATOM 3261 C C . LYS A 1 421 ? 7.183 -0.474 -21.225 1.00 88.44 421 LYS A C 1
ATOM 3263 O O . LYS A 1 421 ? 6.992 -0.266 -20.029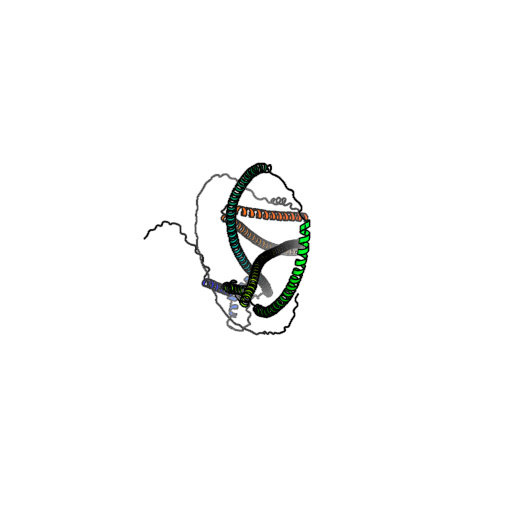 1.00 88.44 421 LYS A O 1
ATOM 3268 N N . LEU A 1 422 ? 6.584 0.242 -22.178 1.00 86.31 422 LEU A N 1
ATOM 3269 C CA . LEU A 1 422 ? 5.604 1.294 -21.883 1.00 86.31 422 LEU A CA 1
ATOM 3270 C C . LEU A 1 422 ? 4.327 0.716 -21.253 1.00 86.31 422 LEU A C 1
ATOM 3272 O O . LEU A 1 422 ? 3.838 1.274 -20.273 1.00 86.31 422 LEU A O 1
ATOM 3276 N N . VAL A 1 423 ? 3.838 -0.438 -21.723 1.00 85.88 423 VAL A N 1
ATOM 3277 C CA . VAL A 1 423 ? 2.704 -1.151 -21.104 1.00 85.88 423 VAL A CA 1
ATOM 3278 C C . VAL A 1 423 ? 3.048 -1.628 -19.688 1.00 85.88 423 VAL A C 1
ATOM 3280 O O . VAL A 1 423 ? 2.220 -1.505 -18.785 1.00 85.88 423 VAL A O 1
ATOM 3283 N N . ALA A 1 424 ? 4.267 -2.121 -19.448 1.00 85.06 424 ALA A N 1
ATOM 3284 C CA . ALA A 1 424 ? 4.720 -2.506 -18.110 1.00 85.06 424 ALA A CA 1
ATOM 3285 C C . ALA A 1 424 ? 4.798 -1.303 -17.148 1.00 85.06 424 ALA A C 1
ATOM 3287 O O . ALA A 1 424 ? 4.340 -1.402 -16.008 1.00 85.06 424 ALA A O 1
ATOM 3288 N N . VAL A 1 425 ? 5.306 -0.154 -17.610 1.00 86.06 425 VAL A N 1
ATOM 3289 C CA . VAL A 1 425 ? 5.320 1.102 -16.835 1.00 86.06 425 VAL A CA 1
ATOM 3290 C C . VAL A 1 425 ? 3.897 1.593 -16.555 1.00 86.06 425 VAL A C 1
ATOM 3292 O O . VAL A 1 425 ? 3.591 1.919 -15.410 1.00 86.06 425 VAL A O 1
ATOM 3295 N N . ALA A 1 426 ? 3.001 1.572 -17.546 1.00 80.25 426 ALA A N 1
ATOM 3296 C CA . ALA A 1 426 ? 1.600 1.956 -17.368 1.00 80.25 426 ALA A CA 1
ATOM 3297 C C . ALA A 1 426 ? 0.867 1.046 -16.365 1.00 80.25 426 ALA A C 1
ATOM 3299 O O . ALA A 1 426 ? 0.145 1.538 -15.501 1.00 80.25 426 ALA A O 1
ATOM 3300 N N . ARG A 1 427 ? 1.103 -0.275 -16.411 1.00 83.50 427 ARG A N 1
ATOM 3301 C CA . ARG A 1 427 ? 0.574 -1.230 -15.419 1.00 83.50 427 ARG A CA 1
ATOM 3302 C C . ARG A 1 427 ? 1.121 -0.974 -14.012 1.00 83.50 427 ARG A C 1
ATOM 3304 O O . ARG A 1 427 ? 0.358 -1.065 -13.054 1.00 83.50 427 ARG A O 1
ATOM 3311 N N . LYS A 1 428 ? 2.406 -0.619 -13.873 1.00 86.25 428 LYS A N 1
ATOM 3312 C CA . LYS A 1 428 ? 3.003 -0.245 -12.578 1.00 86.25 428 LYS A CA 1
ATOM 3313 C C . LYS A 1 428 ? 2.363 1.029 -12.021 1.00 86.25 428 LYS A C 1
ATOM 3315 O O . LYS A 1 428 ? 1.908 1.014 -10.883 1.00 86.25 428 LYS A O 1
ATOM 3320 N N . ALA A 1 429 ? 2.244 2.075 -12.840 1.00 79.75 429 ALA A N 1
ATOM 3321 C CA . ALA A 1 429 ? 1.605 3.333 -12.455 1.00 79.75 429 ALA A CA 1
ATOM 3322 C C . ALA A 1 429 ? 0.123 3.143 -12.075 1.00 79.75 429 ALA A C 1
ATOM 3324 O O . ALA A 1 429 ? -0.326 3.683 -11.069 1.00 79.75 429 ALA A O 1
ATOM 3325 N N . ALA A 1 430 ? -0.628 2.317 -12.813 1.00 79.50 430 ALA A N 1
ATOM 3326 C CA . ALA A 1 430 ? -2.000 1.961 -12.449 1.00 79.50 430 ALA A CA 1
ATOM 3327 C C . ALA A 1 430 ? -2.065 1.229 -11.094 1.00 79.50 430 ALA A C 1
ATOM 3329 O O . ALA A 1 430 ? -2.909 1.552 -10.262 1.00 79.50 430 ALA A O 1
ATOM 3330 N N . GLY A 1 431 ? -1.147 0.290 -10.833 1.00 83.81 431 GLY A N 1
ATOM 3331 C CA . GLY A 1 431 ? -1.028 -0.378 -9.533 1.00 83.81 431 GLY A CA 1
ATOM 3332 C C . GLY A 1 431 ? -0.702 0.582 -8.383 1.00 83.81 431 GLY A C 1
ATOM 3333 O O . GLY A 1 431 ? -1.270 0.457 -7.301 1.00 83.81 431 GLY A O 1
ATOM 3334 N N . GLU A 1 432 ? 0.157 1.575 -8.623 1.00 83.44 432 GLU A N 1
ATOM 3335 C CA . GLU A 1 432 ? 0.489 2.635 -7.661 1.00 83.44 432 GLU A CA 1
ATOM 3336 C C . GLU A 1 432 ? -0.713 3.559 -7.391 1.00 83.44 432 GLU A C 1
ATOM 3338 O O . GLU A 1 432 ? -0.989 3.870 -6.234 1.00 83.44 432 GLU A O 1
ATOM 3343 N N . VAL A 1 433 ? -1.504 3.907 -8.414 1.00 82.12 433 VAL A N 1
ATOM 3344 C CA . VAL A 1 433 ? -2.768 4.656 -8.261 1.00 82.12 433 VAL A CA 1
ATOM 3345 C C . VAL A 1 433 ? -3.823 3.851 -7.492 1.00 82.12 433 VAL A C 1
ATOM 3347 O O . VAL A 1 433 ? -4.485 4.399 -6.611 1.00 82.12 433 VAL A O 1
ATOM 3350 N N . HIS A 1 434 ? -3.967 2.549 -7.759 1.00 79.81 434 HIS A N 1
ATOM 3351 C CA . HIS A 1 434 ? -4.871 1.685 -6.989 1.00 79.81 434 HIS A CA 1
ATOM 3352 C C . HIS A 1 434 ? -4.432 1.545 -5.523 1.00 79.81 434 HIS A C 1
ATOM 3354 O O . HIS A 1 434 ? -5.282 1.570 -4.636 1.00 79.81 434 HIS A O 1
ATOM 3360 N N . ALA A 1 435 ? -3.125 1.455 -5.253 1.00 81.19 435 ALA A N 1
ATOM 3361 C CA . ALA A 1 435 ? -2.596 1.432 -3.890 1.00 81.19 435 ALA A CA 1
ATOM 3362 C C . ALA A 1 435 ? -2.825 2.767 -3.157 1.00 81.19 435 ALA A C 1
ATOM 3364 O O . ALA A 1 435 ? -3.260 2.759 -2.009 1.00 81.19 435 ALA A O 1
ATOM 3365 N N . ALA A 1 436 ? -2.599 3.904 -3.825 1.00 80.38 436 ALA A N 1
ATOM 3366 C CA . ALA A 1 436 ? -2.878 5.229 -3.270 1.00 80.38 436 ALA A CA 1
ATOM 3367 C C . ALA A 1 436 ? -4.372 5.424 -2.960 1.00 80.38 436 ALA A C 1
ATOM 3369 O O . ALA A 1 436 ? -4.717 5.962 -1.910 1.00 80.38 436 ALA A O 1
ATOM 3370 N N . ARG A 1 437 ? -5.266 4.931 -3.829 1.00 84.62 437 ARG A N 1
ATOM 3371 C CA . ARG A 1 437 ? -6.713 4.968 -3.585 1.00 84.62 437 ARG A CA 1
ATOM 3372 C C . ARG A 1 437 ? -7.118 4.101 -2.392 1.00 84.62 437 ARG A C 1
ATOM 3374 O O . ARG A 1 437 ? -7.816 4.593 -1.520 1.00 84.62 437 ARG A O 1
ATOM 3381 N N . ALA A 1 438 ? -6.608 2.872 -2.298 1.00 83.19 438 ALA A N 1
ATOM 3382 C CA . ALA A 1 438 ? -6.878 1.994 -1.157 1.00 83.19 438 ALA A CA 1
ATOM 3383 C C . ALA A 1 438 ? -6.360 2.560 0.183 1.00 83.19 438 ALA A C 1
ATOM 3385 O O . ALA A 1 438 ? -6.957 2.297 1.224 1.00 83.19 438 ALA A O 1
ATOM 3386 N N . LEU A 1 439 ? -5.278 3.351 0.167 1.00 82.94 439 LEU A N 1
ATOM 3387 C CA . LEU A 1 439 ? -4.822 4.103 1.340 1.00 82.94 439 LEU A CA 1
ATOM 3388 C C . LEU A 1 439 ? -5.787 5.244 1.691 1.00 82.94 439 LEU A C 1
ATOM 3390 O O . LEU A 1 439 ? -6.185 5.343 2.846 1.00 82.94 439 LEU A O 1
ATOM 3394 N N . ALA A 1 440 ? -6.224 6.044 0.715 1.00 82.19 440 ALA A N 1
ATOM 3395 C CA . ALA A 1 440 ? -7.193 7.120 0.943 1.00 82.19 440 ALA A CA 1
ATOM 3396 C C . ALA A 1 440 ? -8.555 6.597 1.446 1.00 82.19 440 ALA A C 1
ATOM 3398 O O . ALA A 1 440 ? -9.135 7.172 2.365 1.00 82.19 440 ALA A O 1
ATOM 3399 N N . ASP A 1 441 ? -9.037 5.475 0.900 1.00 85.06 441 ASP A N 1
ATOM 3400 C CA . ASP A 1 441 ? -10.262 4.804 1.350 1.00 85.06 441 ASP A CA 1
ATOM 3401 C C . ASP A 1 441 ? -10.113 4.298 2.809 1.00 85.06 441 ASP A C 1
ATOM 3403 O O . ASP A 1 441 ? -11.043 4.404 3.611 1.00 85.06 441 ASP A O 1
ATOM 3407 N N . ALA A 1 442 ? -8.924 3.809 3.194 1.00 82.62 442 ALA A N 1
ATOM 3408 C CA . ALA A 1 442 ? -8.620 3.385 4.565 1.00 82.62 442 ALA A CA 1
ATOM 3409 C C . ALA A 1 442 ? -8.456 4.562 5.550 1.00 82.62 442 ALA A C 1
ATOM 3411 O O . ALA A 1 442 ? -8.897 4.467 6.696 1.00 82.62 442 ALA A O 1
ATOM 3412 N N . GLU A 1 443 ? -7.867 5.681 5.118 1.00 83.94 443 GLU A N 1
ATOM 3413 C CA . GLU A 1 443 ? -7.818 6.930 5.891 1.00 83.94 443 GLU A CA 1
ATOM 3414 C C . GLU A 1 443 ? -9.229 7.484 6.136 1.00 83.94 443 GLU A C 1
ATOM 3416 O O . GLU A 1 443 ? -9.542 7.889 7.257 1.00 83.94 443 GLU A O 1
ATOM 3421 N N . HIS A 1 444 ? -10.114 7.420 5.134 1.00 83.75 444 HIS A N 1
ATOM 3422 C CA . HIS A 1 444 ? -11.528 7.774 5.286 1.00 83.75 444 HIS A CA 1
ATOM 3423 C C . HIS A 1 444 ? -12.239 6.884 6.312 1.00 83.75 444 HIS A C 1
ATOM 3425 O O . HIS A 1 444 ? -12.889 7.401 7.222 1.00 83.75 444 HIS A O 1
ATOM 3431 N N . ALA A 1 445 ? -12.060 5.562 6.223 1.00 85.25 445 ALA A N 1
ATOM 3432 C CA . ALA A 1 445 ? -12.644 4.616 7.172 1.00 85.25 445 ALA A CA 1
ATOM 3433 C C . ALA A 1 445 ? -12.145 4.839 8.614 1.00 85.25 445 ALA A C 1
ATOM 3435 O O . ALA A 1 445 ? -12.936 4.774 9.555 1.00 85.25 445 ALA A O 1
ATOM 3436 N N . MET A 1 446 ? -10.859 5.163 8.808 1.00 81.75 446 MET A N 1
ATOM 3437 C CA . MET A 1 446 ? -10.330 5.520 10.132 1.00 81.75 446 MET A CA 1
ATOM 3438 C C . MET A 1 446 ? -10.866 6.868 10.636 1.00 81.75 446 MET A C 1
ATOM 3440 O O . MET A 1 446 ? -11.185 6.984 11.817 1.00 81.75 446 MET A O 1
ATOM 3444 N N . ALA A 1 447 ? -11.038 7.866 9.765 1.00 83.75 447 ALA A N 1
ATOM 3445 C CA . ALA A 1 447 ? -11.657 9.141 10.135 1.00 83.75 447 ALA A CA 1
ATOM 3446 C C . ALA A 1 447 ? -13.153 8.999 10.481 1.00 83.75 447 ALA A C 1
ATOM 3448 O O . ALA A 1 447 ? -13.674 9.747 11.307 1.00 83.75 447 ALA A O 1
ATOM 3449 N N . GLU A 1 448 ? -13.862 8.047 9.875 1.00 84.75 448 GLU A N 1
ATOM 3450 C CA . GLU A 1 448 ? -15.251 7.720 10.216 1.00 84.75 448 GLU A CA 1
ATOM 3451 C C . GLU A 1 448 ? -15.350 6.929 11.527 1.00 84.75 448 GLU A C 1
ATOM 3453 O O . GLU A 1 448 ? -16.191 7.266 12.365 1.00 84.75 448 GLU A O 1
ATOM 3458 N N . ALA A 1 449 ? -14.432 5.988 11.777 1.00 84.69 449 ALA A N 1
ATOM 3459 C CA . ALA A 1 449 ? -14.301 5.328 13.075 1.00 84.69 449 ALA A CA 1
ATOM 3460 C C . ALA A 1 449 ? -14.041 6.348 14.202 1.00 84.69 449 ALA A C 1
ATOM 3462 O O . ALA A 1 449 ? -14.803 6.401 15.167 1.00 84.69 449 ALA A O 1
ATOM 3463 N N . GLU A 1 450 ? -13.059 7.242 14.036 1.00 84.00 450 GLU A N 1
ATOM 3464 C CA . GLU A 1 450 ? -12.718 8.275 15.027 1.00 84.00 450 GLU A CA 1
ATOM 3465 C C . GLU A 1 450 ? -13.882 9.262 15.275 1.00 84.00 450 GLU A C 1
ATOM 3467 O O . GLU A 1 450 ? -14.090 9.724 16.399 1.00 84.00 450 GLU A O 1
ATOM 3472 N N . ARG A 1 451 ? -14.698 9.567 14.252 1.00 85.00 451 ARG A N 1
ATOM 3473 C CA . ARG A 1 451 ? -15.950 10.335 14.418 1.00 85.00 451 ARG A CA 1
ATOM 3474 C C . ARG A 1 451 ? -16.996 9.559 15.219 1.00 85.00 451 ARG A C 1
ATOM 3476 O O . ARG A 1 451 ? -17.664 10.168 16.053 1.00 85.00 451 ARG A O 1
ATOM 3483 N N . SER A 1 452 ? -17.139 8.253 14.985 1.00 86.31 452 SER A N 1
ATOM 3484 C CA . SER A 1 452 ? -18.089 7.415 15.727 1.00 86.31 452 SER A CA 1
ATOM 3485 C C . SER A 1 452 ? -17.701 7.276 17.203 1.00 86.31 452 SER A C 1
ATOM 3487 O O . SER A 1 452 ? -18.537 7.533 18.065 1.00 86.31 452 SER A O 1
ATOM 3489 N N . GLU A 1 453 ? -16.422 7.040 17.516 1.00 85.00 453 GLU A N 1
ATOM 3490 C CA . GLU A 1 453 ? -15.913 7.000 18.895 1.00 85.00 453 GLU A CA 1
ATOM 3491 C C . GLU A 1 453 ? -16.107 8.344 19.619 1.00 85.00 453 GLU A C 1
ATOM 3493 O O . GLU A 1 453 ? -16.543 8.378 20.770 1.00 85.00 453 GLU A O 1
ATOM 3498 N N . LYS A 1 454 ? -15.871 9.477 18.939 1.00 84.81 454 LYS A N 1
ATOM 3499 C CA . LYS A 1 454 ? -16.148 10.818 19.489 1.00 84.81 454 LYS A CA 1
ATOM 3500 C C . LYS A 1 454 ? -17.640 11.055 19.746 1.00 84.81 454 LYS A C 1
ATOM 3502 O O . LYS A 1 454 ? -17.987 11.705 20.733 1.00 84.81 454 LYS A O 1
ATOM 3507 N N . ALA A 1 455 ? -18.521 10.535 18.890 1.00 86.25 455 ALA A N 1
ATOM 3508 C CA . ALA A 1 455 ? -19.967 10.619 19.079 1.00 86.25 455 ALA A CA 1
ATOM 3509 C C . ALA A 1 455 ? -20.442 9.742 20.252 1.00 86.25 455 ALA A C 1
ATOM 3511 O O . ALA A 1 455 ? -21.213 10.216 21.088 1.00 86.25 455 ALA A O 1
ATOM 3512 N N . GLU A 1 456 ? -19.935 8.511 20.371 1.00 86.94 456 GLU A N 1
ATOM 3513 C CA . GLU A 1 456 ? -20.210 7.628 21.510 1.00 86.94 456 GLU A CA 1
ATOM 3514 C C . GLU A 1 456 ? -19.692 8.218 22.827 1.00 86.94 456 GLU A C 1
ATOM 3516 O O . GLU A 1 456 ? -20.424 8.234 23.816 1.00 86.94 456 GLU A O 1
ATOM 3521 N N . PHE A 1 457 ? -18.482 8.787 22.841 1.00 82.19 457 PHE A N 1
ATOM 3522 C CA . PHE A 1 457 ? -17.932 9.472 24.013 1.00 82.19 457 PHE A CA 1
ATOM 3523 C C . PHE A 1 457 ? -18.781 10.684 24.428 1.00 82.19 457 PHE A C 1
ATOM 3525 O O . PHE A 1 457 ? -19.074 10.852 25.613 1.00 82.19 457 PHE A O 1
ATOM 3532 N N . LYS A 1 458 ? -19.241 11.504 23.469 1.00 87.12 458 LYS A N 1
ATOM 3533 C CA . LYS A 1 458 ? -20.146 12.632 23.752 1.00 87.12 458 LYS A CA 1
ATOM 3534 C C . LYS A 1 458 ? -21.477 12.150 24.336 1.00 87.12 458 LYS A C 1
ATOM 3536 O O . LYS A 1 458 ? -21.896 12.661 25.371 1.00 87.12 458 LYS A O 1
ATOM 3541 N N . ALA A 1 459 ? -22.087 11.121 23.747 1.00 87.88 459 ALA A N 1
ATOM 3542 C CA . ALA A 1 459 ? -23.325 10.530 24.255 1.00 87.88 459 ALA A CA 1
ATOM 3543 C C . ALA A 1 459 ? -23.146 9.868 25.639 1.00 87.88 459 ALA A C 1
ATOM 3545 O O . ALA A 1 459 ? -24.059 9.894 26.463 1.00 87.88 459 ALA A O 1
ATOM 3546 N N . ALA A 1 460 ? -21.975 9.294 25.930 1.00 84.31 460 ALA A N 1
ATOM 3547 C CA . ALA A 1 460 ? -21.642 8.756 27.248 1.00 84.31 460 ALA A CA 1
ATOM 3548 C C . ALA A 1 460 ? -21.463 9.865 28.301 1.00 84.31 460 ALA A C 1
ATOM 3550 O O . ALA A 1 460 ? -21.958 9.721 29.419 1.00 84.31 460 ALA A O 1
ATOM 3551 N N . LYS A 1 461 ? -20.823 10.987 27.939 1.00 87.88 461 LYS A N 1
ATOM 3552 C CA . LYS A 1 461 ? -20.710 12.180 28.794 1.00 87.88 461 LYS A CA 1
ATOM 3553 C C . LYS A 1 461 ? -22.089 12.759 29.121 1.00 87.88 461 LYS A C 1
ATOM 3555 O O . LYS A 1 461 ? -22.413 12.903 30.294 1.00 87.88 461 LYS A O 1
ATOM 3560 N N . GLU A 1 462 ? -22.927 12.970 28.107 1.00 89.06 462 GLU A N 1
ATOM 3561 C CA . GLU A 1 462 ? -24.305 13.454 28.275 1.00 89.06 462 GLU A CA 1
ATOM 3562 C C . GLU A 1 462 ? -25.140 12.515 29.160 1.00 89.06 462 GLU A C 1
ATOM 3564 O O . GLU A 1 462 ? -25.915 12.977 29.996 1.00 89.06 462 GLU A O 1
ATOM 3569 N N . ARG A 1 463 ? -24.964 11.190 29.048 1.00 86.75 463 ARG A N 1
ATOM 3570 C CA . ARG A 1 463 ? -25.604 10.228 29.963 1.00 86.75 463 ARG A CA 1
ATOM 3571 C C . ARG A 1 463 ? -25.122 10.384 31.404 1.00 86.75 463 ARG A C 1
ATOM 3573 O O . ARG A 1 463 ? -25.966 10.413 32.288 1.00 86.75 463 ARG A O 1
ATOM 3580 N N . MET A 1 464 ? -23.816 10.527 31.653 1.00 83.81 464 MET A N 1
ATOM 3581 C CA . MET A 1 464 ? -23.308 10.759 33.016 1.00 83.81 464 MET A CA 1
ATOM 3582 C C . MET A 1 464 ? -23.801 12.083 33.614 1.00 83.81 464 MET A C 1
ATOM 3584 O O . MET A 1 464 ? -24.079 12.138 34.809 1.00 83.81 464 MET A O 1
ATOM 3588 N N . GLU A 1 465 ? -23.924 13.133 32.803 1.00 86.00 465 GLU A N 1
ATOM 3589 C CA . GLU A 1 465 ? -24.417 14.445 33.240 1.00 86.00 465 GLU A CA 1
ATOM 3590 C C . GLU A 1 465 ? -25.911 14.389 33.602 1.00 86.00 465 GLU A C 1
ATOM 3592 O O . GLU A 1 465 ? -26.304 14.876 34.662 1.00 86.00 465 GLU A O 1
ATOM 3597 N N . ASN A 1 466 ? -26.727 13.691 32.803 1.00 88.19 466 ASN A N 1
ATOM 3598 C CA . ASN A 1 466 ? -28.133 13.421 33.128 1.00 88.19 466 ASN A CA 1
ATOM 3599 C C . ASN A 1 466 ? -28.289 12.521 34.373 1.00 88.19 466 ASN A C 1
ATOM 3601 O O . ASN A 1 466 ? -29.107 12.810 35.244 1.00 88.19 466 ASN A O 1
ATOM 3605 N N . ASP A 1 467 ? -27.474 11.470 34.503 1.00 83.69 467 ASP A N 1
ATOM 3606 C CA . ASP A 1 467 ? -27.423 10.592 35.682 1.00 83.69 467 ASP A CA 1
ATOM 3607 C C . ASP A 1 467 ? -26.996 11.340 36.962 1.00 83.69 467 ASP A C 1
ATOM 3609 O O . ASP A 1 467 ? -27.410 10.981 38.066 1.00 83.69 467 ASP A O 1
ATOM 3613 N N . ALA A 1 468 ? -26.133 12.353 36.846 1.00 82.75 468 ALA A N 1
ATOM 3614 C CA . ALA A 1 468 ? -25.735 13.209 37.961 1.00 82.75 468 ALA A CA 1
ATOM 3615 C C . ALA A 1 468 ? -26.868 14.170 38.352 1.00 82.75 468 ALA A C 1
ATOM 3617 O O . ALA A 1 468 ? -27.237 14.223 39.525 1.00 82.75 468 ALA A O 1
ATOM 3618 N N . ALA A 1 469 ? -27.484 14.846 37.376 1.00 87.56 469 ALA A N 1
ATOM 3619 C CA . ALA A 1 469 ? -28.635 15.718 37.605 1.00 87.56 469 ALA A CA 1
ATOM 3620 C C . ALA A 1 469 ? -29.819 14.965 38.244 1.00 87.56 469 ALA A C 1
ATOM 3622 O O . ALA A 1 469 ? -30.437 15.467 39.182 1.00 87.56 469 ALA A O 1
ATOM 3623 N N . LEU A 1 470 ? -30.086 13.727 37.808 1.00 89.25 470 LEU A N 1
ATOM 3624 C CA . LEU A 1 470 ? -31.113 12.868 38.403 1.00 89.25 470 LEU A CA 1
ATOM 3625 C C . LEU A 1 470 ? -30.807 12.521 39.871 1.00 89.25 470 LEU A C 1
ATOM 3627 O O . LEU A 1 470 ? -31.726 12.493 40.687 1.00 89.25 470 LEU A O 1
ATOM 3631 N N . ARG A 1 471 ? -29.535 12.293 40.229 1.00 84.25 471 ARG A N 1
ATOM 3632 C CA . ARG A 1 471 ? -29.128 12.036 41.623 1.00 84.25 471 ARG A CA 1
ATOM 3633 C C . ARG A 1 471 ? -29.240 13.278 42.507 1.00 84.25 471 ARG A C 1
ATOM 3635 O O . ARG A 1 471 ? -29.667 13.143 43.648 1.00 84.25 471 ARG A O 1
ATOM 3642 N N . GLU A 1 472 ? -28.910 14.471 42.012 1.00 83.25 472 GLU A N 1
ATOM 3643 C CA . GLU A 1 472 ? -29.136 15.707 42.781 1.00 83.25 472 GLU A CA 1
ATOM 3644 C C . GLU A 1 472 ? -30.636 15.992 42.964 1.00 83.25 472 GLU A C 1
ATOM 3646 O O . GLU A 1 472 ? -31.064 16.308 44.071 1.00 83.25 472 GLU A O 1
ATOM 3651 N N . ALA A 1 473 ? -31.461 15.773 41.933 1.00 87.44 473 ALA A N 1
ATOM 3652 C CA . ALA A 1 473 ? -32.918 15.879 42.050 1.00 87.44 473 ALA A CA 1
ATOM 3653 C C . ALA A 1 473 ? -33.509 14.869 43.057 1.00 87.44 473 ALA A C 1
ATOM 3655 O O . ALA A 1 473 ? -34.436 15.201 43.795 1.00 87.44 473 ALA A O 1
ATOM 3656 N N . GLN A 1 474 ? -32.954 13.652 43.132 1.00 85.06 474 GLN A N 1
ATOM 3657 C CA . GLN A 1 474 ? -33.326 12.660 44.149 1.00 85.06 474 GLN A CA 1
ATOM 3658 C C . GLN A 1 474 ? -32.948 13.116 45.565 1.00 85.06 474 GLN A C 1
ATOM 3660 O O . GLN A 1 474 ? -33.796 13.053 46.450 1.00 85.06 474 GLN A O 1
ATOM 3665 N N . LYS A 1 475 ? -31.730 13.637 45.778 1.00 84.12 475 LYS A N 1
ATOM 3666 C CA . LYS A 1 475 ? -31.318 14.188 47.084 1.00 84.12 475 LYS A CA 1
ATOM 3667 C C . LYS A 1 475 ? -32.197 15.354 47.531 1.00 84.12 475 LYS A C 1
ATOM 3669 O O . LYS A 1 475 ? -32.550 15.413 48.702 1.00 84.12 475 LYS A O 1
ATOM 3674 N N . ALA A 1 476 ? -32.550 16.265 46.620 1.00 85.38 476 ALA A N 1
ATOM 3675 C CA . ALA A 1 476 ? -33.442 17.383 46.925 1.00 85.38 476 ALA A CA 1
ATOM 3676 C C . ALA A 1 476 ? -34.814 16.872 47.399 1.00 85.38 476 ALA A C 1
ATOM 3678 O O . ALA A 1 476 ? -35.251 17.211 48.494 1.00 85.38 476 ALA A O 1
ATOM 3679 N N . ALA A 1 477 ? -35.419 15.941 46.655 1.00 86.88 477 ALA A N 1
ATOM 3680 C CA . ALA A 1 477 ? -36.691 15.325 47.035 1.00 86.88 477 ALA A CA 1
ATOM 3681 C C . ALA A 1 477 ? -36.618 14.468 48.321 1.00 86.88 477 ALA A C 1
ATOM 3683 O O . ALA A 1 477 ? -37.645 14.228 48.959 1.00 86.88 477 ALA A O 1
ATOM 3684 N N . GLU A 1 478 ? -35.438 13.978 48.714 1.00 83.88 478 GLU A N 1
ATOM 3685 C CA . GLU A 1 478 ? -35.211 13.335 50.016 1.00 83.88 478 GLU A CA 1
ATOM 3686 C C . GLU A 1 478 ? -35.050 14.360 51.151 1.00 83.88 478 GLU A C 1
ATOM 3688 O O . GLU A 1 478 ? -35.593 14.139 52.232 1.00 83.88 478 GLU A O 1
ATOM 3693 N N . ALA A 1 479 ? -34.399 15.502 50.910 1.00 81.44 479 ALA A N 1
ATOM 3694 C CA . ALA A 1 479 ? -34.310 16.606 51.868 1.00 81.44 479 ALA A CA 1
ATOM 3695 C C . ALA A 1 479 ? -35.686 17.243 52.144 1.00 81.44 479 ALA A C 1
ATOM 3697 O O . ALA A 1 479 ? -36.062 17.396 53.304 1.00 81.44 479 ALA A O 1
ATOM 3698 N N . ASP A 1 480 ? -36.485 17.500 51.101 1.00 84.94 480 ASP A N 1
ATOM 3699 C CA . ASP A 1 480 ? -37.860 18.008 51.228 1.00 84.94 480 ASP A CA 1
ATOM 3700 C C . ASP A 1 480 ? -38.737 17.077 52.091 1.00 84.94 480 ASP A C 1
ATOM 3702 O O . ASP A 1 480 ? -39.552 17.528 52.897 1.00 84.94 480 ASP A O 1
ATOM 3706 N N . ARG A 1 481 ? -38.549 15.755 51.958 1.00 87.06 481 ARG A N 1
ATOM 3707 C CA . ARG A 1 481 ? -39.243 14.743 52.775 1.00 87.06 481 ARG A CA 1
ATOM 3708 C C . ARG A 1 481 ? -38.788 14.733 54.230 1.00 87.06 481 ARG A C 1
ATOM 3710 O O . ARG A 1 481 ? -39.617 14.481 55.102 1.00 87.06 481 ARG A O 1
ATOM 3717 N N . LEU A 1 482 ? -37.502 14.969 54.494 1.00 79.81 482 LEU A N 1
ATOM 3718 C CA . LEU A 1 482 ? -36.985 15.074 55.859 1.00 79.81 482 LEU A CA 1
ATOM 3719 C C . LEU A 1 482 ? -37.539 16.325 56.548 1.00 79.81 482 LEU A C 1
ATOM 3721 O O . LEU A 1 482 ? -38.088 16.195 57.635 1.00 79.81 482 LEU A O 1
ATOM 3725 N N . HIS A 1 483 ? -37.534 17.484 55.884 1.00 82.81 483 HIS A N 1
ATOM 3726 C CA . HIS A 1 483 ? -38.137 18.706 56.427 1.00 82.81 483 HIS A CA 1
ATOM 3727 C C . HIS A 1 483 ? -39.655 18.591 56.646 1.00 82.81 483 HIS A C 1
ATOM 3729 O O . HIS A 1 483 ? -40.174 19.106 57.635 1.00 82.81 483 HIS A O 1
ATOM 3735 N N . ALA A 1 484 ? -40.380 17.872 55.780 1.00 86.12 484 ALA A N 1
ATOM 3736 C CA . ALA A 1 484 ? -41.797 17.578 56.011 1.00 86.12 484 ALA A CA 1
ATOM 3737 C C . ALA A 1 484 ? -42.019 16.709 57.267 1.00 86.12 484 ALA A C 1
ATOM 3739 O O . ALA A 1 484 ? -42.917 16.992 58.057 1.00 86.12 484 ALA A O 1
ATOM 3740 N N . LEU A 1 485 ? -41.177 15.689 57.482 1.00 83.06 485 LEU A N 1
ATOM 3741 C CA . LEU A 1 485 ? -41.201 14.860 58.693 1.00 83.06 485 LEU A CA 1
ATOM 3742 C C . LEU A 1 485 ? -40.834 15.658 59.952 1.00 83.06 485 LEU A C 1
ATOM 3744 O O . LEU A 1 485 ? -41.498 15.508 60.973 1.00 83.06 485 LEU A O 1
ATOM 3748 N N . GLU A 1 486 ? -39.812 16.513 59.886 1.00 81.44 486 GLU A N 1
ATOM 3749 C CA . GLU A 1 486 ? -39.412 17.405 60.984 1.00 81.44 486 GLU A CA 1
ATOM 3750 C C . GLU A 1 486 ? -40.573 18.327 61.397 1.00 81.44 486 GLU A C 1
ATOM 3752 O O . GLU A 1 486 ? -40.916 18.379 62.578 1.00 81.44 486 GLU A O 1
ATOM 3757 N N . ALA A 1 487 ? -41.256 18.954 60.433 1.00 86.12 487 ALA A N 1
ATOM 3758 C CA . ALA A 1 487 ? -42.421 19.801 60.692 1.00 86.12 487 ALA A CA 1
ATOM 3759 C C . ALA A 1 487 ? -43.618 19.031 61.294 1.00 86.12 487 ALA A C 1
ATOM 3761 O O . ALA A 1 487 ? -44.279 19.534 62.208 1.00 86.12 487 ALA A O 1
ATOM 3762 N N . ASP A 1 488 ? -43.889 17.802 60.836 1.00 84.62 488 ASP A N 1
ATOM 3763 C CA . ASP A 1 488 ? -44.910 16.937 61.445 1.00 84.62 488 ASP A CA 1
ATOM 3764 C C . ASP A 1 488 ? -44.537 16.561 62.894 1.00 84.62 488 ASP A C 1
ATOM 3766 O O . ASP A 1 488 ? -45.394 16.598 63.786 1.00 84.62 488 ASP A O 1
ATOM 3770 N N . TYR A 1 489 ? -43.262 16.262 63.173 1.00 81.38 489 TYR A N 1
ATOM 3771 C CA . TYR A 1 489 ? -42.790 15.989 64.534 1.00 81.38 489 TYR A CA 1
ATOM 3772 C C . TYR A 1 489 ? -42.922 17.214 65.447 1.00 81.38 489 TYR A C 1
ATOM 3774 O O . TYR A 1 489 ? -43.499 17.088 66.532 1.00 81.38 489 TYR A O 1
ATOM 3782 N N . GLU A 1 490 ? -42.490 18.402 65.016 1.00 84.00 490 GLU A N 1
ATOM 3783 C CA . GLU A 1 490 ? -42.687 19.652 65.766 1.00 84.00 490 GLU A CA 1
ATOM 3784 C C . GLU A 1 490 ? -44.174 19.910 66.059 1.00 84.00 490 GLU A C 1
ATOM 3786 O O . GLU A 1 490 ? -44.546 20.224 67.195 1.00 84.00 490 GLU A O 1
ATOM 3791 N N . ALA A 1 491 ? -45.055 19.676 65.080 1.00 85.50 491 ALA A N 1
ATOM 3792 C CA . ALA A 1 491 ? -46.498 19.795 65.265 1.00 85.50 491 ALA A CA 1
ATOM 3793 C C . ALA A 1 491 ? -47.064 18.785 66.285 1.00 85.50 491 ALA A C 1
ATOM 3795 O O . ALA A 1 491 ? -48.003 19.118 67.016 1.00 85.50 491 ALA A O 1
ATOM 3796 N N . THR A 1 492 ? -46.515 17.566 66.387 1.00 83.19 492 THR A N 1
ATOM 3797 C CA . THR A 1 492 ? -46.909 16.613 67.447 1.00 83.19 492 THR A CA 1
ATOM 3798 C C . THR A 1 492 ? -46.395 17.016 68.829 1.00 83.19 492 THR A C 1
ATOM 3800 O O . THR A 1 492 ? -47.158 16.941 69.796 1.00 83.19 492 THR A O 1
ATOM 3803 N N . LEU A 1 493 ? -45.162 17.524 68.933 1.00 77.12 493 LEU A N 1
ATOM 3804 C CA . LEU A 1 493 ? -44.594 18.022 70.190 1.00 77.12 493 LEU A CA 1
ATOM 3805 C C . LEU A 1 493 ? -45.379 19.228 70.724 1.00 77.12 493 LEU A C 1
ATOM 3807 O O . LEU A 1 493 ? -45.721 19.258 71.906 1.00 77.12 493 LEU A O 1
ATOM 3811 N N . ALA A 1 494 ? -45.758 20.171 69.856 1.00 83.25 494 ALA A N 1
ATOM 3812 C CA . ALA A 1 494 ? -46.590 21.316 70.227 1.00 83.25 494 ALA A CA 1
ATOM 3813 C C . ALA A 1 494 ? -47.984 20.895 70.743 1.00 83.25 494 ALA A C 1
ATOM 3815 O O . ALA A 1 494 ? -48.489 21.460 71.717 1.00 83.25 494 ALA A O 1
ATOM 3816 N N . ARG A 1 495 ? -48.601 19.863 70.142 1.00 85.31 495 ARG A N 1
ATOM 3817 C CA . ARG A 1 495 ? -49.875 19.290 70.625 1.00 85.31 495 ARG A CA 1
ATOM 3818 C C . ARG A 1 495 ? -49.721 18.636 71.999 1.00 85.31 495 ARG A C 1
ATOM 3820 O O . ARG A 1 495 ? -50.557 18.875 72.868 1.00 85.31 495 ARG A O 1
ATOM 3827 N N . LEU A 1 496 ? -48.655 17.861 72.214 1.00 77.88 496 LEU A N 1
ATOM 3828 C CA . LEU A 1 496 ? -48.348 17.240 73.509 1.00 77.88 496 LEU A CA 1
ATOM 3829 C C . LEU A 1 496 ? -48.116 18.292 74.603 1.00 77.88 496 LEU A C 1
ATOM 3831 O O . LEU A 1 496 ? -48.726 18.204 75.665 1.00 77.88 496 LEU A O 1
ATOM 3835 N N . GLN A 1 497 ? -47.319 19.329 74.327 1.00 82.88 497 GLN A N 1
ATOM 3836 C CA . GLN A 1 497 ? -47.092 20.439 75.261 1.00 82.88 497 GLN A CA 1
ATOM 3837 C C . GLN A 1 497 ? -48.391 21.185 75.602 1.00 82.88 497 GLN A C 1
ATOM 3839 O O . GLN A 1 497 ? -48.649 21.456 76.774 1.00 82.88 497 GLN A O 1
ATOM 3844 N N . SER A 1 498 ? -49.246 21.466 74.612 1.00 84.12 498 SER A N 1
ATOM 3845 C CA . SER A 1 498 ? -50.547 22.103 74.859 1.00 84.12 498 SER A CA 1
ATOM 3846 C C . SER A 1 498 ? -51.480 21.212 75.691 1.00 84.12 498 SER A C 1
ATOM 3848 O O . SER A 1 498 ? -52.131 21.700 76.613 1.00 84.12 498 SER A O 1
ATOM 3850 N N . SER A 1 499 ? -51.504 19.900 75.430 1.00 79.38 499 SER A N 1
ATOM 3851 C CA . SER A 1 499 ? -52.272 18.936 76.231 1.00 79.38 499 SER A CA 1
ATOM 3852 C C . SER A 1 499 ? -51.765 18.845 77.674 1.00 79.38 499 SER A C 1
ATOM 3854 O O . SER A 1 499 ? -52.570 18.726 78.595 1.00 79.38 499 SER A O 1
ATOM 3856 N N . MET A 1 500 ? -50.448 18.930 77.886 1.00 75.12 500 MET A N 1
ATOM 3857 C CA . MET A 1 500 ? -49.836 18.927 79.217 1.00 75.12 500 MET A CA 1
ATOM 3858 C C . MET A 1 500 ? -50.218 20.189 80.003 1.00 75.12 500 MET A C 1
ATOM 3860 O O . MET A 1 500 ? -50.708 20.081 81.123 1.00 75.12 500 MET A O 1
ATOM 3864 N N . GLN A 1 501 ? -50.126 21.371 79.384 1.00 80.62 501 GLN A N 1
ATOM 3865 C CA . GLN A 1 501 ? -50.563 22.637 79.992 1.00 80.62 501 GLN A CA 1
ATOM 3866 C C . GLN A 1 501 ? -52.064 22.644 80.330 1.00 80.62 501 GLN A C 1
ATOM 3868 O O . GLN A 1 501 ? -52.468 23.187 81.358 1.00 80.62 501 GLN A O 1
ATOM 3873 N N . GLN A 1 502 ? -52.907 22.025 79.495 1.00 78.62 502 GLN A N 1
ATOM 3874 C CA . GLN A 1 502 ? -54.337 21.865 79.787 1.00 78.62 502 GLN A CA 1
ATOM 3875 C C . GLN A 1 502 ? -54.575 20.927 80.982 1.00 78.62 502 GLN A C 1
ATOM 3877 O O . GLN A 1 502 ? -55.403 21.239 81.838 1.00 78.62 502 GLN A O 1
ATOM 3882 N N . ALA A 1 503 ? -53.830 19.821 81.086 1.00 70.50 503 ALA A N 1
ATOM 3883 C CA . ALA A 1 503 ? -53.907 18.906 82.226 1.00 70.50 503 ALA A CA 1
ATOM 3884 C C . ALA A 1 503 ? -53.419 19.559 83.535 1.00 70.50 503 ALA A C 1
ATOM 3886 O O . ALA A 1 503 ? -54.065 19.411 84.571 1.00 70.50 503 ALA A O 1
ATOM 3887 N N . GLU A 1 504 ? -52.342 20.349 83.495 1.00 71.94 504 GLU A N 1
ATOM 3888 C CA . GLU A 1 504 ? -51.858 21.142 84.637 1.00 71.94 504 GLU A CA 1
ATOM 3889 C C . GLU A 1 504 ? -52.912 22.158 85.111 1.00 71.94 504 GLU A C 1
ATOM 3891 O O . GLU A 1 504 ? -53.206 22.243 86.305 1.00 71.94 504 GLU A O 1
ATOM 3896 N N . GLN A 1 505 ? -53.551 22.880 84.182 1.00 73.56 505 GLN A N 1
ATOM 3897 C CA . GLN A 1 505 ? -54.630 23.826 84.498 1.00 73.56 505 GLN A CA 1
ATOM 3898 C C . GLN A 1 505 ? -55.870 23.131 85.085 1.00 73.56 505 GLN A C 1
ATOM 3900 O O . GLN A 1 505 ? -56.500 23.669 85.996 1.00 73.56 505 GLN A O 1
ATOM 3905 N N . GLN A 1 506 ? -56.207 21.922 84.627 1.00 66.50 506 GLN A N 1
ATOM 3906 C CA . GLN A 1 506 ? -57.285 21.119 85.216 1.00 66.50 506 GLN A CA 1
ATOM 3907 C C . GLN A 1 506 ? -56.902 20.573 86.603 1.00 66.50 506 GLN A C 1
ATOM 3909 O O . GLN A 1 506 ? -57.721 20.622 87.524 1.00 66.50 506 GLN A O 1
ATOM 3914 N N . SER A 1 507 ? -55.646 20.157 86.803 1.00 62.88 507 SER A N 1
ATOM 3915 C CA . SER A 1 507 ? -55.120 19.731 88.109 1.00 62.88 507 SER A CA 1
ATOM 3916 C C . SER A 1 507 ? -55.019 20.865 89.135 1.00 62.88 507 SER A C 1
ATOM 3918 O O . SER A 1 507 ? -54.945 20.583 90.330 1.00 62.88 507 SER A O 1
ATOM 3920 N N . ALA A 1 508 ? -55.030 22.132 88.712 1.00 63.28 508 ALA A N 1
ATOM 3921 C CA . ALA A 1 508 ? -55.147 23.279 89.614 1.00 63.28 508 ALA A CA 1
ATOM 3922 C C . ALA A 1 508 ? -56.596 23.537 90.084 1.00 63.28 508 ALA A C 1
ATOM 3924 O O . ALA A 1 508 ? -56.807 24.260 91.058 1.00 63.28 508 ALA A O 1
ATOM 3925 N N . LEU A 1 509 ? -57.595 22.956 89.406 1.00 59.91 509 LEU A N 1
ATOM 3926 C CA . LEU A 1 509 ? -59.027 23.160 89.665 1.00 59.91 509 LEU A CA 1
ATOM 3927 C C . LEU A 1 509 ? -59.718 21.946 90.305 1.00 59.91 509 LEU A C 1
ATOM 3929 O O . LEU A 1 509 ? -60.823 22.083 90.833 1.00 59.91 509 LEU A O 1
ATOM 3933 N N . GLN A 1 510 ? -59.098 20.764 90.267 1.00 51.12 510 GLN A N 1
ATOM 3934 C CA . GLN A 1 510 ? -59.638 19.523 90.826 1.00 51.12 510 GLN A CA 1
ATOM 3935 C C . GLN A 1 510 ? -58.601 18.829 91.719 1.00 51.12 510 GLN A C 1
ATOM 3937 O O . GLN A 1 510 ? -57.408 18.846 91.437 1.00 51.12 510 GLN A O 1
ATOM 3942 N N . GLY A 1 511 ? -59.064 18.233 92.824 1.00 59.91 511 GLY A N 1
ATOM 3943 C CA . GLY A 1 511 ? -58.202 17.610 93.836 1.00 59.91 511 GLY A CA 1
ATOM 3944 C C . GLY A 1 511 ? -57.516 16.312 93.385 1.00 59.91 511 GLY A C 1
ATOM 3945 O O . GLY A 1 511 ? -57.540 15.951 92.214 1.00 59.91 511 GLY A O 1
ATOM 3946 N N . ALA A 1 512 ? -56.943 15.584 94.352 1.00 55.78 512 ALA A N 1
ATOM 3947 C CA . ALA A 1 512 ? -55.968 14.487 94.203 1.00 55.78 512 ALA A CA 1
ATOM 3948 C C . ALA A 1 512 ? -56.156 13.455 93.060 1.00 55.78 512 ALA A C 1
ATOM 3950 O O . ALA A 1 512 ? -55.168 12.867 92.627 1.00 55.78 512 ALA A O 1
ATOM 3951 N N . ALA A 1 513 ? -57.368 13.240 92.539 1.00 56.59 513 ALA A N 1
ATOM 3952 C CA . ALA A 1 513 ? -57.581 12.441 91.329 1.00 56.59 513 ALA A CA 1
ATOM 3953 C C . ALA A 1 513 ? -56.869 13.039 90.095 1.00 56.59 513 ALA A C 1
ATOM 3955 O O . ALA A 1 513 ? -56.160 12.326 89.389 1.00 56.59 513 ALA A O 1
ATOM 3956 N N . ALA A 1 514 ? -56.969 14.356 89.881 1.00 57.16 514 ALA A N 1
ATOM 3957 C CA . ALA A 1 514 ? -56.312 15.032 88.760 1.00 57.16 514 ALA A CA 1
ATOM 3958 C C . ALA A 1 514 ? -54.778 15.051 88.904 1.00 57.16 514 ALA A C 1
ATOM 3960 O O . ALA A 1 514 ? -54.066 15.016 87.905 1.00 57.16 514 ALA A O 1
ATOM 3961 N N . GLN A 1 515 ? -54.257 15.002 90.136 1.00 60.75 515 GLN A N 1
ATOM 3962 C CA . GLN A 1 515 ? -52.819 14.841 90.385 1.00 60.75 515 GLN A CA 1
ATOM 3963 C C . GLN A 1 515 ? -52.307 13.454 89.959 1.00 60.75 515 GLN A C 1
ATOM 3965 O O . GLN A 1 515 ? -51.183 13.348 89.474 1.00 60.75 515 GLN A O 1
ATOM 3970 N N . GLN A 1 516 ? -53.118 12.395 90.090 1.00 67.75 516 GLN A N 1
ATOM 3971 C CA . GLN A 1 516 ? -52.765 11.070 89.563 1.00 67.75 516 GLN A CA 1
ATOM 3972 C C . GLN A 1 516 ? -52.799 11.035 88.031 1.00 67.75 516 GLN A C 1
ATOM 3974 O O . GLN A 1 516 ? -51.930 10.414 87.424 1.00 67.75 516 GLN A O 1
ATOM 3979 N N . GLU A 1 517 ? -53.756 11.716 87.398 1.00 70.06 517 GLU A N 1
ATOM 3980 C CA . GLU A 1 517 ? -53.834 11.787 85.935 1.00 70.06 517 GLU A CA 1
ATOM 3981 C C . GLU A 1 517 ? -52.695 12.632 85.341 1.00 70.06 517 GLU A C 1
ATOM 3983 O O . GLU A 1 517 ? -52.025 12.179 84.413 1.00 70.06 517 GLU A O 1
ATOM 3988 N N . ALA A 1 518 ? -52.372 13.779 85.948 1.00 67.19 518 ALA A N 1
ATOM 3989 C CA . ALA A 1 518 ? -51.197 14.577 85.597 1.00 67.19 518 ALA A CA 1
ATOM 3990 C C . ALA A 1 518 ? -49.888 13.776 85.751 1.00 67.19 518 ALA A C 1
ATOM 3992 O O . ALA A 1 518 ? -49.060 13.788 84.843 1.00 67.19 518 ALA A O 1
ATOM 3993 N N . ALA A 1 519 ? -49.729 13.012 86.841 1.00 73.69 519 ALA A N 1
ATOM 3994 C CA . ALA A 1 519 ? -48.575 12.129 87.042 1.00 73.69 519 ALA A CA 1
ATOM 3995 C C . ALA A 1 519 ? -48.517 10.953 86.044 1.00 73.69 519 ALA A C 1
ATOM 3997 O O . ALA A 1 519 ? -47.432 10.463 85.720 1.00 73.69 519 ALA A O 1
ATOM 3998 N N . ARG A 1 520 ? -49.666 10.489 85.530 1.00 79.12 520 ARG A N 1
ATOM 3999 C CA . ARG A 1 520 ? -49.708 9.482 84.458 1.00 79.12 520 ARG A CA 1
ATOM 4000 C C . ARG A 1 520 ? -49.262 10.084 83.126 1.00 79.12 520 ARG A C 1
ATOM 4002 O O . ARG A 1 520 ? -48.467 9.466 82.425 1.00 79.12 520 ARG A O 1
ATOM 4009 N N . LEU A 1 521 ? -49.737 11.293 82.816 1.00 75.06 521 LEU A N 1
ATOM 4010 C CA . LEU A 1 521 ? -49.412 12.021 81.589 1.00 75.06 521 LEU A CA 1
ATOM 4011 C C . LEU A 1 521 ? -47.942 12.454 81.538 1.00 75.06 521 LEU A C 1
ATOM 4013 O O . LEU A 1 521 ? -47.314 12.273 80.499 1.00 75.06 521 LEU A O 1
ATOM 4017 N N . THR A 1 522 ? -47.346 12.933 82.636 1.00 74.81 522 THR A N 1
ATOM 4018 C CA . THR A 1 522 ? -45.894 13.198 82.667 1.00 74.81 522 THR A CA 1
ATOM 4019 C C . THR A 1 522 ? -45.091 11.916 82.461 1.00 74.81 522 THR A C 1
ATOM 4021 O O . THR A 1 522 ? -44.178 11.905 81.642 1.00 74.81 522 THR A O 1
ATOM 4024 N N . GLY A 1 523 ? -45.486 10.801 83.085 1.00 77.62 523 GLY A N 1
ATOM 4025 C CA . GLY A 1 523 ? -44.867 9.495 82.838 1.00 77.62 523 GLY A CA 1
ATOM 4026 C C . GLY A 1 523 ? -45.069 8.947 81.414 1.00 77.62 523 GLY A C 1
ATOM 4027 O O . GLY A 1 523 ? -44.306 8.088 80.971 1.00 77.62 523 GLY A O 1
ATOM 4028 N N . GLU A 1 524 ? -46.083 9.393 80.671 1.00 77.25 524 GLU A N 1
ATOM 4029 C CA . GLU A 1 524 ? -46.247 9.090 79.240 1.00 77.25 524 GLU A CA 1
ATOM 4030 C C . GLU A 1 524 ? -45.353 9.999 78.380 1.00 77.25 524 GLU A C 1
ATOM 4032 O O . GLU A 1 524 ? -44.636 9.504 77.509 1.00 77.25 524 GLU A O 1
ATOM 4037 N N . VAL A 1 525 ? -45.285 11.297 78.696 1.00 76.00 525 VAL A N 1
ATOM 4038 C CA . VAL A 1 525 ? -44.383 12.267 78.049 1.00 76.00 525 VAL A CA 1
ATOM 4039 C C . VAL A 1 525 ? -42.907 11.889 78.231 1.00 76.00 525 VAL A C 1
ATOM 4041 O O . VAL A 1 525 ? -42.155 11.935 77.262 1.00 76.00 525 VAL A O 1
ATOM 4044 N N . GLU A 1 526 ? -42.479 11.459 79.421 1.00 78.00 526 GLU A N 1
ATOM 4045 C CA . GLU A 1 526 ? -41.104 10.997 79.677 1.00 78.00 526 GLU A CA 1
ATOM 4046 C C . GLU A 1 526 ? -40.740 9.757 78.846 1.00 78.00 526 GLU A C 1
ATOM 4048 O O . GLU A 1 526 ? -39.618 9.652 78.342 1.00 78.00 526 GLU A O 1
ATOM 4053 N N . ARG A 1 527 ? -41.690 8.830 78.650 1.00 78.62 527 ARG A N 1
ATOM 4054 C CA . ARG A 1 527 ? -41.487 7.645 77.801 1.00 78.62 527 ARG A CA 1
ATOM 4055 C C . ARG A 1 527 ? -41.361 8.026 76.332 1.00 78.62 527 ARG A C 1
ATOM 4057 O O . ARG A 1 527 ? -40.446 7.536 75.676 1.00 78.62 527 ARG A O 1
ATOM 4064 N N . GLU A 1 528 ? -42.200 8.928 75.825 1.00 76.50 528 GLU A N 1
ATOM 4065 C CA . GLU A 1 528 ? -42.060 9.387 74.439 1.00 76.50 528 GLU A CA 1
ATOM 4066 C C . GLU A 1 528 ? -40.803 10.240 74.224 1.00 76.50 528 GLU A C 1
ATOM 4068 O O . GLU A 1 528 ? -40.127 10.081 73.210 1.00 76.50 528 GLU A O 1
ATOM 4073 N N . GLN A 1 529 ? -40.390 11.058 75.196 1.00 73.50 529 GLN A N 1
ATOM 4074 C CA . GLN A 1 529 ? -39.091 11.739 75.141 1.00 73.50 529 GLN A CA 1
ATOM 4075 C C . GLN A 1 529 ? -37.921 10.742 75.109 1.00 73.50 529 GLN A C 1
ATOM 4077 O O . GLN A 1 529 ? -36.966 10.946 74.355 1.00 73.50 529 GLN A O 1
ATOM 4082 N N . ALA A 1 530 ? -37.991 9.641 75.865 1.00 77.75 530 ALA A N 1
ATOM 4083 C CA . ALA A 1 530 ? -36.997 8.570 75.803 1.00 77.75 530 ALA A CA 1
ATOM 4084 C C . ALA A 1 530 ? -37.006 7.841 74.443 1.00 77.75 530 ALA A C 1
ATOM 4086 O O . ALA A 1 530 ? -35.936 7.621 73.870 1.00 77.75 530 ALA A O 1
ATOM 4087 N N . ASN A 1 531 ? -38.187 7.537 73.890 1.00 79.19 531 ASN A N 1
ATOM 4088 C CA . ASN A 1 531 ? -38.350 6.932 72.563 1.00 79.19 531 ASN A CA 1
ATOM 4089 C C . ASN A 1 531 ? -37.761 7.825 71.458 1.00 79.19 531 ASN A C 1
ATOM 4091 O O . ASN A 1 531 ? -36.953 7.361 70.652 1.00 79.19 531 ASN A O 1
ATOM 4095 N N . VAL A 1 532 ? -38.113 9.116 71.445 1.00 76.19 532 VAL A N 1
ATOM 4096 C CA . VAL A 1 532 ? -37.602 10.107 70.482 1.00 76.19 532 VAL A CA 1
ATOM 4097 C C . VAL A 1 532 ? -36.085 10.252 70.607 1.00 76.19 532 VAL A C 1
ATOM 4099 O O . 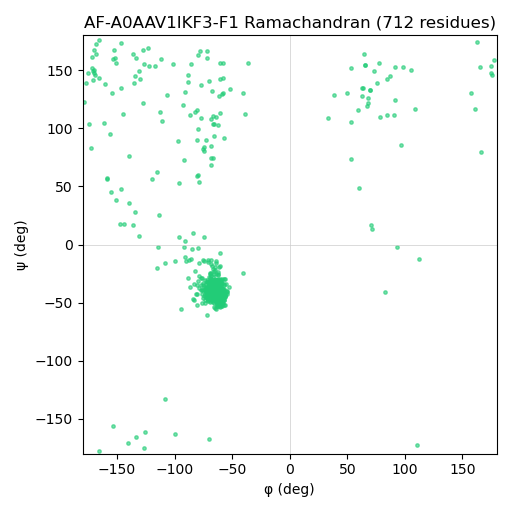VAL A 1 532 ? -35.383 10.242 69.598 1.00 76.19 532 VAL A O 1
ATOM 4102 N N . LYS A 1 533 ? -35.545 10.304 71.830 1.00 78.62 533 LYS A N 1
ATOM 4103 C CA . LYS A 1 533 ? -34.095 10.385 72.059 1.00 78.62 533 LYS A CA 1
ATOM 4104 C C . LYS A 1 533 ? -33.354 9.138 71.561 1.00 78.62 533 LYS A C 1
ATOM 4106 O O . LYS A 1 533 ? -32.287 9.273 70.964 1.00 78.62 533 LYS A O 1
ATOM 4111 N N . ALA A 1 534 ? -33.927 7.947 71.736 1.00 79.69 534 ALA A N 1
ATOM 4112 C CA . ALA A 1 534 ? -33.380 6.708 71.183 1.00 79.69 534 ALA A CA 1
ATOM 4113 C C . ALA A 1 534 ? -33.467 6.662 69.642 1.00 79.69 534 ALA A C 1
ATOM 4115 O O . ALA A 1 534 ? -32.526 6.215 68.986 1.00 79.69 534 ALA A O 1
ATOM 4116 N N . ALA A 1 535 ? -34.557 7.166 69.052 1.00 75.94 535 ALA A N 1
ATOM 4117 C CA . ALA A 1 535 ? -34.722 7.262 67.601 1.00 75.94 535 ALA A CA 1
ATOM 4118 C C . ALA A 1 535 ? -33.721 8.244 66.961 1.00 75.94 535 ALA A C 1
ATOM 4120 O O . ALA A 1 535 ? -33.114 7.922 65.939 1.00 75.94 535 ALA A O 1
ATOM 4121 N N . LEU A 1 536 ? -33.480 9.398 67.595 1.00 73.75 536 LEU A N 1
ATOM 4122 C CA . LEU A 1 536 ? -32.451 10.354 67.175 1.00 73.75 536 LEU A CA 1
ATOM 4123 C C . LEU A 1 536 ? -31.048 9.731 67.236 1.00 73.75 536 LEU A C 1
ATOM 4125 O O . LEU A 1 536 ? -30.323 9.786 66.248 1.00 73.75 536 LEU A O 1
ATOM 4129 N N . GLN A 1 537 ? -30.696 9.042 68.327 1.00 79.69 537 GLN A N 1
ATOM 4130 C CA . GLN A 1 537 ? -29.411 8.333 68.435 1.00 79.69 537 GLN A CA 1
ATOM 4131 C C . GLN A 1 537 ? -29.250 7.218 67.384 1.00 79.69 537 GLN A C 1
ATOM 4133 O O . GLN A 1 537 ? -28.146 6.986 66.883 1.00 79.69 537 GLN A O 1
ATOM 4138 N N . ALA A 1 538 ? -30.338 6.542 66.998 1.00 78.94 538 ALA A N 1
ATOM 4139 C CA . ALA A 1 538 ? -30.315 5.577 65.901 1.00 78.94 538 ALA A CA 1
ATOM 4140 C C . ALA A 1 538 ? -30.043 6.257 64.544 1.00 78.94 538 ALA A C 1
ATOM 4142 O O . ALA A 1 538 ? -29.180 5.792 63.795 1.00 78.94 538 ALA A O 1
ATOM 4143 N N . LEU A 1 539 ? -30.710 7.383 64.257 1.00 75.25 539 LEU A N 1
ATOM 4144 C CA . LEU A 1 539 ? -30.497 8.189 63.047 1.00 75.25 539 LEU A CA 1
ATOM 4145 C C . LEU A 1 539 ? -29.080 8.780 62.977 1.00 75.25 539 LEU A C 1
ATOM 4147 O O . LEU A 1 539 ? -28.451 8.732 61.920 1.00 75.25 539 LEU A O 1
ATOM 4151 N N . GLU A 1 540 ? -28.531 9.267 64.092 1.00 78.50 540 GLU A N 1
ATOM 4152 C CA . GLU A 1 540 ? -27.128 9.692 64.195 1.00 78.50 540 GLU A CA 1
ATOM 4153 C C . GLU A 1 540 ? -26.167 8.533 63.893 1.00 78.50 540 GLU A C 1
ATOM 4155 O O . GLU A 1 540 ? -25.209 8.696 63.131 1.00 78.50 540 GLU A O 1
ATOM 4160 N N . GLY A 1 541 ? -26.457 7.334 64.410 1.00 83.25 541 GLY A N 1
ATOM 4161 C CA . GLY A 1 541 ? -25.714 6.113 64.102 1.00 83.25 541 GLY A CA 1
ATOM 4162 C C . GLY A 1 541 ? -25.759 5.727 62.618 1.00 83.25 541 GLY A C 1
ATOM 4163 O O . GLY A 1 541 ? -24.746 5.300 62.056 1.00 83.25 541 GLY A O 1
ATOM 4164 N N . GLU A 1 542 ? -26.896 5.904 61.943 1.00 80.25 542 GLU A N 1
ATOM 4165 C CA . GLU A 1 542 ? -27.017 5.663 60.498 1.00 80.25 542 GLU A CA 1
ATOM 4166 C C . GLU A 1 542 ? -26.310 6.743 59.666 1.00 80.25 542 GLU A C 1
ATOM 4168 O O . GLU A 1 542 ? -25.569 6.412 58.735 1.00 80.25 542 GLU A O 1
ATOM 4173 N N . LYS A 1 543 ? -26.428 8.019 60.056 1.00 79.94 543 LYS A N 1
ATOM 4174 C CA . LYS A 1 543 ? -25.694 9.154 59.472 1.00 79.94 543 LYS A CA 1
ATOM 4175 C C . LYS A 1 543 ? -24.180 8.934 59.567 1.00 79.94 543 LYS A C 1
ATOM 4177 O O . LYS A 1 543 ? -23.480 9.054 58.561 1.00 79.94 543 LYS A O 1
ATOM 4182 N N . ALA A 1 544 ? -23.679 8.498 60.724 1.00 80.00 544 ALA A N 1
ATOM 4183 C CA . ALA A 1 544 ? -22.276 8.131 60.920 1.00 80.00 544 ALA A CA 1
ATOM 4184 C C . ALA A 1 544 ? -21.844 6.947 60.030 1.00 80.00 544 ALA A C 1
ATOM 4186 O O . ALA A 1 544 ? -20.789 7.005 59.395 1.00 80.00 544 ALA A O 1
ATOM 4187 N N . ARG A 1 545 ? -22.671 5.897 59.901 1.00 81.25 545 ARG A N 1
ATOM 4188 C CA . ARG A 1 545 ? -22.412 4.763 58.987 1.00 81.25 545 ARG A CA 1
ATOM 4189 C C . ARG A 1 545 ? -22.367 5.194 57.517 1.00 81.25 545 ARG A C 1
ATOM 4191 O O . ARG A 1 545 ? -21.556 4.664 56.758 1.00 81.25 545 ARG A O 1
ATOM 4198 N N . MET A 1 546 ? -23.214 6.133 57.099 1.00 76.62 546 MET A N 1
ATOM 4199 C CA . MET A 1 546 ? -23.224 6.659 55.729 1.00 76.62 546 MET A CA 1
ATOM 4200 C C . MET A 1 546 ? -22.012 7.554 55.449 1.00 76.62 546 MET A C 1
ATOM 4202 O O . MET A 1 546 ? -21.354 7.374 54.423 1.00 76.62 546 MET A O 1
ATOM 4206 N N . LEU A 1 547 ? -21.634 8.426 56.388 1.00 78.88 547 LEU A N 1
ATOM 4207 C CA . LEU A 1 547 ? -20.402 9.219 56.301 1.00 78.88 547 LEU A CA 1
ATOM 4208 C C . LEU A 1 547 ? -19.148 8.329 56.262 1.00 78.88 547 LEU A C 1
ATOM 4210 O O . LEU A 1 547 ? -18.252 8.573 55.455 1.00 78.88 547 LEU A O 1
ATOM 4214 N N . ALA A 1 548 ? -19.103 7.246 57.046 1.00 82.00 548 ALA A N 1
ATOM 4215 C CA . ALA A 1 548 ? -18.006 6.277 57.011 1.00 82.00 548 ALA A CA 1
ATOM 4216 C C . ALA A 1 548 ? -17.887 5.561 55.648 1.00 82.00 548 ALA A C 1
ATOM 4218 O O . ALA A 1 548 ? -16.778 5.408 55.131 1.00 82.00 548 ALA A O 1
ATOM 4219 N N . LYS A 1 549 ? -19.013 5.178 55.022 1.00 83.00 549 LYS A N 1
ATOM 4220 C CA . LYS A 1 549 ? -19.027 4.634 53.648 1.00 83.00 549 LYS A CA 1
ATOM 4221 C C . LYS A 1 549 ? -18.506 5.657 52.634 1.00 83.00 549 LYS A C 1
ATOM 4223 O O . LYS A 1 549 ? -17.628 5.322 51.841 1.00 83.00 549 LYS A O 1
ATOM 4228 N N . ALA A 1 550 ? -18.989 6.899 52.692 1.00 76.12 550 ALA A N 1
ATOM 4229 C CA . ALA A 1 550 ? -18.557 7.972 51.795 1.00 76.12 550 ALA A CA 1
ATOM 4230 C C . ALA A 1 550 ? -17.057 8.293 51.951 1.00 76.12 550 ALA A C 1
ATOM 4232 O O . ALA A 1 550 ? -16.352 8.472 50.958 1.00 76.12 550 ALA A O 1
ATOM 4233 N N . ALA A 1 551 ? -16.532 8.289 53.181 1.00 81.19 551 ALA A N 1
ATOM 4234 C CA . ALA A 1 551 ? -15.106 8.458 53.453 1.00 81.19 551 ALA A CA 1
ATOM 4235 C C . ALA A 1 551 ? -14.260 7.293 52.901 1.00 81.19 551 ALA A C 1
ATOM 4237 O O . ALA A 1 551 ? -13.206 7.524 52.303 1.00 81.19 551 ALA A O 1
ATOM 4238 N N . ALA A 1 552 ? -14.731 6.048 53.040 1.00 83.00 552 ALA A N 1
ATOM 4239 C CA . ALA A 1 552 ? -14.073 4.874 52.468 1.00 83.00 552 ALA A CA 1
ATOM 4240 C C . ALA A 1 552 ? -14.065 4.902 50.927 1.00 83.00 552 ALA A C 1
ATOM 4242 O O . ALA A 1 552 ? -13.046 4.586 50.308 1.00 83.00 552 ALA A O 1
ATOM 4243 N N . GLU A 1 553 ? -15.158 5.338 50.295 1.00 80.81 553 GLU A N 1
ATOM 4244 C CA . GLU A 1 553 ? -15.224 5.505 48.841 1.00 80.81 553 GLU A CA 1
ATOM 4245 C C . GLU A 1 553 ? -14.342 6.662 48.349 1.00 80.81 553 GLU A C 1
ATOM 4247 O O . GLU A 1 553 ? -13.565 6.471 47.412 1.00 80.81 553 GLU A O 1
ATOM 4252 N N . LYS A 1 554 ? -14.338 7.813 49.037 1.00 82.31 554 LYS A N 1
ATOM 4253 C CA . LYS A 1 554 ? -13.403 8.921 48.769 1.00 82.31 554 LYS A CA 1
ATOM 4254 C C . LYS A 1 554 ? -11.945 8.456 48.852 1.00 82.31 554 LYS A C 1
ATOM 4256 O O . LYS A 1 554 ? -11.163 8.755 47.952 1.00 82.31 554 LYS A O 1
ATOM 4261 N N . LYS A 1 555 ? -11.583 7.658 49.866 1.00 86.12 555 LYS A N 1
ATOM 4262 C CA . LYS A 1 555 ? -10.244 7.050 49.986 1.00 86.12 555 LYS A CA 1
ATOM 4263 C C . LYS A 1 555 ? -9.930 6.118 48.806 1.00 86.12 555 LYS A C 1
ATOM 4265 O O . LYS A 1 555 ? -8.849 6.212 48.231 1.00 86.12 555 LYS A O 1
ATOM 4270 N N . ARG A 1 556 ? -10.882 5.272 48.394 1.00 85.44 556 ARG A N 1
ATOM 4271 C CA . ARG A 1 556 ? -10.749 4.370 47.232 1.00 85.44 556 ARG A CA 1
ATOM 4272 C C . ARG A 1 556 ? -10.585 5.129 45.909 1.00 85.44 556 ARG A C 1
ATOM 4274 O O . ARG A 1 556 ? -9.854 4.668 45.034 1.00 85.44 556 ARG A O 1
ATOM 4281 N N . LEU A 1 557 ? -11.246 6.276 45.747 1.00 79.50 557 LEU A N 1
ATOM 4282 C CA . LEU A 1 557 ? -11.091 7.149 44.580 1.00 79.50 557 LEU A CA 1
ATOM 4283 C C . LEU A 1 557 ? -9.728 7.855 44.580 1.00 79.50 557 LEU A C 1
ATOM 4285 O O . LEU A 1 557 ? -9.041 7.821 43.563 1.00 79.50 557 LEU A O 1
ATOM 4289 N N . LEU A 1 558 ? -9.286 8.399 45.718 1.00 80.00 558 LEU A N 1
ATOM 4290 C CA . LEU A 1 558 ? -7.949 8.994 45.855 1.00 80.00 558 LEU A CA 1
ATOM 4291 C C . LEU A 1 558 ? -6.830 7.979 45.567 1.00 80.00 558 LEU A C 1
ATOM 4293 O O . LEU A 1 558 ? -5.855 8.312 44.899 1.00 80.00 558 LEU A O 1
ATOM 4297 N N . GLU A 1 559 ? -6.983 6.720 45.987 1.00 86.62 559 GLU A N 1
ATOM 4298 C CA . GLU A 1 559 ? -6.008 5.670 45.672 1.00 86.62 559 GLU A CA 1
ATOM 4299 C C . GLU A 1 559 ? -5.989 5.304 44.175 1.00 86.62 559 GLU A C 1
ATOM 4301 O O . GLU A 1 559 ? -4.918 5.035 43.629 1.00 86.62 559 GLU A O 1
ATOM 4306 N N . LYS A 1 560 ? -7.140 5.346 43.482 1.00 80.50 560 LYS A N 1
ATOM 4307 C CA . LYS A 1 560 ? -7.183 5.228 42.012 1.00 80.50 560 LYS A CA 1
ATOM 4308 C C . LYS A 1 560 ? -6.463 6.394 41.334 1.00 80.50 560 LYS A C 1
ATOM 4310 O O . LYS A 1 560 ? -5.696 6.147 40.414 1.00 80.50 560 LYS A O 1
ATOM 4315 N N . VAL A 1 561 ? -6.684 7.631 41.789 1.00 78.75 561 VAL A N 1
ATOM 4316 C CA . VAL A 1 561 ? -6.000 8.823 41.251 1.00 78.75 561 VAL A CA 1
ATOM 4317 C C . VAL A 1 561 ? -4.488 8.709 41.454 1.00 78.75 561 VAL A C 1
ATOM 4319 O O . VAL A 1 561 ? -3.741 8.902 40.500 1.00 78.75 561 VAL A O 1
ATOM 4322 N N . ARG A 1 562 ? -4.027 8.278 42.638 1.00 86.62 562 ARG A N 1
ATOM 4323 C CA . ARG A 1 562 ? -2.601 8.001 42.889 1.00 86.62 562 ARG A CA 1
ATOM 4324 C C . ARG A 1 562 ? -2.040 6.966 41.907 1.00 86.62 562 ARG A C 1
ATOM 4326 O O . ARG A 1 562 ? -1.023 7.227 41.281 1.00 86.62 562 ARG A O 1
ATOM 4333 N N . LYS A 1 563 ? -2.747 5.849 41.702 1.00 83.69 563 LYS A N 1
ATOM 4334 C CA . LYS A 1 563 ? -2.362 4.775 40.762 1.00 83.69 563 LYS A CA 1
ATOM 4335 C C . LYS A 1 563 ? -2.441 5.162 39.280 1.00 83.69 563 LYS A C 1
ATOM 4337 O O . LYS A 1 563 ? -1.883 4.453 38.445 1.00 83.69 563 LYS A O 1
ATOM 4342 N N . LEU A 1 564 ? -3.135 6.248 38.937 1.00 76.31 564 LEU A N 1
ATOM 4343 C CA . LEU A 1 564 ? -3.095 6.848 37.601 1.00 76.31 564 LEU A CA 1
ATOM 4344 C C . LEU A 1 564 ? -1.888 7.784 37.469 1.00 76.31 564 LEU A C 1
ATOM 4346 O O . LEU A 1 564 ? -1.114 7.610 36.535 1.00 76.31 564 LEU A O 1
ATOM 4350 N N . GLY A 1 565 ? -1.649 8.665 38.446 1.00 83.50 565 GLY A N 1
ATOM 4351 C CA . GLY A 1 565 ? -0.464 9.532 38.473 1.00 83.50 565 GLY A CA 1
ATOM 4352 C C . GLY A 1 565 ? 0.863 8.760 38.525 1.00 83.50 565 GLY A C 1
ATOM 43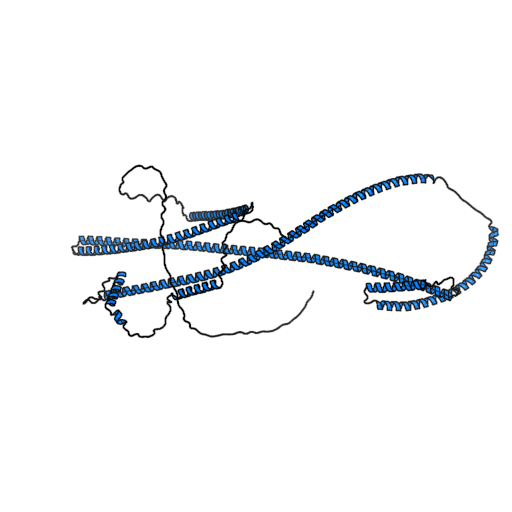53 O O . GLY A 1 565 ? 1.835 9.160 37.892 1.00 83.50 565 GLY A O 1
ATOM 4354 N N . GLU A 1 566 ? 0.898 7.608 39.203 1.00 84.12 566 GLU A N 1
ATOM 4355 C CA . GLU A 1 566 ? 2.031 6.668 39.169 1.00 84.12 566 GLU A CA 1
ATOM 4356 C C . GLU A 1 566 ? 2.306 6.176 37.738 1.00 84.12 566 GLU A C 1
ATOM 4358 O O . GLU A 1 566 ? 3.449 6.213 37.288 1.00 84.12 566 GLU A O 1
ATOM 4363 N N . LYS A 1 567 ? 1.262 5.824 36.977 1.00 79.31 567 LYS A N 1
ATOM 4364 C CA . LYS A 1 567 ? 1.382 5.382 35.576 1.00 79.31 567 LYS A CA 1
ATOM 4365 C C . LYS A 1 567 ? 1.713 6.511 34.604 1.00 79.31 567 LYS A C 1
ATOM 4367 O O . LYS A 1 567 ? 2.423 6.286 33.628 1.00 79.31 567 LYS A O 1
ATOM 4372 N N . GLU A 1 568 ? 1.224 7.721 34.852 1.00 79.00 568 GLU A N 1
ATOM 4373 C CA . GLU A 1 568 ? 1.608 8.915 34.088 1.00 79.00 568 GLU A CA 1
ATOM 4374 C C . GLU A 1 568 ? 3.091 9.250 34.312 1.00 79.00 568 GLU A C 1
ATOM 4376 O O . GLU A 1 568 ? 3.807 9.564 33.360 1.00 79.00 568 GLU A O 1
ATOM 4381 N N . TRP A 1 569 ? 3.584 9.098 35.544 1.00 85.56 569 TRP A N 1
ATOM 4382 C CA . TRP A 1 569 ? 4.999 9.258 35.884 1.00 85.56 569 TRP A CA 1
ATOM 4383 C C . TRP A 1 569 ? 5.879 8.152 35.279 1.00 85.56 569 TRP A C 1
ATOM 4385 O O . TRP A 1 569 ? 6.932 8.457 34.716 1.00 85.56 569 TRP A O 1
ATOM 4395 N N . GLU A 1 570 ? 5.439 6.888 35.321 1.00 82.88 570 GLU A N 1
ATOM 4396 C CA . GLU A 1 570 ? 6.080 5.766 34.616 1.00 82.88 570 GLU A CA 1
ATOM 4397 C C . GLU A 1 570 ? 6.164 6.031 33.105 1.00 82.88 570 GLU A C 1
ATOM 4399 O O . GLU A 1 570 ? 7.238 5.898 32.518 1.00 82.88 570 GLU A O 1
ATOM 4404 N N . PHE A 1 571 ? 5.064 6.465 32.479 1.00 80.06 571 PHE A N 1
ATOM 4405 C CA . PHE A 1 571 ? 5.009 6.785 31.052 1.00 80.06 571 PHE A CA 1
ATOM 4406 C C . PHE A 1 571 ? 5.942 7.945 30.680 1.00 80.06 571 PHE A C 1
ATOM 4408 O O . PHE A 1 571 ? 6.719 7.836 29.730 1.00 80.06 571 PHE A O 1
ATOM 4415 N N . GLU A 1 572 ? 5.922 9.044 31.436 1.00 80.12 572 GLU A N 1
ATOM 4416 C CA . GLU A 1 572 ? 6.759 10.212 31.148 1.00 80.12 572 GLU A CA 1
ATOM 4417 C C . GLU A 1 572 ? 8.251 9.928 31.429 1.00 80.12 572 GLU A C 1
ATOM 4419 O O . GLU A 1 572 ? 9.124 10.464 30.742 1.00 80.12 572 GLU A O 1
ATOM 4424 N N . ASN A 1 573 ? 8.574 9.021 32.360 1.00 85.00 573 ASN A N 1
ATOM 4425 C CA . ASN A 1 573 ? 9.933 8.499 32.531 1.00 85.00 573 ASN A CA 1
ATOM 4426 C C . ASN A 1 573 ? 10.347 7.534 31.412 1.00 85.00 573 ASN A C 1
ATOM 4428 O O . ASN A 1 573 ? 11.467 7.648 30.915 1.00 85.00 573 ASN A O 1
ATOM 4432 N N . ALA A 1 574 ? 9.466 6.642 30.951 1.00 80.00 574 ALA A N 1
ATOM 4433 C CA . ALA A 1 574 ? 9.732 5.776 29.800 1.00 80.00 574 ALA A CA 1
ATOM 4434 C C . ALA A 1 574 ? 9.978 6.605 28.525 1.00 80.00 574 ALA A C 1
ATOM 4436 O O . ALA A 1 574 ? 10.911 6.338 27.772 1.00 80.00 574 ALA A O 1
ATOM 4437 N N . LYS A 1 575 ? 9.213 7.683 28.333 1.00 81.00 575 LYS A N 1
ATOM 4438 C CA . LYS A 1 575 ? 9.383 8.682 27.267 1.00 81.00 575 LYS A CA 1
ATOM 4439 C C . LYS A 1 575 ? 10.711 9.448 27.379 1.00 81.00 575 LYS A C 1
ATOM 4441 O O . LYS A 1 575 ? 11.370 9.654 26.360 1.00 81.00 575 LYS A O 1
ATOM 4446 N N . LYS A 1 576 ? 11.158 9.818 28.589 1.00 81.38 576 LYS A N 1
ATOM 4447 C CA . LYS A 1 576 ? 12.509 10.381 28.815 1.00 81.38 576 LYS A CA 1
ATOM 4448 C C . LYS A 1 576 ? 13.607 9.366 28.490 1.00 81.38 576 LYS A C 1
ATOM 4450 O O . LYS A 1 576 ? 14.515 9.693 27.733 1.00 81.38 576 LYS A O 1
ATOM 4455 N N . ALA A 1 577 ? 13.490 8.129 28.975 1.00 78.44 577 ALA A N 1
ATOM 4456 C CA . ALA A 1 577 ? 14.434 7.048 28.687 1.00 78.44 577 ALA A CA 1
ATOM 4457 C C . ALA A 1 577 ? 14.492 6.709 27.184 1.00 78.44 577 ALA A C 1
ATOM 4459 O O . ALA A 1 577 ? 15.572 6.451 26.648 1.00 78.44 577 ALA A O 1
ATOM 4460 N N . PHE A 1 578 ? 13.363 6.788 26.475 1.00 76.38 578 PHE A N 1
ATOM 4461 C CA . PHE A 1 578 ? 13.306 6.700 25.016 1.00 76.38 578 PHE A CA 1
ATOM 4462 C C . PHE A 1 578 ? 14.016 7.889 24.347 1.00 76.38 578 PHE A C 1
ATOM 4464 O O . PHE A 1 578 ? 14.838 7.698 23.455 1.00 76.38 578 PHE A O 1
ATOM 4471 N N . GLY A 1 579 ? 13.791 9.118 24.820 1.00 75.75 579 GLY A N 1
ATOM 4472 C CA . GLY A 1 579 ? 14.529 10.299 24.360 1.00 75.75 579 GLY A CA 1
ATOM 4473 C C . GLY A 1 579 ? 16.046 10.184 24.565 1.00 75.75 579 GLY A C 1
ATOM 4474 O O . GLY A 1 579 ? 16.821 10.546 23.680 1.00 75.75 579 GLY A O 1
ATOM 4475 N N . ASP A 1 580 ? 16.487 9.629 25.694 1.00 75.69 580 ASP A N 1
ATOM 4476 C CA . ASP A 1 580 ? 17.906 9.473 26.025 1.00 75.69 580 ASP A CA 1
ATOM 4477 C C . ASP A 1 580 ? 18.572 8.279 25.335 1.00 75.69 580 ASP A C 1
ATOM 4479 O O . ASP A 1 580 ? 19.744 8.365 24.967 1.00 75.69 580 ASP A O 1
ATOM 4483 N N . THR A 1 581 ? 17.842 7.195 25.069 1.00 76.69 581 THR A N 1
ATOM 4484 C CA . THR A 1 581 ? 18.327 6.127 24.181 1.00 76.69 581 THR A CA 1
ATOM 4485 C C . THR A 1 581 ? 18.410 6.615 22.736 1.00 76.69 581 THR A C 1
ATOM 4487 O O . THR A 1 581 ? 19.446 6.421 22.107 1.00 76.69 581 THR A O 1
ATOM 4490 N N . MET A 1 582 ? 17.423 7.364 22.233 1.00 69.69 582 MET A N 1
ATOM 4491 C CA . MET A 1 582 ? 17.500 8.018 20.916 1.00 69.69 582 MET A CA 1
ATOM 4492 C C . MET A 1 582 ? 18.668 9.017 20.816 1.00 69.69 582 MET A C 1
ATOM 4494 O O . MET A 1 582 ? 19.299 9.110 19.762 1.00 69.69 582 MET A O 1
ATOM 4498 N N . ARG A 1 583 ? 19.027 9.713 21.907 1.00 69.94 583 ARG A N 1
ATOM 4499 C CA . ARG A 1 583 ? 20.266 10.515 21.982 1.00 69.94 583 ARG A CA 1
ATOM 4500 C C . ARG A 1 583 ? 21.533 9.646 21.941 1.00 69.94 583 ARG A C 1
ATOM 4502 O O . ARG A 1 583 ? 22.470 9.996 21.230 1.00 69.94 583 ARG A O 1
ATOM 4509 N N . LYS A 1 584 ? 21.564 8.508 22.647 1.00 72.94 584 LYS A N 1
ATOM 4510 C CA . LYS A 1 584 ? 22.706 7.567 22.665 1.00 72.94 584 LYS A CA 1
ATOM 4511 C C . LYS A 1 584 ? 22.914 6.814 21.345 1.00 72.94 584 LYS A C 1
ATOM 4513 O O . LYS A 1 584 ? 24.057 6.536 21.004 1.00 72.94 584 LYS A O 1
ATOM 4518 N N . PHE A 1 585 ? 21.850 6.509 20.598 1.00 66.56 585 PHE A N 1
ATOM 4519 C CA . PHE A 1 585 ? 21.916 5.810 19.304 1.00 66.56 585 PHE A CA 1
ATOM 4520 C C . PHE A 1 585 ? 22.187 6.729 18.099 1.00 66.56 585 PHE A C 1
ATOM 4522 O O . PHE A 1 585 ? 22.398 6.233 16.994 1.00 66.56 585 PHE A O 1
ATOM 4529 N N . ALA A 1 586 ? 22.266 8.049 18.302 1.00 57.09 586 ALA A N 1
ATOM 4530 C CA . ALA A 1 586 ? 22.724 9.007 17.292 1.00 57.09 586 ALA A CA 1
ATOM 4531 C C . ALA A 1 586 ? 23.980 9.805 17.732 1.00 57.09 586 ALA A C 1
ATOM 4533 O O . ALA A 1 586 ? 23.945 11.040 17.715 1.00 57.09 586 ALA A O 1
ATOM 4534 N N . PRO A 1 587 ? 25.109 9.151 18.096 1.00 54.34 587 PRO A N 1
ATOM 4535 C CA . PRO A 1 587 ? 26.341 9.816 18.525 1.00 54.34 587 PRO A CA 1
ATOM 4536 C C . PRO A 1 587 ? 27.141 10.321 17.308 1.00 54.34 587 PRO A C 1
ATOM 4538 O O . PRO A 1 587 ? 28.268 9.907 17.049 1.00 54.34 587 PRO A O 1
ATOM 4541 N N . GLY A 1 588 ? 26.528 11.200 16.514 1.00 50.16 588 GLY A N 1
ATOM 4542 C CA . GLY A 1 588 ? 27.085 11.734 15.275 1.00 50.16 588 GLY A CA 1
ATOM 4543 C C . GLY A 1 588 ? 26.383 13.025 14.859 1.00 50.16 588 GLY A C 1
ATOM 4544 O O . GLY A 1 588 ? 25.163 13.156 14.983 1.00 50.16 588 GLY A O 1
ATOM 4545 N N . GLY A 1 589 ? 27.162 14.004 14.394 1.00 53.06 589 GLY A N 1
ATOM 4546 C CA . GLY A 1 589 ? 26.677 15.357 14.121 1.00 53.06 589 GLY A CA 1
ATOM 4547 C C . GLY A 1 589 ? 25.529 15.417 13.104 1.00 53.06 589 GLY A C 1
ATOM 4548 O O . GLY A 1 589 ? 25.500 14.686 12.118 1.00 53.06 589 GLY A O 1
ATOM 4549 N N . GLY A 1 590 ? 24.582 16.330 13.332 1.00 55.81 590 GLY A N 1
ATOM 4550 C CA . GLY A 1 590 ? 23.540 16.696 12.366 1.00 55.81 590 GLY A CA 1
ATOM 4551 C C . GLY A 1 590 ? 22.306 15.786 12.320 1.00 55.81 590 GLY A C 1
ATOM 4552 O O . GLY A 1 590 ? 21.200 16.306 12.270 1.00 55.81 590 GLY A O 1
ATOM 4553 N N . ALA A 1 591 ? 22.435 14.459 12.396 1.00 54.06 591 ALA A N 1
ATOM 4554 C CA . ALA A 1 591 ? 21.276 13.571 12.218 1.00 54.06 591 ALA A CA 1
ATOM 4555 C C . ALA A 1 591 ? 20.292 13.609 13.409 1.00 54.06 591 ALA A C 1
ATOM 4557 O O . ALA A 1 591 ? 19.135 14.015 13.265 1.00 54.06 591 ALA A O 1
ATOM 4558 N N . GLY A 1 592 ? 20.757 13.234 14.607 1.00 53.25 592 GLY A N 1
ATOM 4559 C CA . GLY A 1 592 ? 19.899 13.113 15.793 1.00 53.25 592 GLY A CA 1
ATOM 4560 C C . GLY A 1 592 ? 19.271 14.438 16.239 1.00 53.25 592 GLY A C 1
ATOM 4561 O O . GLY A 1 592 ? 18.118 14.466 16.662 1.00 53.25 592 GLY A O 1
ATOM 4562 N N . HIS A 1 593 ? 19.988 15.557 16.090 1.00 56.28 593 HIS A N 1
ATOM 4563 C CA . HIS A 1 593 ? 19.496 16.868 16.526 1.00 56.28 593 HIS A CA 1
ATOM 4564 C C . HIS A 1 593 ? 18.368 17.414 15.634 1.00 56.28 593 HIS A C 1
ATOM 4566 O O . HIS A 1 593 ? 17.458 18.072 16.134 1.00 56.28 593 HIS A O 1
ATOM 4572 N N . PHE A 1 594 ? 18.371 17.103 14.332 1.00 58.41 594 PHE A N 1
ATOM 4573 C CA . PHE A 1 594 ? 17.277 17.485 13.434 1.00 58.41 594 PHE A CA 1
ATOM 4574 C C . PHE A 1 594 ? 16.029 16.633 13.680 1.00 58.41 594 PHE A C 1
ATOM 4576 O O . PHE A 1 594 ? 14.932 17.184 13.714 1.00 58.41 594 PHE A O 1
ATOM 4583 N N . LEU A 1 595 ? 16.181 15.327 13.938 1.00 60.50 595 LEU A N 1
ATOM 4584 C CA . LEU A 1 595 ? 15.052 14.472 14.317 1.00 60.50 595 LEU A CA 1
ATOM 4585 C C . LEU A 1 595 ? 14.464 14.892 15.676 1.00 60.50 595 LEU A C 1
ATOM 4587 O O . LEU A 1 595 ? 13.249 15.027 15.795 1.00 60.50 595 LEU A O 1
ATOM 4591 N N . ALA A 1 596 ? 15.310 15.190 16.667 1.00 59.91 596 ALA A N 1
ATOM 4592 C CA . ALA A 1 596 ? 14.877 15.703 17.966 1.00 59.91 596 ALA A CA 1
ATOM 4593 C C . ALA A 1 596 ? 14.146 17.053 17.849 1.00 59.91 596 ALA A C 1
ATOM 4595 O O . ALA A 1 596 ? 13.076 17.206 18.428 1.00 59.91 596 ALA A O 1
ATOM 4596 N N . ASN A 1 597 ? 14.659 18.005 17.058 1.00 63.25 597 ASN A N 1
ATOM 4597 C CA . ASN A 1 597 ? 13.982 19.286 16.819 1.00 63.25 597 ASN A CA 1
ATOM 4598 C C . ASN A 1 597 ? 12.689 19.139 15.997 1.00 63.25 597 ASN A C 1
ATOM 4600 O O . ASN A 1 597 ? 11.754 19.908 16.204 1.00 63.25 597 ASN A O 1
ATOM 4604 N N . ALA A 1 598 ? 12.605 18.174 15.075 1.00 67.69 598 ALA A N 1
ATOM 4605 C CA . ALA A 1 598 ? 11.380 17.892 14.326 1.00 67.69 598 ALA A CA 1
ATOM 4606 C C . ALA A 1 598 ? 10.298 17.270 15.223 1.00 67.69 598 ALA A C 1
ATOM 4608 O O . ALA A 1 598 ? 9.141 17.680 15.150 1.00 67.69 598 ALA A O 1
ATOM 4609 N N . ILE A 1 599 ? 10.679 16.335 16.102 1.00 68.81 599 ILE A N 1
ATOM 4610 C CA . ILE A 1 599 ? 9.785 15.761 17.115 1.00 68.81 599 ILE A CA 1
ATOM 4611 C C . ILE A 1 599 ? 9.352 16.843 18.107 1.00 68.81 599 ILE A C 1
ATOM 4613 O O . ILE A 1 599 ? 8.154 16.997 18.301 1.00 68.81 599 ILE A O 1
ATOM 4617 N N . ALA A 1 600 ? 10.278 17.643 18.649 1.00 69.62 600 ALA A N 1
ATOM 4618 C CA . ALA A 1 600 ? 9.964 18.732 19.577 1.00 69.62 600 ALA A CA 1
ATOM 4619 C C . ALA A 1 600 ? 8.981 19.740 18.963 1.00 69.62 600 ALA A C 1
ATOM 4621 O O . ALA A 1 600 ? 7.902 19.947 19.501 1.00 69.62 600 ALA A O 1
ATOM 4622 N N . ARG A 1 601 ? 9.266 20.267 17.762 1.00 71.88 601 ARG A N 1
ATOM 4623 C CA . ARG A 1 601 ? 8.347 21.180 17.054 1.00 71.88 601 ARG A CA 1
ATOM 4624 C C . ARG A 1 601 ? 6.979 20.557 16.780 1.00 71.88 601 ARG A C 1
ATOM 4626 O O . ARG A 1 601 ? 5.982 21.273 16.778 1.00 71.88 601 ARG A O 1
ATOM 4633 N N . ARG A 1 602 ? 6.922 19.244 16.540 1.00 72.56 602 ARG A N 1
ATOM 4634 C CA . ARG A 1 602 ? 5.662 18.519 16.370 1.00 72.56 602 ARG A CA 1
ATOM 4635 C C . ARG A 1 602 ? 4.912 18.378 17.695 1.00 72.56 602 ARG A C 1
ATOM 4637 O O . ARG A 1 602 ? 3.722 18.660 17.713 1.00 72.56 602 ARG A O 1
ATOM 4644 N N . THR A 1 603 ? 5.578 18.013 18.791 1.00 70.69 603 THR A N 1
ATOM 4645 C CA . THR A 1 603 ? 4.945 17.934 20.116 1.00 70.69 603 THR A CA 1
ATOM 4646 C C . THR A 1 603 ? 4.531 19.303 20.639 1.00 70.69 603 THR A C 1
ATOM 4648 O O . THR A 1 603 ? 3.480 19.400 21.257 1.00 70.69 603 THR A O 1
ATOM 4651 N N . ASP A 1 604 ? 5.284 20.362 20.338 1.00 72.00 604 ASP A N 1
ATOM 4652 C CA . ASP A 1 604 ? 4.949 21.743 20.696 1.00 72.00 604 ASP A CA 1
ATOM 4653 C C . ASP A 1 604 ? 3.736 22.234 19.895 1.00 72.00 604 ASP A C 1
ATOM 4655 O O . ASP A 1 604 ? 2.840 22.861 20.453 1.00 72.00 604 ASP A O 1
ATOM 4659 N N . ALA A 1 605 ? 3.655 21.906 18.599 1.00 69.75 605 ALA A N 1
ATOM 4660 C CA . ALA A 1 605 ? 2.476 22.187 17.782 1.00 69.75 605 ALA A CA 1
ATOM 4661 C C . ALA A 1 605 ? 1.251 21.381 18.249 1.00 69.75 605 ALA A C 1
ATOM 4663 O O . ALA A 1 605 ? 0.171 21.943 18.417 1.00 69.75 605 ALA A O 1
ATOM 4664 N N . GLU A 1 606 ? 1.406 20.081 18.515 1.00 68.94 606 GLU A N 1
ATOM 4665 C CA . GLU A 1 606 ? 0.330 19.229 19.028 1.00 68.94 606 GLU A CA 1
ATOM 4666 C C . GLU A 1 606 ? -0.142 19.710 20.414 1.00 68.94 606 GLU A C 1
ATOM 4668 O O . GLU A 1 606 ? -1.348 19.853 20.613 1.00 68.94 606 GLU A O 1
ATOM 4673 N N . ALA A 1 607 ? 0.770 20.073 21.323 1.00 70.25 607 ALA A N 1
ATOM 4674 C CA . ALA A 1 607 ? 0.456 20.679 22.619 1.00 70.25 607 ALA A CA 1
ATOM 4675 C C . ALA A 1 607 ? -0.225 22.047 22.473 1.00 70.25 607 ALA A C 1
ATOM 4677 O O . ALA A 1 607 ? -1.220 22.302 23.147 1.00 70.25 607 ALA A O 1
ATOM 4678 N N . LYS A 1 608 ? 0.221 22.901 21.542 1.00 74.94 608 LYS A N 1
ATOM 4679 C CA . LYS A 1 608 ? -0.445 24.181 21.264 1.00 74.94 608 LYS A CA 1
ATOM 4680 C C . LYS A 1 608 ? -1.871 23.970 20.756 1.00 74.94 608 LYS A C 1
ATOM 4682 O O . LYS A 1 608 ? -2.780 24.601 21.276 1.00 74.94 608 LYS A O 1
ATOM 4687 N N . THR A 1 609 ? -2.104 23.010 19.854 1.00 72.94 609 THR A N 1
ATOM 4688 C CA . THR A 1 609 ? -3.472 22.661 19.416 1.00 72.94 609 THR A CA 1
ATOM 4689 C C . THR A 1 609 ? -4.307 21.937 20.480 1.00 72.94 609 THR A C 1
ATOM 4691 O O . THR A 1 609 ? -5.517 21.808 20.294 1.00 72.94 609 THR A O 1
ATOM 4694 N N . ARG A 1 610 ? -3.704 21.445 21.575 1.00 69.62 610 ARG A N 1
ATOM 4695 C CA . ARG A 1 610 ? -4.434 21.001 22.774 1.00 69.62 610 ARG A CA 1
ATOM 4696 C C . ARG A 1 610 ? -4.806 22.195 23.641 1.00 69.62 610 ARG A C 1
ATOM 4698 O O . ARG A 1 610 ? -5.995 22.379 23.856 1.00 69.62 610 ARG A O 1
ATOM 4705 N N . ASN A 1 611 ? -3.861 23.071 23.992 1.00 69.94 611 ASN A N 1
ATOM 4706 C CA . ASN A 1 611 ? -4.156 24.318 24.708 1.00 69.94 611 ASN A CA 1
ATOM 4707 C C . ASN A 1 611 ? -5.210 25.167 23.979 1.00 69.94 611 ASN A C 1
ATOM 4709 O O . ASN A 1 611 ? -6.139 25.638 24.612 1.00 69.94 611 ASN A O 1
ATOM 4713 N N . GLU A 1 612 ? -5.143 25.306 22.654 1.00 72.06 612 GLU A N 1
ATOM 4714 C CA . GLU A 1 612 ? -6.144 26.045 21.866 1.00 72.06 612 GLU A CA 1
ATOM 4715 C C . GLU A 1 612 ? -7.539 25.381 21.907 1.00 72.06 612 GLU A C 1
ATOM 4717 O O . GLU A 1 612 ? -8.554 26.075 21.873 1.00 72.06 612 GLU A O 1
ATOM 4722 N N . LYS A 1 613 ? -7.620 24.048 22.044 1.00 72.25 613 LYS A N 1
ATOM 4723 C CA . LYS A 1 613 ? -8.891 23.319 22.235 1.00 72.25 613 LYS A CA 1
ATOM 4724 C C . LYS A 1 613 ? -9.383 23.353 23.679 1.00 72.25 613 LYS A C 1
ATOM 4726 O O . LYS A 1 613 ? -10.587 23.398 23.895 1.00 72.25 613 LYS A O 1
ATOM 4731 N N . GLU A 1 614 ? -8.480 23.330 24.651 1.00 69.31 614 GLU A N 1
ATOM 4732 C CA . GLU A 1 614 ? -8.792 23.400 26.079 1.00 69.31 614 GLU A CA 1
ATOM 4733 C C . GLU A 1 614 ? -9.216 24.821 26.465 1.00 69.31 614 GLU A C 1
ATOM 4735 O O . GLU A 1 614 ? -10.251 24.982 27.098 1.00 69.31 614 GLU A O 1
ATOM 4740 N N . GLN A 1 615 ? -8.533 25.856 25.970 1.00 69.75 615 GLN A N 1
ATOM 4741 C CA . GLN A 1 615 ? -8.981 27.248 26.060 1.00 69.75 615 GLN A CA 1
ATOM 4742 C C . GLN A 1 615 ? -10.302 27.453 25.312 1.00 69.75 615 GLN A C 1
ATOM 4744 O O . GLN A 1 615 ? -11.220 28.020 25.888 1.00 69.75 615 GLN A O 1
ATOM 4749 N N . GLY A 1 616 ? -10.473 26.903 24.103 1.00 72.69 616 GLY A N 1
ATOM 4750 C CA . GLY A 1 616 ? -11.769 26.927 23.412 1.00 72.69 616 GLY A CA 1
ATOM 4751 C C . GLY A 1 616 ? -12.897 26.218 24.182 1.00 72.69 616 GLY A C 1
ATOM 4752 O O . GLY A 1 616 ? -14.048 26.645 24.120 1.00 72.69 616 GLY A O 1
ATOM 4753 N N . ALA A 1 617 ? -12.585 25.167 24.948 1.00 66.12 617 ALA A N 1
ATOM 4754 C CA . ALA A 1 617 ? -13.538 24.486 25.826 1.00 66.12 617 ALA A CA 1
ATOM 4755 C C . ALA A 1 617 ? -13.821 25.269 27.122 1.00 66.12 617 ALA A C 1
ATOM 4757 O O . ALA A 1 617 ? -14.959 25.262 27.589 1.00 66.12 617 ALA A O 1
ATOM 4758 N N . ILE A 1 618 ? -12.827 25.971 27.675 1.00 67.56 618 ILE A N 1
ATOM 4759 C CA . ILE A 1 618 ? -12.977 26.876 28.824 1.00 67.56 618 ILE A CA 1
ATOM 4760 C C . ILE A 1 618 ? -13.809 28.099 28.422 1.00 67.56 618 ILE A C 1
ATOM 4762 O O . ILE A 1 618 ? -14.798 28.388 29.081 1.00 67.56 618 ILE A O 1
ATOM 4766 N N . GLU A 1 619 ? -13.501 28.756 27.302 1.00 71.69 619 GLU A N 1
ATOM 4767 C CA . GLU A 1 619 ? -14.277 29.881 26.762 1.00 71.69 619 GLU A CA 1
ATOM 4768 C C . GLU A 1 619 ? -15.721 29.474 26.434 1.00 71.69 619 GLU A C 1
ATOM 4770 O O . GLU A 1 619 ? -16.657 30.217 26.738 1.00 71.69 619 GLU A O 1
ATOM 4775 N N . ALA A 1 620 ? -15.931 28.277 25.872 1.00 66.94 620 ALA A N 1
ATOM 4776 C CA . ALA A 1 620 ? -17.268 27.722 25.679 1.00 66.94 620 ALA A CA 1
ATOM 4777 C C . ALA A 1 620 ? -17.976 27.441 27.017 1.00 66.94 620 ALA A C 1
ATOM 4779 O O . ALA A 1 620 ? -19.165 27.731 27.143 1.00 66.94 620 ALA A O 1
ATOM 4780 N N . GLY A 1 621 ? -17.258 26.925 28.019 1.00 64.94 621 GLY A N 1
ATOM 4781 C CA . GLY A 1 621 ? -17.766 26.685 29.370 1.00 64.94 621 GLY A CA 1
ATOM 4782 C C . GLY A 1 621 ? -18.155 27.972 30.099 1.00 64.94 621 GLY A C 1
ATOM 4783 O O . GLY A 1 621 ? -19.254 28.055 30.635 1.00 64.94 621 GLY A O 1
ATOM 4784 N N . GLU A 1 622 ? -17.317 29.008 30.055 1.00 66.56 622 GLU A N 1
ATOM 4785 C CA . GLU A 1 622 ? -17.623 30.330 30.605 1.00 66.56 622 GLU A CA 1
ATOM 4786 C C . GLU A 1 622 ? -18.776 31.011 29.867 1.00 66.56 622 GLU A C 1
ATOM 4788 O O . GLU A 1 622 ? -19.617 31.652 30.495 1.00 66.56 622 GLU A O 1
ATOM 4793 N N . LYS A 1 623 ? -18.830 30.901 28.532 1.00 66.94 623 LYS A N 1
ATOM 4794 C CA . LYS A 1 623 ? -19.942 31.435 27.739 1.00 66.94 623 LYS A CA 1
ATOM 4795 C C . LYS A 1 623 ? -21.248 30.742 28.117 1.00 66.94 623 LYS A C 1
ATOM 4797 O O . LYS A 1 623 ? -22.249 31.425 28.301 1.00 66.94 623 LYS A O 1
ATOM 4802 N N . LEU A 1 624 ? -21.223 29.424 28.305 1.00 61.91 624 LEU A N 1
ATOM 4803 C CA . LEU A 1 624 ? -22.382 28.643 28.727 1.00 61.91 624 LEU A CA 1
ATOM 4804 C C . LEU A 1 624 ? -22.764 28.921 30.194 1.00 61.91 624 LEU A C 1
ATOM 4806 O O . LEU A 1 624 ? -23.945 29.021 30.498 1.00 61.91 624 LEU A O 1
ATOM 4810 N N . ALA A 1 625 ? -21.800 29.161 31.089 1.00 58.97 625 ALA A N 1
ATOM 4811 C CA . ALA A 1 625 ? -22.062 29.626 32.455 1.00 58.97 625 ALA A CA 1
ATOM 4812 C C . ALA A 1 625 ? -22.711 31.024 32.474 1.00 58.97 625 ALA A C 1
ATOM 4814 O O . ALA A 1 625 ? -23.678 31.242 33.203 1.00 58.97 625 ALA A O 1
ATOM 4815 N N . ARG A 1 626 ? -22.244 31.945 31.617 1.00 67.31 626 ARG A N 1
ATOM 4816 C CA . ARG A 1 626 ? -22.850 33.272 31.409 1.00 67.31 626 ARG A CA 1
ATOM 4817 C C . ARG A 1 626 ? -24.259 33.178 30.807 1.00 67.31 626 ARG A C 1
ATOM 4819 O O . ARG A 1 626 ? -25.147 33.896 31.251 1.00 67.31 626 ARG A O 1
ATOM 4826 N N . GLU A 1 627 ? -24.488 32.271 29.857 1.00 66.19 627 GLU A N 1
ATOM 4827 C CA . GLU A 1 627 ? -25.812 31.998 29.267 1.00 66.19 627 GLU A CA 1
ATOM 4828 C C . GLU A 1 627 ? -26.781 31.311 30.249 1.00 66.19 627 GLU A C 1
ATOM 4830 O O . GLU A 1 627 ? -27.990 31.499 30.139 1.00 66.19 627 GLU A O 1
ATOM 4835 N N . LEU A 1 628 ? -26.264 30.587 31.249 1.00 65.00 628 LEU A N 1
ATOM 4836 C CA . LEU A 1 628 ? -27.027 30.011 32.367 1.00 65.00 628 LEU A CA 1
ATOM 4837 C C . LEU A 1 628 ? -27.128 30.936 33.601 1.00 65.00 628 LEU A C 1
ATOM 4839 O O . LEU A 1 628 ? -27.689 30.532 34.617 1.00 65.00 628 LEU A O 1
ATOM 4843 N N . GLY A 1 629 ? -26.598 32.163 33.544 1.00 52.31 629 GLY A N 1
ATOM 4844 C CA . GLY A 1 629 ? -26.674 33.141 34.641 1.00 52.31 629 GLY A CA 1
ATOM 4845 C C . GLY A 1 629 ? -25.805 32.833 35.872 1.00 52.31 629 GLY A C 1
ATOM 4846 O O . GLY A 1 629 ? -25.976 33.463 36.916 1.00 52.31 629 GLY A O 1
ATOM 4847 N N . LEU A 1 630 ? -24.864 31.889 35.773 1.00 53.84 630 LEU A N 1
ATOM 4848 C CA . LEU A 1 630 ? -23.978 31.490 36.869 1.00 53.84 630 LEU A CA 1
ATOM 4849 C C . LEU A 1 630 ? -22.808 32.480 37.013 1.00 53.84 630 LEU A C 1
ATOM 4851 O O . LEU A 1 630 ? -21.749 32.312 36.410 1.00 53.84 630 LEU A O 1
ATOM 4855 N N . ASN A 1 631 ? -22.999 33.518 37.831 1.00 42.66 631 ASN A N 1
ATOM 4856 C CA . ASN A 1 631 ? -21.965 34.511 38.152 1.00 42.66 631 ASN A CA 1
ATOM 4857 C C . ASN A 1 631 ? -20.808 33.899 38.966 1.00 42.66 631 ASN A C 1
ATOM 4859 O O . ASN A 1 631 ? -20.907 33.719 40.180 1.00 42.66 631 ASN A O 1
ATOM 4863 N N . THR A 1 632 ? -19.669 33.651 38.319 1.00 51.31 632 THR A N 1
ATOM 4864 C CA . THR A 1 632 ? -18.453 33.095 38.938 1.00 51.31 632 THR A CA 1
ATOM 4865 C C . THR A 1 632 ? -17.609 34.148 39.678 1.00 51.31 632 THR A C 1
ATOM 4867 O O . THR A 1 632 ? -16.435 34.339 39.366 1.00 51.31 632 THR A O 1
ATOM 4870 N N . ASN A 1 633 ? -18.180 34.820 40.684 1.00 41.53 633 ASN A N 1
ATOM 4871 C CA . ASN A 1 633 ? -17.435 35.686 41.616 1.00 41.53 633 ASN A CA 1
ATOM 4872 C C . ASN A 1 633 ? -16.981 34.891 42.852 1.00 41.53 633 ASN A C 1
ATOM 4874 O O . ASN A 1 633 ? -17.519 35.034 43.948 1.00 41.53 633 ASN A O 1
ATOM 4878 N N . LEU A 1 634 ? -15.988 34.020 42.663 1.00 43.09 634 LEU A N 1
ATOM 4879 C CA . LEU A 1 634 ? -15.535 33.047 43.664 1.00 43.09 634 LEU A CA 1
ATOM 4880 C C . LEU A 1 634 ? -14.322 33.557 44.476 1.00 43.09 634 LEU A C 1
ATOM 4882 O O . LEU A 1 634 ? -13.282 32.911 44.542 1.00 43.09 634 LEU A O 1
ATOM 4886 N N . THR A 1 635 ? -14.451 34.756 45.059 1.00 42.81 635 THR A N 1
ATOM 4887 C CA . THR A 1 635 ? -13.386 35.452 45.824 1.00 42.81 635 THR A CA 1
ATOM 4888 C C . THR A 1 635 ? -13.897 36.246 47.043 1.00 42.81 635 THR A C 1
ATOM 4890 O O . THR A 1 635 ? -13.192 37.119 47.544 1.00 42.81 635 THR A O 1
ATOM 4893 N N . ALA A 1 636 ? -15.119 35.979 47.528 1.00 43.47 636 ALA A N 1
ATOM 4894 C CA . ALA A 1 636 ? -15.790 36.818 48.538 1.00 43.47 636 ALA A CA 1
ATOM 4895 C C . ALA A 1 636 ? -16.501 36.057 49.685 1.00 43.47 636 ALA A C 1
ATOM 4897 O O . ALA A 1 636 ? -17.343 36.644 50.357 1.00 43.47 636 ALA A O 1
ATOM 4898 N N . LEU A 1 637 ? -16.201 34.768 49.906 1.00 36.91 637 LEU A N 1
ATOM 4899 C CA . LEU A 1 637 ? -16.894 33.914 50.897 1.00 36.91 637 LEU A CA 1
ATOM 4900 C C . LEU A 1 637 ? -15.952 33.053 51.774 1.00 36.91 637 LEU A C 1
ATOM 4902 O O . LEU A 1 637 ? -16.350 32.004 52.263 1.00 36.91 637 LEU A O 1
ATOM 4906 N N . GLU A 1 638 ? -14.715 33.502 52.011 1.00 39.62 638 GLU A N 1
ATOM 4907 C CA . GLU A 1 638 ? -13.777 32.876 52.975 1.00 39.62 638 GLU A CA 1
ATOM 4908 C C . GLU A 1 638 ? -13.477 33.790 54.185 1.00 39.62 638 GLU A C 1
ATOM 4910 O O . GLU A 1 638 ? -12.409 33.713 54.788 1.00 39.62 638 GLU A O 1
ATOM 4915 N N . ALA A 1 639 ? -14.395 34.703 54.524 1.00 43.56 639 ALA A N 1
ATOM 4916 C CA . ALA A 1 639 ? -14.139 35.779 55.487 1.00 43.56 639 ALA A CA 1
ATOM 4917 C C . ALA A 1 639 ? -15.307 36.079 56.449 1.00 43.56 639 ALA A C 1
ATOM 4919 O O . ALA A 1 639 ? -15.507 37.242 56.783 1.00 43.56 639 ALA A O 1
ATOM 4920 N N . ASP A 1 640 ? -16.066 35.063 56.893 1.00 39.59 640 ASP A N 1
ATOM 4921 C CA . ASP A 1 640 ? -17.079 35.246 57.955 1.00 39.59 640 ASP A CA 1
ATOM 4922 C C . ASP A 1 640 ? -17.483 33.933 58.686 1.00 39.59 640 ASP A C 1
ATOM 4924 O O . ASP A 1 640 ? -18.650 33.557 58.713 1.00 39.59 640 ASP A O 1
ATOM 4928 N N . GLU A 1 641 ? -16.530 33.189 59.284 1.00 37.72 641 GLU A N 1
ATOM 4929 C CA . GLU A 1 641 ? -16.883 32.055 60.183 1.00 37.72 641 GLU A CA 1
ATOM 4930 C C . GLU A 1 641 ? -15.859 31.731 61.307 1.00 37.72 641 GLU A C 1
ATOM 4932 O O . GLU A 1 641 ? -15.627 30.573 61.647 1.00 37.72 641 GLU A O 1
ATOM 4937 N N . VAL A 1 642 ? -15.229 32.741 61.932 1.00 41.59 642 VAL A N 1
ATOM 4938 C CA . VAL A 1 642 ? -14.397 32.549 63.152 1.00 41.59 642 VAL A CA 1
ATOM 4939 C C . VAL A 1 642 ? -14.614 33.690 64.160 1.00 41.59 642 VAL A C 1
ATOM 4941 O O . VAL A 1 642 ? -13.780 34.588 64.274 1.00 41.59 642 VAL A O 1
ATOM 4944 N N . ALA A 1 643 ? -15.742 33.689 64.887 1.00 38.88 643 ALA A N 1
ATOM 4945 C CA . ALA A 1 643 ? -16.093 34.809 65.779 1.00 38.88 643 ALA A CA 1
ATOM 4946 C C . ALA A 1 643 ? -16.875 34.477 67.078 1.00 38.88 643 ALA A C 1
ATOM 4948 O O . ALA A 1 643 ? -17.412 35.397 67.694 1.00 38.88 643 ALA A O 1
ATOM 4949 N N . SER A 1 644 ? -16.922 33.223 67.554 1.00 34.94 644 SER A N 1
ATOM 4950 C CA . SER A 1 644 ? -17.498 32.914 68.884 1.00 34.94 644 SER A CA 1
ATOM 4951 C C . SER A 1 644 ? -17.068 31.553 69.456 1.00 34.94 644 SER A C 1
ATOM 4953 O O . SER A 1 644 ? -17.584 30.525 69.028 1.00 34.94 644 SER A O 1
ATOM 4955 N N . ASP A 1 645 ? -16.151 31.531 70.434 1.00 29.89 645 ASP A N 1
ATOM 4956 C CA . ASP A 1 645 ? -16.527 31.478 71.867 1.00 29.89 645 ASP A CA 1
ATOM 4957 C C . ASP A 1 645 ? -15.288 31.735 72.777 1.00 29.89 645 ASP A C 1
ATOM 4959 O O . ASP A 1 645 ? -14.179 31.351 72.391 1.00 29.89 645 ASP A O 1
ATOM 4963 N N . PRO A 1 646 ? -15.395 32.390 73.957 1.00 48.28 646 PRO A N 1
ATOM 4964 C CA . PRO A 1 646 ? -14.234 32.738 74.784 1.00 48.28 646 PRO A CA 1
ATOM 4965 C C . PRO A 1 646 ? -14.096 31.879 76.057 1.00 48.28 646 PRO A C 1
ATOM 4967 O O . PRO A 1 646 ? -15.005 31.834 76.888 1.00 48.28 646 PRO A O 1
ATOM 4970 N N . SER A 1 647 ? -12.921 31.281 76.308 1.00 31.36 647 SER A N 1
ATOM 4971 C CA . SER A 1 647 ? -12.640 30.699 77.632 1.00 31.36 647 SER A CA 1
ATOM 4972 C C . SER A 1 647 ? -11.159 30.592 78.023 1.00 31.36 647 SER A C 1
ATOM 4974 O O . SER A 1 647 ? -10.363 29.978 77.320 1.00 31.36 647 SER A O 1
ATOM 4976 N N . ILE A 1 648 ? -10.868 31.086 79.236 1.00 34.59 648 ILE A N 1
ATOM 4977 C CA . ILE A 1 648 ? -9.694 30.801 80.091 1.00 34.59 648 ILE A CA 1
ATOM 4978 C C . ILE A 1 648 ? -8.346 31.423 79.641 1.00 34.59 648 ILE A C 1
ATOM 4980 O O . ILE A 1 648 ? -8.112 31.741 78.480 1.00 34.59 648 ILE A O 1
ATOM 4984 N N . ALA A 1 649 ? -7.494 31.718 80.632 1.00 33.88 649 ALA A N 1
ATOM 4985 C CA . ALA A 1 649 ? -6.399 32.693 80.576 1.00 33.88 649 ALA A CA 1
ATOM 4986 C C . ALA A 1 649 ? -4.980 32.065 80.624 1.00 33.88 649 ALA A C 1
ATOM 4988 O O . ALA A 1 649 ? -4.829 30.944 81.114 1.00 33.88 649 ALA A O 1
ATOM 4989 N N . PRO A 1 650 ? -3.929 32.787 80.170 1.00 50.44 650 PRO A N 1
ATOM 4990 C CA . PRO A 1 650 ? -2.522 32.367 80.262 1.00 50.44 650 PRO A CA 1
ATOM 4991 C C . PRO A 1 650 ? -1.935 32.628 81.670 1.00 50.44 650 PRO A C 1
ATOM 4993 O O . PRO A 1 650 ? -2.518 33.393 82.443 1.00 50.44 650 PRO A O 1
ATOM 4996 N N . PRO A 1 651 ? -0.795 32.003 82.037 1.00 49.56 651 PRO A N 1
ATOM 4997 C CA . PRO A 1 651 ? 0.536 32.574 81.738 1.00 49.56 651 PRO A CA 1
ATOM 4998 C C . PRO A 1 651 ? 1.548 31.463 81.311 1.00 49.56 651 PRO A C 1
ATOM 5000 O O . PRO A 1 651 ? 1.128 30.338 81.066 1.00 49.56 651 PRO A O 1
ATOM 5003 N N . SER A 1 652 ? 2.867 31.652 81.150 1.00 33.59 652 SER A N 1
ATOM 5004 C CA . SER A 1 652 ? 3.769 32.789 81.410 1.00 33.59 652 SER A CA 1
ATOM 5005 C C . SER A 1 652 ? 4.926 32.859 80.393 1.00 33.59 652 SER A C 1
ATOM 5007 O O . SER A 1 652 ? 5.144 31.951 79.595 1.00 33.59 652 SER A O 1
ATOM 5009 N N . GLU A 1 653 ? 5.711 33.933 80.472 1.00 33.50 653 GLU A N 1
ATOM 5010 C CA . GLU A 1 653 ? 6.995 34.126 79.781 1.00 33.50 653 GLU A CA 1
ATOM 5011 C C . GLU A 1 653 ? 8.051 33.063 80.165 1.00 33.50 653 GLU A C 1
ATOM 5013 O O . GLU A 1 653 ? 8.013 32.561 81.289 1.00 33.50 653 GLU A O 1
ATOM 5018 N N . ALA A 1 654 ? 9.051 32.818 79.294 1.00 33.22 654 ALA A N 1
ATOM 5019 C CA . ALA A 1 654 ? 10.479 33.038 79.620 1.00 33.22 654 ALA A CA 1
ATOM 5020 C C . ALA A 1 654 ? 11.475 32.716 78.467 1.00 33.22 654 ALA A C 1
ATOM 5022 O O . ALA A 1 654 ? 11.579 31.591 77.998 1.00 33.22 654 ALA A O 1
ATOM 5023 N N . LEU A 1 655 ? 12.258 33.737 78.097 1.00 33.50 655 LEU A N 1
ATOM 5024 C CA . LEU A 1 655 ? 13.710 33.759 77.810 1.00 33.50 655 LEU A CA 1
ATOM 5025 C C . LEU A 1 655 ? 14.457 32.613 77.060 1.00 33.50 655 LEU A C 1
ATOM 5027 O O . LEU A 1 655 ? 14.618 31.514 77.565 1.00 33.50 655 LEU A O 1
ATOM 5031 N N . VAL A 1 656 ? 15.209 33.057 76.032 1.00 35.19 656 VAL A N 1
ATOM 5032 C CA . VAL A 1 656 ? 16.650 32.766 75.765 1.00 35.19 656 VAL A CA 1
ATOM 5033 C C . VAL A 1 656 ? 17.084 31.351 75.329 1.00 35.19 656 VAL A C 1
ATOM 5035 O O . VAL A 1 656 ? 16.861 30.362 76.010 1.00 35.19 656 VAL A O 1
ATOM 5038 N N . GLY A 1 657 ? 17.921 31.287 74.276 1.00 32.38 657 GLY A N 1
ATOM 5039 C CA . GLY A 1 657 ? 18.809 30.132 74.059 1.00 32.38 657 GLY A CA 1
ATOM 5040 C C . GLY A 1 657 ? 19.462 30.012 72.677 1.00 32.38 657 GLY A C 1
ATOM 5041 O O . GLY A 1 657 ? 19.041 29.193 71.869 1.00 32.38 657 GLY A O 1
A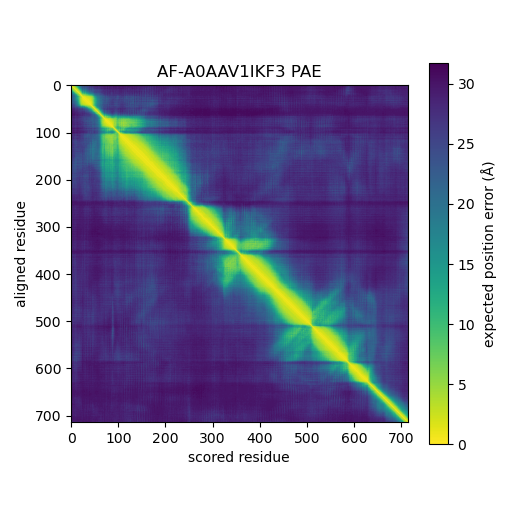TOM 5042 N N . LYS A 1 658 ? 20.542 30.760 72.398 1.00 37.00 658 LYS A N 1
ATOM 5043 C CA . LYS A 1 658 ? 21.475 30.382 71.313 1.00 37.00 658 LYS A CA 1
ATOM 5044 C C . LYS A 1 658 ? 22.376 29.241 71.791 1.00 37.00 658 LYS A C 1
ATOM 5046 O O . LYS A 1 658 ? 22.991 29.392 72.843 1.00 37.00 658 LYS A O 1
ATOM 5051 N N . THR A 1 659 ? 22.617 28.229 70.960 1.00 36.69 659 THR A N 1
ATOM 5052 C CA . THR A 1 659 ? 23.979 27.746 70.622 1.00 36.69 659 THR A CA 1
ATOM 5053 C C . THR A 1 659 ? 23.934 26.777 69.434 1.00 36.69 659 THR A C 1
ATOM 5055 O O . THR A 1 659 ? 22.858 26.462 68.934 1.00 36.69 659 THR A O 1
ATOM 5058 N N . ALA A 1 660 ? 25.103 26.384 68.920 1.00 34.97 660 ALA A N 1
ATOM 5059 C CA . ALA A 1 660 ? 25.260 25.553 67.728 1.00 34.97 660 ALA A CA 1
ATOM 5060 C C . ALA A 1 660 ? 26.151 24.328 68.002 1.00 34.97 660 ALA A C 1
ATOM 5062 O O . ALA A 1 660 ? 26.867 24.288 69.001 1.00 34.97 660 ALA A O 1
ATOM 5063 N N . GLY A 1 661 ? 26.141 23.377 67.064 1.00 30.81 661 GLY A N 1
ATOM 5064 C CA . GLY A 1 661 ? 26.858 22.099 67.136 1.00 30.81 661 GLY A CA 1
ATOM 5065 C C . GLY A 1 661 ? 25.911 20.920 67.419 1.00 30.81 661 GLY A C 1
ATOM 5066 O O . GLY A 1 661 ? 24.872 21.095 68.040 1.00 30.81 661 GLY A O 1
ATOM 5067 N N . GLY A 1 662 ? 26.193 19.702 66.958 1.00 30.17 662 GLY A N 1
ATOM 5068 C CA . GLY A 1 662 ? 27.294 19.305 66.077 1.00 30.17 662 GLY A CA 1
ATOM 5069 C C . GLY A 1 662 ? 27.561 17.800 66.140 1.00 30.17 662 GLY A C 1
ATOM 5070 O O . GLY A 1 662 ? 27.947 17.309 67.188 1.00 30.17 662 GLY A O 1
ATOM 5071 N N . MET A 1 663 ? 27.370 17.105 65.012 1.00 33.22 663 MET A N 1
ATOM 5072 C CA . MET A 1 663 ? 27.862 15.751 64.683 1.00 33.22 663 MET A CA 1
ATOM 5073 C C . MET A 1 663 ? 27.984 14.713 65.823 1.00 33.22 663 MET A C 1
ATOM 5075 O O . MET A 1 663 ? 29.007 14.677 66.507 1.00 33.22 663 MET A O 1
ATOM 5079 N N . HIS A 1 664 ? 27.103 13.702 65.841 1.00 31.23 664 HIS A N 1
ATOM 5080 C CA . HIS A 1 664 ? 27.603 12.322 65.952 1.00 31.23 664 HIS A CA 1
ATOM 5081 C C . HIS A 1 664 ? 26.711 11.253 65.313 1.00 31.23 664 HIS A C 1
ATOM 5083 O O . HIS A 1 664 ? 25.540 11.483 65.023 1.00 31.23 664 HIS A O 1
ATOM 5089 N N . MET A 1 665 ? 27.326 10.097 65.048 1.00 37.66 665 MET A N 1
ATOM 5090 C CA . MET A 1 665 ? 26.713 8.924 64.421 1.00 37.66 665 MET A CA 1
ATOM 5091 C C . MET A 1 665 ? 26.019 8.020 65.447 1.00 37.66 665 MET A C 1
ATOM 5093 O O . MET A 1 665 ? 26.425 7.969 66.606 1.00 37.66 665 MET A O 1
ATOM 5097 N N . GLY A 1 666 ? 25.037 7.240 64.991 1.00 31.80 666 GLY A N 1
ATOM 5098 C CA . GLY A 1 666 ? 24.400 6.184 65.779 1.00 31.80 666 GLY A CA 1
ATOM 5099 C C . GLY A 1 666 ? 23.784 5.115 64.879 1.00 31.80 666 GLY A C 1
ATOM 5100 O O . GLY A 1 666 ? 22.662 5.276 64.408 1.00 31.80 666 GLY A O 1
ATOM 5101 N N . SER A 1 667 ? 24.523 4.035 64.624 1.00 34.28 667 SER A N 1
ATOM 5102 C CA . SER A 1 667 ? 24.027 2.846 63.927 1.00 34.28 667 SER A CA 1
ATOM 5103 C C . SER A 1 667 ? 23.464 1.833 64.926 1.00 34.28 667 SER A C 1
ATOM 5105 O O . SER A 1 667 ? 24.122 1.488 65.905 1.00 34.28 667 SER A O 1
ATOM 5107 N N . ILE A 1 668 ? 22.261 1.322 64.658 1.00 34.03 668 ILE A N 1
ATOM 5108 C CA . ILE A 1 668 ? 21.655 0.184 65.365 1.00 34.03 668 ILE A CA 1
ATOM 5109 C C . ILE A 1 668 ? 21.141 -0.806 64.307 1.00 34.03 668 ILE A C 1
ATOM 5111 O O . ILE A 1 668 ? 20.829 -0.419 63.181 1.00 34.03 668 ILE A O 1
ATOM 5115 N N . SER A 1 669 ? 21.139 -2.094 64.638 1.00 33.03 669 SER A N 1
ATOM 5116 C CA . SER A 1 669 ? 20.838 -3.222 63.742 1.00 33.03 669 SER A CA 1
ATOM 5117 C C . SER A 1 669 ? 19.856 -4.194 64.422 1.00 33.03 669 SER A C 1
ATOM 5119 O O . SER A 1 669 ? 19.348 -3.869 65.494 1.00 33.03 669 SER A O 1
ATOM 5121 N N . ILE A 1 670 ? 19.707 -5.419 63.881 1.00 30.36 670 ILE A N 1
ATOM 5122 C CA . ILE A 1 670 ? 18.892 -6.533 64.431 1.00 30.36 670 ILE A CA 1
ATOM 5123 C C . ILE A 1 670 ? 17.371 -6.270 64.183 1.00 30.36 670 ILE A C 1
ATOM 5125 O O . ILE A 1 670 ? 16.940 -5.124 64.237 1.00 30.36 670 ILE A O 1
ATOM 5129 N N . SER A 1 671 ? 16.497 -7.220 63.809 1.00 30.23 671 SER A N 1
ATOM 5130 C CA . SER A 1 671 ? 16.515 -8.698 63.894 1.00 30.23 671 SER A CA 1
ATOM 5131 C C . SER A 1 671 ? 16.036 -9.420 62.615 1.00 30.23 671 SER A C 1
ATOM 5133 O O . SER A 1 671 ? 15.352 -8.834 61.781 1.00 30.23 671 SER A O 1
ATOM 5135 N N . GLU A 1 672 ? 16.335 -10.722 62.517 1.00 32.00 672 GLU A N 1
ATOM 5136 C CA . GLU A 1 672 ? 15.786 -11.677 61.530 1.00 32.00 672 GLU A CA 1
ATOM 5137 C C . GLU A 1 672 ? 14.639 -12.544 62.123 1.00 32.00 672 GLU A C 1
ATOM 5139 O O . GLU A 1 672 ? 14.149 -12.256 63.214 1.00 32.00 672 GLU A O 1
ATOM 5144 N N . THR A 1 673 ? 14.318 -13.665 61.446 1.00 31.16 673 THR A N 1
ATOM 5145 C CA . THR A 1 673 ? 13.418 -14.809 61.777 1.00 31.16 673 THR A CA 1
ATOM 5146 C C . THR A 1 673 ? 11.950 -14.653 61.312 1.00 31.16 673 THR A C 1
ATOM 5148 O O . THR A 1 673 ? 11.295 -13.689 61.681 1.00 31.16 673 THR A O 1
ATOM 5151 N N . SER A 1 674 ? 11.421 -15.413 60.327 1.00 30.20 674 SER A N 1
ATOM 5152 C CA . SER A 1 674 ? 11.161 -16.881 60.155 1.00 30.20 674 SER A CA 1
ATOM 5153 C C . SER A 1 674 ? 9.740 -17.281 60.637 1.00 30.20 674 SER A C 1
ATOM 5155 O O . SER A 1 674 ? 9.232 -16.604 61.519 1.00 30.20 674 SER A O 1
ATOM 5157 N N . LEU A 1 675 ? 9.022 -18.326 60.180 1.00 30.80 675 LEU A N 1
ATOM 5158 C CA . LEU A 1 675 ? 9.225 -19.417 59.194 1.00 30.80 675 LEU A CA 1
ATOM 5159 C C . LEU A 1 675 ? 7.837 -20.087 58.885 1.00 30.80 675 LEU A C 1
ATOM 5161 O O . LEU A 1 675 ? 6.853 -19.711 59.515 1.00 30.80 675 LEU A O 1
ATOM 5165 N N . THR A 1 676 ? 7.773 -21.140 58.039 1.00 30.48 676 THR A N 1
ATOM 5166 C CA . THR A 1 676 ? 6.656 -22.139 57.861 1.00 30.48 676 THR A CA 1
ATOM 5167 C C . THR A 1 676 ? 5.285 -21.661 57.307 1.00 30.48 676 THR A C 1
ATOM 5169 O O . THR A 1 676 ? 4.929 -20.506 57.486 1.00 30.48 676 THR A O 1
ATOM 5172 N N . SER A 1 677 ? 4.425 -22.473 56.650 1.00 28.80 677 SER A N 1
ATOM 5173 C CA . SER A 1 677 ? 4.560 -23.773 55.925 1.00 28.80 677 SER A CA 1
ATOM 5174 C C . SER A 1 677 ? 3.270 -24.154 55.144 1.00 28.80 677 SER A C 1
ATOM 5176 O O . SER A 1 677 ? 2.174 -23.869 55.621 1.00 28.80 677 SER A O 1
ATOM 5178 N N . SER A 1 678 ? 3.392 -24.883 54.022 1.00 32.66 678 SER A N 1
ATOM 5179 C CA . SER A 1 678 ? 2.320 -25.655 53.320 1.00 32.66 678 SER A CA 1
ATOM 5180 C C . SER A 1 678 ? 1.922 -26.934 54.108 1.00 32.66 678 SER A C 1
ATOM 5182 O O . SER A 1 678 ? 2.684 -27.264 55.024 1.00 32.66 678 SER A O 1
ATOM 5184 N N . PRO A 1 679 ? 0.804 -27.675 53.837 1.00 49.03 679 PRO A N 1
ATOM 5185 C CA . PRO A 1 679 ? 0.563 -28.524 52.624 1.00 49.03 679 PRO A CA 1
ATOM 5186 C C . PRO A 1 679 ? -0.964 -28.713 52.273 1.00 49.03 679 PRO A C 1
ATOM 5188 O O . PRO A 1 679 ? -1.772 -27.949 52.785 1.00 49.03 679 PRO A O 1
ATOM 5191 N N . SER A 1 680 ? -1.486 -29.746 51.570 1.00 32.09 680 SER A N 1
ATOM 5192 C CA . SER A 1 680 ? -1.293 -30.229 50.170 1.00 32.09 680 SER A CA 1
ATOM 5193 C C . SER A 1 680 ? -2.314 -31.342 49.774 1.00 32.09 680 SER A C 1
ATOM 5195 O O . SER A 1 680 ? -2.488 -32.279 50.550 1.00 32.09 680 SER A O 1
ATOM 5197 N N . ARG A 1 681 ? -2.826 -31.340 48.530 1.00 32.19 681 ARG A N 1
ATOM 5198 C CA . ARG A 1 681 ? -3.257 -32.475 47.657 1.00 32.19 681 ARG A CA 1
ATOM 5199 C C . ARG A 1 681 ? -4.264 -33.549 48.153 1.00 32.19 681 ARG A C 1
ATOM 5201 O O . ARG A 1 681 ? -3.859 -34.579 48.682 1.00 32.19 681 ARG A O 1
ATOM 5208 N N . GLY A 1 682 ? -5.511 -33.466 47.653 1.00 31.50 682 GLY A N 1
ATOM 5209 C CA . GLY A 1 682 ? -5.903 -34.197 46.416 1.00 31.50 682 GLY A CA 1
ATOM 5210 C C . GLY A 1 682 ? -6.894 -35.396 46.457 1.00 31.50 682 GLY A C 1
ATOM 5211 O O . GLY A 1 682 ? -7.446 -35.753 47.491 1.00 31.50 682 GLY A O 1
ATOM 5212 N N . VAL A 1 683 ? -7.021 -36.058 45.283 1.00 31.31 683 VAL A N 1
ATOM 5213 C CA . VAL A 1 683 ? -7.587 -37.414 44.984 1.00 31.31 683 VAL A CA 1
ATOM 5214 C C . VAL A 1 683 ? -9.062 -37.562 44.491 1.00 31.31 683 VAL A C 1
ATOM 5216 O O . VAL A 1 683 ? -9.966 -37.933 45.227 1.00 31.31 683 VAL A O 1
ATOM 5219 N N . SER A 1 684 ? -9.226 -37.434 43.162 1.00 31.36 684 SER A N 1
ATOM 5220 C CA . SER A 1 684 ? -9.734 -38.460 42.201 1.00 31.36 684 SER A CA 1
ATOM 5221 C C . SER A 1 684 ? -11.196 -38.987 42.122 1.00 31.36 684 SER A C 1
ATOM 5223 O O . SER A 1 684 ? -11.735 -39.608 43.030 1.00 31.36 684 SER A O 1
ATOM 5225 N N . THR A 1 685 ? -11.675 -39.018 40.861 1.00 31.45 685 THR A N 1
ATOM 5226 C CA . THR A 1 685 ? -12.479 -40.072 40.165 1.00 31.45 685 THR A CA 1
ATOM 5227 C C . THR A 1 685 ? -13.936 -40.413 40.542 1.00 31.45 685 THR A C 1
ATOM 5229 O O . THR A 1 685 ? -14.202 -40.951 41.608 1.00 31.45 685 THR A O 1
ATOM 5232 N N . ALA A 1 686 ? -14.828 -40.367 39.531 1.00 29.33 686 ALA A N 1
ATOM 5233 C CA . ALA A 1 686 ? -15.661 -41.512 39.095 1.00 29.33 686 ALA A CA 1
ATOM 5234 C C . ALA A 1 686 ? -16.318 -41.266 37.710 1.00 29.33 686 ALA A C 1
ATOM 5236 O O . ALA A 1 686 ? -16.745 -40.155 37.410 1.00 29.33 686 ALA A O 1
ATOM 5237 N N . SER A 1 687 ? -16.436 -42.306 36.873 1.00 31.53 687 SER A N 1
ATOM 5238 C CA . SER A 1 687 ? -17.071 -42.244 35.536 1.00 31.53 687 SER A CA 1
ATOM 5239 C C . SER A 1 687 ? -18.500 -42.805 35.516 1.00 31.53 687 SER A C 1
ATOM 5241 O O . SER A 1 687 ? -18.792 -43.703 36.303 1.00 31.53 687 SER A O 1
ATOM 5243 N N . MET A 1 688 ? -19.339 -42.375 34.558 1.00 31.14 688 MET A N 1
ATOM 5244 C CA . MET A 1 688 ? -20.278 -43.250 33.819 1.00 31.14 688 MET A CA 1
ATOM 5245 C C . MET A 1 688 ? -20.936 -42.525 32.620 1.00 31.14 688 MET A C 1
ATOM 5247 O O . MET A 1 688 ? -21.157 -41.319 32.675 1.00 31.14 688 MET A O 1
ATOM 5251 N N . GLY A 1 689 ? -21.242 -43.260 31.539 1.00 28.86 689 GLY A N 1
ATOM 5252 C CA . GLY A 1 689 ? -21.951 -42.772 30.333 1.00 28.86 689 GLY A CA 1
ATOM 5253 C C . GLY A 1 689 ? -23.394 -43.312 30.232 1.00 28.86 689 GLY A C 1
ATOM 5254 O O . GLY A 1 689 ? -24.069 -43.402 31.254 1.00 28.86 689 GLY A O 1
ATOM 5255 N N . PRO A 1 690 ? -23.841 -43.830 29.067 1.00 63.72 690 PRO A N 1
ATOM 5256 C CA . PRO A 1 690 ? -23.892 -43.156 27.755 1.00 63.72 690 PRO A CA 1
ATOM 5257 C C . PRO A 1 690 ? -25.257 -43.340 27.025 1.00 63.72 690 PRO A C 1
ATOM 5259 O O . PRO A 1 690 ? -25.992 -44.283 27.314 1.00 63.72 690 PRO A O 1
ATOM 5262 N N . SER A 1 691 ? -25.606 -42.486 26.046 1.00 32.41 691 SER A N 1
ATOM 5263 C CA . SER A 1 691 ? -26.681 -42.700 25.027 1.00 32.41 691 SER A CA 1
ATOM 5264 C C . SER A 1 691 ? -26.853 -41.471 24.098 1.00 32.41 691 SER A C 1
ATOM 5266 O O . SER A 1 691 ? -26.502 -40.377 24.522 1.00 32.41 691 SER A O 1
ATOM 5268 N N . LEU A 1 692 ? -27.429 -41.518 22.879 1.00 35.84 692 LEU A N 1
ATOM 5269 C CA . LEU A 1 692 ? -27.503 -42.533 21.797 1.00 35.84 692 LEU A CA 1
ATOM 5270 C C . LEU A 1 692 ? -28.110 -41.877 20.512 1.00 35.84 692 LEU A C 1
ATOM 5272 O O . LEU A 1 692 ? -28.740 -40.832 20.608 1.00 35.84 692 LEU A O 1
ATOM 5276 N N . PHE A 1 693 ? -28.016 -42.567 19.360 1.00 30.14 693 PHE A N 1
ATOM 5277 C CA . PHE A 1 693 ? -28.789 -42.398 18.096 1.00 30.14 693 PHE A CA 1
ATOM 5278 C C . PHE A 1 693 ? -28.470 -41.275 17.064 1.00 30.14 693 PHE A C 1
ATOM 5280 O O . PHE A 1 693 ? -28.872 -40.131 17.228 1.00 30.14 693 PHE A O 1
ATOM 5287 N N . LYS A 1 694 ? -27.936 -41.737 15.912 1.00 35.47 694 LYS A N 1
ATOM 5288 C CA . LYS A 1 694 ? -28.355 -41.526 14.494 1.00 35.47 694 LYS A CA 1
ATOM 5289 C C . LYS A 1 694 ? -28.345 -40.117 13.873 1.00 35.47 694 LYS A C 1
ATOM 5291 O O . LYS A 1 694 ? -28.880 -39.177 14.439 1.00 35.47 694 LYS A O 1
ATOM 5296 N N . ASP A 1 695 ? -27.716 -39.876 12.716 1.00 32.75 695 ASP A N 1
ATOM 5297 C CA . ASP A 1 695 ? -27.691 -40.546 11.382 1.00 32.75 695 ASP A CA 1
ATOM 5298 C C . ASP A 1 695 ? -28.834 -40.136 10.433 1.00 32.75 695 ASP A C 1
ATOM 5300 O O . ASP A 1 695 ? -29.977 -40.539 10.630 1.00 32.75 695 ASP A O 1
ATOM 5304 N N . ILE A 1 696 ? -28.463 -39.416 9.363 1.00 33.66 696 ILE A N 1
ATOM 5305 C CA . ILE A 1 696 ? -28.906 -39.477 7.946 1.00 33.66 696 ILE A CA 1
ATOM 5306 C C . ILE A 1 696 ? -27.975 -38.473 7.222 1.00 33.66 696 ILE A C 1
ATOM 5308 O O . ILE A 1 696 ? -27.988 -37.294 7.557 1.00 33.66 696 ILE A O 1
ATOM 5312 N N . SER A 1 697 ? -26.949 -38.878 6.464 1.00 30.70 697 SER A N 1
ATOM 5313 C CA . SER A 1 697 ? -26.889 -39.669 5.214 1.00 30.70 697 SER A CA 1
ATOM 5314 C C . SER A 1 697 ? -27.017 -38.800 3.946 1.00 30.70 697 SER A C 1
ATOM 5316 O O . SER A 1 697 ? -27.671 -37.761 3.948 1.00 30.70 697 SER A O 1
ATOM 5318 N N . SER A 1 698 ? -26.307 -39.194 2.886 1.00 39.84 698 SER A N 1
ATOM 5319 C CA . SER A 1 698 ? -25.930 -38.375 1.726 1.00 39.84 698 SER A CA 1
ATOM 5320 C C . SER A 1 698 ? -26.162 -39.112 0.402 1.00 39.84 698 SER A C 1
ATOM 5322 O O . SER A 1 698 ? -25.957 -40.314 0.354 1.00 39.84 698 SER A O 1
ATOM 5324 N N . HIS A 1 699 ? -26.553 -38.388 -0.658 1.00 31.84 699 HIS A N 1
ATOM 5325 C CA . HIS A 1 699 ? -26.350 -38.629 -2.112 1.00 31.84 699 HIS A CA 1
ATOM 5326 C C . HIS A 1 699 ? -27.127 -37.504 -2.864 1.00 31.84 699 HIS A C 1
ATOM 5328 O O . HIS A 1 699 ? -28.117 -37.026 -2.318 1.00 31.84 699 HIS A O 1
ATOM 5334 N N . ALA A 1 700 ? -26.786 -36.911 -4.021 1.00 36.34 700 ALA A N 1
ATOM 5335 C CA . ALA A 1 700 ? -25.858 -37.139 -5.149 1.00 36.34 700 ALA A CA 1
ATOM 5336 C C . ALA A 1 700 ? -26.562 -37.547 -6.467 1.00 36.34 700 ALA A C 1
ATOM 5338 O O . ALA A 1 700 ? -27.144 -38.623 -6.534 1.00 36.34 700 ALA A O 1
ATOM 5339 N N . MET A 1 701 ? -26.442 -36.691 -7.495 1.00 27.39 701 MET A N 1
ATOM 5340 C CA . MET A 1 701 ? -26.630 -36.876 -8.959 1.00 27.39 701 MET A CA 1
ATOM 5341 C C . MET A 1 701 ? -26.268 -35.502 -9.608 1.00 27.39 701 MET A C 1
ATOM 5343 O O . MET A 1 701 ? -26.469 -34.487 -8.942 1.00 27.39 701 MET A O 1
ATOM 5347 N N . LEU A 1 702 ? -25.565 -35.325 -10.744 1.00 35.38 702 LEU A N 1
ATOM 5348 C CA . LEU A 1 702 ? -25.627 -35.932 -12.097 1.00 35.38 702 LEU A CA 1
ATOM 5349 C C . LEU A 1 702 ? -26.977 -35.613 -12.801 1.00 35.38 702 LEU A C 1
ATOM 5351 O O . LEU A 1 702 ? -28.014 -35.705 -12.163 1.00 35.38 702 LEU A O 1
ATOM 5355 N N . ASP A 1 703 ? -27.070 -35.203 -14.075 1.00 32.88 703 ASP A N 1
ATOM 5356 C CA . ASP A 1 703 ? -26.097 -35.283 -15.179 1.00 32.88 703 ASP A CA 1
ATOM 5357 C C . ASP A 1 703 ? -26.463 -34.386 -16.407 1.00 32.88 703 ASP A C 1
ATOM 5359 O O . ASP A 1 703 ? -27.573 -33.863 -16.479 1.00 32.88 703 ASP A O 1
ATOM 5363 N N . LEU A 1 704 ? -25.566 -34.365 -17.412 1.00 33.44 704 LEU A N 1
ATOM 5364 C CA . LEU A 1 704 ? -25.790 -34.186 -18.875 1.00 33.44 704 LEU A CA 1
ATOM 5365 C C . LEU A 1 704 ? -26.081 -32.827 -19.593 1.00 33.44 704 LEU A C 1
ATOM 5367 O O . LEU A 1 704 ? -26.656 -31.891 -19.054 1.00 33.44 704 LEU A O 1
ATOM 5371 N N . ALA A 1 705 ? -25.736 -32.858 -20.902 1.00 29.64 705 ALA A N 1
ATOM 5372 C CA . ALA A 1 705 ? -25.997 -31.946 -22.047 1.00 29.64 705 ALA A CA 1
ATOM 5373 C C . ALA A 1 705 ? -25.346 -30.531 -22.023 1.00 29.64 705 ALA A C 1
ATOM 5375 O O . ALA A 1 705 ? -25.604 -29.762 -21.106 1.00 29.64 705 ALA A O 1
ATOM 5376 N N . ALA A 1 706 ? -24.471 -30.069 -22.938 1.00 36.91 706 ALA A N 1
ATOM 5377 C CA . ALA A 1 706 ? -24.006 -30.422 -24.307 1.00 36.91 706 ALA A CA 1
ATOM 5378 C C . ALA A 1 706 ? -24.640 -29.641 -25.492 1.00 36.91 706 ALA A C 1
ATOM 5380 O O . ALA A 1 706 ? -25.774 -29.185 -25.406 1.00 36.91 706 ALA A O 1
ATOM 5381 N N . ASP A 1 707 ? -23.857 -29.540 -26.582 1.00 32.03 707 ASP A N 1
ATOM 5382 C CA . ASP A 1 707 ? -24.088 -28.884 -27.892 1.00 32.03 707 ASP A CA 1
ATOM 5383 C C . ASP A 1 707 ? -24.249 -27.340 -27.945 1.00 32.03 707 ASP A C 1
ATOM 5385 O O . ASP A 1 707 ? -24.680 -26.713 -26.985 1.00 32.03 707 ASP A O 1
ATOM 5389 N N . ALA A 1 708 ? -23.962 -26.632 -29.056 1.00 35.00 708 ALA A N 1
ATOM 5390 C CA . ALA A 1 708 ? -22.961 -26.808 -30.136 1.00 35.00 708 ALA A CA 1
ATOM 5391 C C . ALA A 1 708 ? -22.953 -25.566 -31.074 1.00 35.00 708 ALA A C 1
ATOM 5393 O O . ALA A 1 708 ? -24.010 -24.994 -31.325 1.00 35.00 708 ALA A O 1
ATOM 5394 N N . SER A 1 709 ? -21.812 -25.259 -31.724 1.00 32.66 709 SER A N 1
ATOM 5395 C CA . SER A 1 709 ? -21.697 -24.345 -32.897 1.00 32.66 709 SER A CA 1
ATOM 5396 C C . SER A 1 709 ? -22.055 -22.848 -32.681 1.00 32.66 709 SER A C 1
ATOM 5398 O O . SER A 1 709 ? -22.649 -22.481 -31.679 1.00 32.66 709 SER A O 1
ATOM 5400 N N . SER A 1 710 ? -21.704 -21.886 -33.553 1.00 32.66 710 SER A N 1
ATOM 5401 C CA . SER A 1 710 ? -20.879 -21.887 -34.781 1.00 32.66 710 SER A CA 1
ATOM 5402 C C . SER A 1 710 ? -20.254 -20.491 -35.022 1.00 32.66 710 SER A C 1
ATOM 5404 O O . SER A 1 710 ? -20.754 -19.483 -34.537 1.00 32.66 710 SER A O 1
ATOM 5406 N N . ALA A 1 711 ? -19.184 -20.470 -35.820 1.00 38.16 711 ALA A N 1
ATOM 5407 C CA . ALA A 1 711 ? -18.400 -19.348 -36.346 1.00 38.16 711 ALA A CA 1
ATOM 5408 C C . ALA A 1 711 ? -19.107 -18.031 -36.749 1.00 38.16 711 ALA A C 1
ATOM 5410 O O . ALA A 1 711 ? -20.217 -18.033 -37.277 1.00 38.16 711 ALA A O 1
ATOM 5411 N N . ALA A 1 712 ? -18.319 -16.947 -36.722 1.00 39.47 712 ALA A N 1
ATOM 5412 C CA . ALA A 1 712 ? -18.198 -15.987 -37.828 1.00 39.47 712 ALA A CA 1
ATOM 5413 C C . ALA A 1 712 ? -16.792 -15.342 -37.815 1.00 39.47 712 ALA A C 1
ATOM 5415 O O . ALA A 1 712 ? -16.147 -15.305 -36.767 1.00 39.47 712 ALA A O 1
ATOM 5416 N N . ALA A 1 713 ? -16.319 -14.843 -38.961 1.00 44.44 713 ALA A N 1
ATOM 5417 C CA . ALA A 1 713 ? -15.046 -14.129 -39.088 1.00 44.44 713 ALA A CA 1
ATOM 5418 C C . ALA A 1 713 ? -15.203 -12.866 -39.948 1.00 44.44 713 ALA A C 1
ATOM 5420 O O . ALA A 1 713 ? -15.858 -12.918 -40.990 1.00 44.44 713 ALA A O 1
ATOM 5421 N N . THR A 1 714 ? -14.556 -11.782 -39.514 1.00 47.06 714 THR A N 1
ATOM 5422 C CA . THR A 1 714 ? -14.257 -10.529 -40.237 1.00 47.06 714 THR A CA 1
ATOM 5423 C C . THR A 1 714 ? -13.055 -9.880 -39.571 1.00 47.06 714 THR A C 1
ATOM 5425 O O . THR A 1 714 ? -13.094 -9.830 -38.320 1.00 47.06 714 THR A O 1
#

Sequence (714 aa):
MVVRDTIGNSLITDEDADTGAPFSAEEQQDIEEELQRVMDEYSSERPTSKGGRPFGLASPAGSSASQWESAEHVQTNISHLSSTLAAYGMPADLEFLTEGGGLDPATTCRVLHALIKQRQRDIERGKEAAERLARMGHDLRVRDQQREKLLAKMAAKERELGALENKARLAQSKQKTEVAKLATELDMTAKALKDAKQRFGALQVQHKKKELEYEKLQDHLRDLLSERKREAKACLEAAGHMLKVHSGGRIPLNRKEDEIYKRVVTAYESRLADAKRETAGLKAALSQLEKEHRALVNEQVAKVQQMSAMRSRLERDFLDSLPGKSVLQLREHLSAKLAALREQTAALLSEPAAEQEATTVMEHRLCRSVQSAHVVLHDQGVLANAILGALVRASDEAQVAEQELTEARALAEAAQRKADKLVAVARKAAGEVHAARALADAEHAMAEAERSEKAEFKAAKERMENDAALREAQKAAEADRLHALEADYEATLARLQSSMQQAEQQSALQGAAAQQEAARLTGEVEREQANVKAALQALEGEKARMLAKAAAEKKRLLEKVRKLGEKEWEFENAKKAFGDTMRKFAPGGGAGHFLANAIARRTDAEAKTRNEKEQGAIEAGEKLARELGLNTNLTALEADEVASDPSIAPPSEALVGKTAGGMHMGSISISETSLTSSPSRGVSTASMGPSLFKDISSHAMLDLAADASSAAAT

Mean predicted aligned error: 24.49 Å

pLDDT: mean 71.14, std 19.7, range [27.39, 97.94]

Organism: NCBI:txid1274662

Solvent-accessible surface area (backbone atoms only — not comparable to full-atom values): 42775 Å² total; per-residue (Å²): 131,89,81,89,84,89,89,80,88,89,89,88,88,79,83,88,81,81,75,77,70,80,74,49,75,64,58,51,47,52,52,50,52,52,51,49,51,53,52,51,36,65,60,65,75,54,84,74,93,78,77,93,72,80,93,72,94,74,84,79,94,72,71,69,64,62,55,64,68,31,67,69,47,43,52,48,51,50,53,51,49,29,53,55,31,46,76,69,74,40,83,50,83,69,56,85,78,50,93,89,52,80,68,58,64,69,57,53,49,51,50,52,53,50,53,52,52,50,53,50,52,52,51,50,54,49,50,53,51,52,50,53,50,52,49,53,60,45,52,49,55,54,51,50,56,49,49,52,56,48,52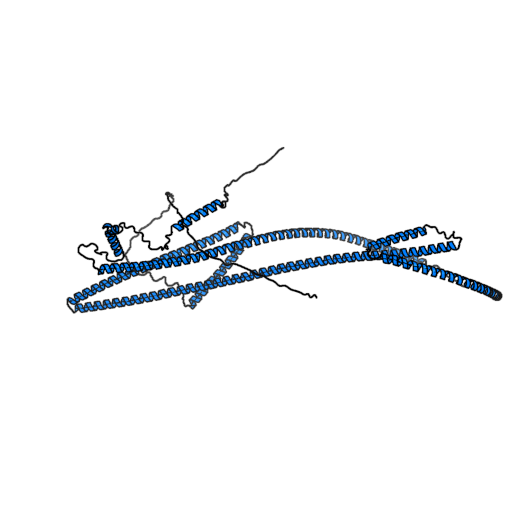,56,48,49,60,49,49,53,53,52,47,56,51,51,51,52,51,48,54,53,50,54,51,52,51,54,54,48,53,52,48,53,51,52,51,50,54,51,50,54,50,51,53,50,52,50,52,51,52,49,52,53,51,52,55,52,48,55,50,52,52,57,52,50,50,52,50,52,50,53,52,51,50,52,57,51,50,56,54,54,52,56,51,56,56,54,64,57,58,72,65,68,78,82,75,84,92,89,90,92,92,93,90,91,90,83,62,73,73,50,54,61,57,50,52,59,51,48,55,53,49,52,55,50,50,53,52,49,54,49,51,52,51,53,51,47,58,49,49,55,49,52,49,49,51,51,51,53,54,47,50,54,50,51,51,53,51,49,61,51,47,68,43,54,55,47,68,49,57,78,67,51,83,92,64,51,73,65,58,49,52,51,55,52,51,52,52,51,48,53,51,50,52,54,52,49,54,66,64,68,54,82,79,54,86,86,70,57,87,48,77,63,47,55,52,48,54,54,50,52,53,53,49,51,50,54,53,49,53,51,51,53,52,51,53,53,52,50,55,49,54,49,51,56,51,51,52,50,51,50,52,50,49,55,52,50,51,52,49,54,51,50,51,56,49,49,63,47,51,53,50,51,52,51,50,51,52,49,52,49,52,51,52,52,51,53,47,56,47,53,54,49,53,49,52,50,54,50,49,56,50,50,54,53,49,51,51,51,55,50,51,54,49,53,53,51,56,46,54,52,49,53,53,48,51,50,60,50,49,56,50,49,53,52,50,51,52,54,50,51,55,50,51,54,50,52,52,51,52,49,53,52,41,52,57,48,37,75,74,39,65,73,68,36,50,52,51,43,55,50,50,50,59,48,51,53,50,50,52,49,52,53,52,51,51,49,54,49,50,52,52,50,52,51,53,50,51,52,51,52,51,52,48,51,50,55,50,52,52,49,52,50,60,46,53,52,49,52,52,52,49,56,48,52,52,48,52,49,53,51,48,53,52,65,77,33,86,54,88,72,57,42,62,52,54,50,51,52,50,48,56,47,52,51,49,54,49,48,58,42,51,57,49,52,48,52,48,47,54,50,49,51,51,49,31,57,76,68,67,55,79,84,75,90,84,81,84,91,82,85,88,88,87,85,86,90,81,89,83,86,90,79,89,82,83,89,83,90,84,85,86,78,89,85,89,85,90,85,80,90,84,84,86,89,79,90,83,89,90,84,86,76,86,86,88,87,89,86,89,89,88,84,85,86,92,83,89,88,87,92,80,89,84,86,88,83,89,80,89,78,89,86,90,133

Radius of gyration: 72.77 Å; Cα contacts (8 Å, |Δi|>4): 70; chains: 1; bounding box: 122×86×230 Å

InterPro domains:
  IPR021622 Afadin/alpha-actinin-binding [PF11559] (76-222)

Foldseek 3Di:
DDDDDDDDDDDDDDDDPPPPDDDDPVRVVVVVVVVVFVVQVVVVPDPPPPDDDDDDPDDPPDDPPVCCVPPVNVVVVLVVLLVVCVVVVHHSPQCPDDVPDDGDVVSVVVSVVSVVVVVVVVVVVVVVVVVVVVVVVVVVVVVVVVVVVVVVVVVVVVVVVVVVVVVVVVVVVVVVVVVVVVVVVVVVVVVVVVVVVVVVVVVVVVVVVVVVVVVVVVVVVVVVVVVVVVVVVVVVVVVVPPPPDDDDDDDDDDDDPDVVVVVVVVVVVVVVVVVVVVVVVVVVVVVVVVVVVVVVVVVVVVVVVVVVVVVVVVVVVVVVPPPPDDLVRVLVVLVVVLVVLVVVLVVLVPPCLPPVPPPDPVSVVVVVVSVVVSVVSVVVSVVSVVVSVVSVVVVVVVVVVVVVVVVVVVVVVVVVVVVVVVVVVVVVVVVVVVVVVVVVVVVVVVVVVVVVVVVVVVVVVVVVVVVVVVVVVVVVVVVVVVVVVVVVVVVVVVVLVVVLVVLVVVPVVDDDVSVVVSVVSVVVVVVVVVVVVVVVVVVVVVVVVVVVVVVVVVVVVVVVVVVVVVVVVVVVVVVVVVLVVLVVVCPDPDDSVVVVVVVVVVVVVVVVVVVVVVVVVVVVVVVVCVVVVPDPPPPPPPPPDDDDDDDDDDDDDDDDDDDDDDDDDDDDDDDDDDDDDDDDDDDDDDDDDDDDDDDDDDDDDDDDDDDDDDDDDD